Protein 4GPV (pdb70)

B-factor: mean 32.71, std 12.79, range [13.62, 141.52]

Foldseek 3Di:
DDQDAAAFAKEKEFEFWDDDFFEAEAAAWFQKKKKFWAFPVFFTQADIDIGGGDGIDIDGRGGPRTWKIKMKTQQDDCPPTQCVPPGGPVSLQPGKAWCDVVQADGSDDSHGFMIWMFTWDAPPHRYTYHYTHDFTLWEKEWEFEQEAEAAPVFQKDKFFFWWFKAFFATIRGHHDDQVVQQDGQAGETQDQPAPPGDDRNYHYYVNGIGTDDPPLHYNPPVRDTSDMDIGTHHQQPNHAMKIWTWMWMDHPRDIAIAIQMFTQYCPTQVHGTGGQKYKYKYKYFYYHRSVPGRGHGRDRRDHDDDPRIDIHMDIGGHMYGYDD/DDQDFAAFAKEKEFEFKDDDCFFEAEAAAWFQKKWKFFAAPVFFTQFDIDIGGGDGIDIDRGGGPRTWKIKMKTQQDDCPPTQNVPPGGNVSLQPGKAWCDPVQADGSDDSHGFMIWMDTWDQPPHRYTYHYTHDFTLKEKEWEFEQEAAAAPPFQKDKFWFWWFKAFFATIGGHHDDQVVQADGQAGETQDQPAPPGDDRNYHYYVNGIGTDDPPLHYNPPVRDISDMDIGTHHQQPNHAMKIWTWMWMAHPHDIAIAIQMATQYCVGQVHGTGGQKYKYKYWYAYYHRSVPGRGHGSDRRDHDDDPRIDIHIDIGGHMYGYDD

Secondary structure (DSSP, 8-state):
---S--SB-EEEEEEE------EEEEEEE---EEEEEEETTSBBSSSPEEE-SSSEEEE-S-BTTEEEEEEEESS--STTSTTTT--BHHHHHH-EEE--TTSSS-S-BTTB---EEEE---TTSSEEEEEEE---SSEEEEEEEEEEEE---SSEEEEEEEEEEESEE-EEESSS-HHHHT--S-EEES---STT---TTEEE-GGGEEE--TTS----TT----EEEEEB-B--SS---EEEEEEEEEETTEEEEEEEEEE-STTTTS--B-TTEEEEEEEEEEEETTTT-S--BS-TTS----TTEEEEEEEEEEEEEEE-/------SB-EEEEEEE-S-----EEEEEEE---EEEEEE-TTSBBSSSPEEE-SSSEEEE-S-BTT--EEEEEESS--STTSTTTT--BHHHHHH-EEE--TTSSS-S-BTTB---EEEE---TTSSEEEEEEE---SSEEEEEEEEEEEE---SSSEEEEEEEEEESEE-EEESSS-HHHHT--S-EEES---STT---TTEEE-GGGEEEPPTTS-S--TT----EEEEEB-B--SS---EEEEEEEEEETTEEEEEEEEEE-STTTTS--B-TTEEEEEEEEEEEETTTT-S--BS-TTS----TTEEEEEEEEEEEEEEE-

Solvent-accessible surface area: 28539 Å² total

CATH classification: 2.60.40.2580 (+1 more: 2.60.40.3690)

Radius of gyration: 32.69 Å; Cα contacts (8 Å, |Δi|>4): 1891; chains: 2; bounding box: 75×103×59 Å

Nearest PDB structures (foldseek):
  4gpv-assembly2_B  TM=1.003E+00  e=7.713E-68  Bacteroides eggerthii DSM 20697
  4gpv-assembly1_A  TM=9.972E-01  e=1.278E-65  Bacteroides eggerthii DSM 20697
  6kmf-assembly1_C  TM=6.477E-01  e=1.386E-11  Porphyromonas gingivalis ATCC 33277
  3up6-assembly2_B  TM=5.321E-01  e=7.829E-10  Bacteroides ovatus ATCC 8483
  3up6-assembly1_A  TM=5.114E-01  e=1.204E-09  Bacteroides ovatus ATCC 8483

Sequence (649 aa):
GNNVPGEQAVLTIKLKGDGDPATDTEDAVINNYLVFLFREEGGALDCAPYEGSSNAAATITTGTTAAKKAYVVANTGALAGGLFATVKTETDLLAVTGSLDNTDNASTQTKTNLWSGESEVKFNGGTNAQQVTVSSSLSSFVAAKIQLIVKDNRKNTGGTITTITDDAAVLLFAGKKKGRFFGSAAEKVTTQNEFYTGFNQYTTGAFDSGVTTSTALSDAVSPGDFTINAGSTVFNHFYTFGNDGTTQPTILAIKSTKTVGGGGTTSSPIFYPILFTNTDARRHTIEPGKSYTVTVTLNGDVAAGGGGGTTDPEEPVVSSSIEVTTVTAAQWVTQPVDGNNVPGEQAVLTIKLKKGDGDDNPATDTEDAVINNYLVFLFREEGGALDCAPYEGSSSSNAAATITTGTTAAKKAYVVANTGALAGGLFATVKTETDLLAVTGSSLDNNTDNASTQTKTNLWSGESEEVKFNGGTNAQVTVSSSLSFVAAKIQLIVKDNRKNTGGTITTITDDAAVLLFAGKKGRRFFGSAAEKVTQNEFYTGFNQQYTTGAFDSGVTTSTALSDAVSPGDFTINAGSTVFNHFYTFGNDGTTQPTILAIKSTKTVGGTSSPIFYPIILFTNTDARHTIEPGKSYTVTVTLNGDVAAGGGGGTTDPEEPVVSSSSIEVTVTAAQWVTQPVD

Structure (mmCIF, N/CA/C/O backbone):
data_4GPV
#
_entry.id   4GPV
#
_cell.length_a   46.060
_cell.length_b   61.488
_cell.length_c   64.112
_cell.angle_alpha   109.610
_cell.angle_beta   103.020
_cell.angle_gamma   90.900
#
_symmetry.space_group_name_H-M   'P 1'
#
loop_
_entity.id
_entity.type
_entity.pdbx_description
1 polymer 'putative cell adhesion protein'
2 non-polymer 2-AMINO-2-HYDROXYMETHYL-PROPANE-1,3-DIOL
3 water water
#
loop_
_atom_site.group_PDB
_atom_site.id
_atom_site.type_symbol
_atom_site.label_atom_id
_atom_site.label_alt_id
_atom_site.label_comp_id
_atom_site.label_asym_id
_atom_site.label_entity_id
_atom_site.label_seq_id
_atom_site.pdbx_PDB_ins_code
_atom_site.Cartn_x
_atom_site.Cartn_y
_atom_site.Cartn_z
_atom_site.occupancy
_atom_site.B_iso_or_equiv
_atom_site.auth_seq_id
_atom_site.auth_comp_id
_atom_site.auth_asym_id
_atom_site.auth_atom_id
_atom_site.pdbx_PDB_model_num
ATOM 1 N N . GLY A 1 9 ? 57.803 121.993 -32.208 1.00 51.46 28 GLY A N 1
ATOM 2 C CA . GLY A 1 9 ? 56.546 121.656 -31.558 1.00 48.96 28 GLY A CA 1
ATOM 3 C C . GLY A 1 9 ? 56.183 122.629 -30.455 1.00 49.05 28 GLY A C 1
ATOM 4 O O . GLY A 1 9 ? 57.054 123.088 -29.708 1.00 48.43 28 GLY A O 1
ATOM 5 N N . ASN A 1 10 ? 54.886 122.920 -30.330 1.00 42.66 29 ASN A N 1
ATOM 6 C CA . ASN A 1 10 ? 54.366 123.868 -29.356 1.00 41.14 29 ASN A CA 1
ATOM 7 C C . ASN A 1 10 ? 54.435 123.343 -27.920 1.00 38.59 29 ASN A C 1
ATOM 8 O O . ASN A 1 10 ? 54.057 122.197 -27.652 1.00 36.53 29 ASN A O 1
ATOM 13 N N . ASN A 1 11 ? 54.907 124.195 -27.005 1.00 34.17 30 ASN A N 1
ATOM 14 C CA . ASN A 1 11 ? 55.043 123.848 -25.591 1.00 32.44 30 ASN A CA 1
ATOM 15 C C . ASN A 1 11 ? 54.344 124.832 -24.674 1.00 36.89 30 ASN A C 1
ATOM 16 O O . ASN A 1 11 ? 54.534 124.767 -23.454 1.00 35.16 30 ASN A O 1
ATOM 21 N N . VAL A 1 12 ? 53.523 125.731 -25.240 1.00 36.28 31 VAL A N 1
ATOM 22 C CA . VAL A 1 12 ? 52.834 126.731 -24.421 1.00 37.77 31 VAL A CA 1
ATOM 23 C C . VAL A 1 12 ? 51.609 126.062 -23.732 1.00 37.98 31 VAL A C 1
ATOM 24 O O . VAL A 1 12 ? 50.973 125.185 -24.328 1.00 35.98 31 VAL A O 1
ATOM 28 N N . PRO A 1 13 ? 51.276 126.442 -22.480 1.00 34.17 32 PRO A N 1
ATOM 29 C CA . PRO A 1 13 ? 50.125 125.805 -21.823 1.00 33.13 32 PRO A CA 1
ATOM 30 C C . PRO A 1 13 ? 48.812 126.163 -22.505 1.00 37.94 32 PRO A C 1
ATOM 31 O O . PRO A 1 13 ? 48.661 127.276 -23.035 1.00 37.38 32 PRO A O 1
ATOM 35 N N . GLY A 1 14 ? 47.899 125.200 -22.508 1.00 33.56 33 GLY A N 1
ATOM 36 C CA . GLY A 1 14 ? 46.551 125.401 -23.020 1.00 33.93 33 GLY A CA 1
ATOM 37 C C . GLY A 1 14 ? 45.651 125.807 -21.871 1.00 37.32 33 GLY A C 1
ATOM 38 O O . GLY A 1 14 ? 46.136 126.286 -20.837 1.00 36.24 33 GLY A O 1
ATOM 39 N N . GLU A 1 15 ? 44.342 125.613 -22.033 1.00 33.63 34 GLU A N 1
ATOM 40 C CA . GLU A 1 15 ? 43.369 125.912 -20.989 1.00 34.35 34 GLU A CA 1
ATOM 41 C C . GLU A 1 15 ? 43.289 124.730 -20.033 1.00 33.17 34 GLU A C 1
ATOM 42 O O . GLU A 1 15 ? 43.589 123.610 -20.443 1.00 30.60 34 GLU A O 1
ATOM 48 N N . GLN A 1 16 ? 42.888 124.960 -18.767 1.00 30.76 3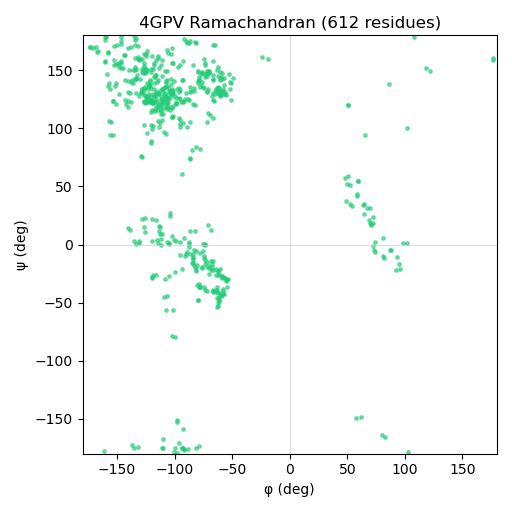5 GLN A N 1
ATOM 49 C CA . GLN A 1 16 ? 42.781 123.850 -17.821 1.00 29.65 35 GLN A CA 1
ATOM 50 C C . GLN A 1 16 ? 41.932 122.735 -18.414 1.00 32.87 35 GLN A C 1
ATOM 51 O O . GLN A 1 16 ? 40.859 122.998 -18.976 1.00 34.34 35 GLN A O 1
ATOM 57 N N . ALA A 1 17 ? 42.410 121.518 -18.287 1.00 28.90 36 ALA A N 1
ATOM 58 C CA . ALA A 1 17 ? 41.711 120.365 -18.796 1.00 29.40 36 ALA A CA 1
ATOM 59 C C . ALA A 1 17 ? 41.488 119.351 -17.703 1.00 32.66 36 ALA A C 1
ATOM 60 O O . ALA A 1 17 ? 42.126 119.407 -16.644 1.00 32.16 36 ALA A O 1
ATOM 62 N N . VAL A 1 18 ? 40.577 118.428 -17.969 1.00 27.77 37 VAL A N 1
ATOM 63 C CA . VAL A 1 18 ? 40.313 117.264 -17.137 1.00 26.76 37 VAL A CA 1
ATOM 64 C C . VAL A 1 18 ? 40.606 116.067 -18.012 1.00 29.95 37 VAL A C 1
ATOM 65 O O . VAL A 1 18 ? 40.040 115.951 -19.102 1.00 29.82 37 VAL A O 1
ATOM 69 N N . LEU A 1 19 ? 41.529 115.222 -17.569 1.00 27.88 38 LEU A N 1
ATOM 70 C CA . LEU A 1 19 ? 41.928 114.011 -18.280 1.00 28.13 38 LEU A CA 1
ATOM 71 C C . LEU A 1 19 ? 41.582 112.814 -17.427 1.00 33.26 38 LEU A C 1
ATOM 72 O O . LEU A 1 19 ? 41.932 112.783 -16.241 1.00 33.21 38 LEU A O 1
ATOM 77 N N . THR A 1 20 ? 40.863 111.849 -18.013 1.00 29.63 39 THR A N 1
ATOM 78 C CA . THR A 1 20 ? 40.496 110.606 -17.330 1.00 28.84 39 THR A CA 1
ATOM 79 C C . THR A 1 20 ? 41.360 109.529 -17.961 1.00 32.74 39 THR A C 1
ATOM 80 O O . THR A 1 20 ? 41.292 109.334 -19.177 1.00 30.48 39 THR A O 1
ATOM 84 N N . ILE A 1 21 ? 42.215 108.892 -17.147 1.00 30.13 40 ILE A N 1
ATOM 85 C CA . ILE A 1 21 ? 43.130 107.865 -17.627 1.00 30.16 40 ILE A CA 1
ATOM 86 C C . ILE A 1 21 ? 42.594 106.533 -17.176 1.00 33.42 40 ILE A C 1
ATOM 87 O O . ILE A 1 21 ? 42.238 106.381 -16.003 1.00 34.74 40 ILE A O 1
ATOM 92 N N . LYS A 1 22 ? 42.477 105.601 -18.113 1.00 27.57 41 LYS A N 1
ATOM 93 C CA . LYS A 1 22 ? 42.048 104.223 -17.861 1.00 27.46 41 LYS A CA 1
ATOM 94 C C . LYS A 1 22 ? 43.200 103.287 -18.212 1.00 28.40 41 LYS A C 1
ATOM 95 O O . LYS A 1 22 ? 43.790 103.418 -19.286 1.00 27.08 41 LYS A O 1
ATOM 101 N N . LEU A 1 23 ? 43.543 102.384 -17.303 1.00 25.95 42 LEU A N 1
ATOM 102 C CA . LEU A 1 23 ? 44.616 101.420 -17.561 1.00 24.46 42 LEU A CA 1
ATOM 103 C C . LEU A 1 23 ? 44.032 100.074 -17.890 1.00 28.97 42 LEU A C 1
ATOM 104 O O . LEU A 1 23 ? 43.056 99.653 -17.269 1.00 28.11 42 LEU A O 1
ATOM 109 N N . LYS A 1 24 ? 44.610 99.395 -18.886 1.00 25.30 43 LYS A N 1
ATOM 110 C CA . LYS A 1 24 ? 44.108 98.065 -19.262 1.00 24.28 43 LYS A CA 1
ATOM 111 C C . LYS A 1 24 ? 45.262 97.220 -19.729 1.00 28.14 43 LYS A C 1
ATOM 112 O O . LYS A 1 24 ? 46.385 97.729 -19.828 1.00 24.92 43 LYS A O 1
ATOM 118 N N . GLY A 1 25 ? 44.988 95.947 -20.004 1.00 24.84 44 GLY A N 1
ATOM 119 C CA . GLY A 1 25 ? 46.017 95.026 -20.450 1.00 26.15 44 GLY A CA 1
ATOM 120 C C . GLY A 1 25 ? 46.316 95.140 -21.922 1.00 30.87 44 GLY A C 1
ATOM 121 O O . GLY A 1 25 ? 45.763 96.010 -22.605 1.00 29.98 44 GLY A O 1
ATOM 122 N N . ASP A 1 26 ? 47.191 94.233 -22.428 1.00 25.97 45 ASP A N 1
ATOM 123 C CA . ASP A 1 26 ? 47.570 94.291 -23.838 1.00 27.05 45 ASP A CA 1
ATOM 124 C C . ASP A 1 26 ? 47.127 93.043 -24.650 1.00 32.46 45 ASP A C 1
ATOM 125 O O . ASP A 1 26 ? 47.654 92.789 -25.737 1.00 33.33 45 ASP A O 1
ATOM 130 N N . GLY A 1 27 ? 46.137 92.325 -24.151 1.00 31.75 46 GLY A N 1
ATOM 131 C CA . GLY A 1 27 ? 45.619 91.122 -24.802 1.00 34.72 46 GLY A CA 1
ATOM 132 C C . GLY A 1 27 ? 44.535 91.345 -25.833 1.00 44.07 46 GLY A C 1
ATOM 133 O O . GLY A 1 27 ? 44.030 92.470 -25.990 1.00 45.14 46 GLY A O 1
ATOM 134 N N . ASP A 1 28 ? 44.162 90.237 -26.523 1.00 44.28 47 ASP A N 1
ATOM 135 C CA . ASP A 1 28 ? 43.141 90.105 -27.579 1.00 79.15 47 ASP A CA 1
ATOM 136 C C . ASP A 1 28 ? 43.530 90.895 -28.821 1.00 114.10 47 ASP A C 1
ATOM 137 O O . ASP A 1 28 ? 44.164 90.339 -29.716 1.00 78.46 47 ASP A O 1
ATOM 139 N N . PRO A 1 38 ? 47.757 80.787 -31.930 1.00 61.78 57 PRO A N 1
ATOM 140 C CA . PRO A 1 38 ? 48.460 81.895 -31.267 1.00 59.86 57 PRO A CA 1
ATOM 141 C C . PRO A 1 38 ? 48.636 81.643 -29.763 1.00 60.34 57 PRO A C 1
ATOM 142 O O . PRO A 1 38 ? 47.695 81.827 -28.978 1.00 59.70 57 PRO A O 1
ATOM 146 N N . ALA A 1 39 ? 49.852 81.203 -29.371 1.00 53.81 58 ALA A N 1
ATOM 147 C CA . ALA A 1 39 ? 50.215 80.903 -27.979 1.00 51.05 58 ALA A CA 1
ATOM 148 C C . ALA A 1 39 ? 50.243 82.180 -27.126 1.00 49.24 58 ALA A C 1
ATOM 149 O O . ALA A 1 39 ? 50.879 83.182 -27.515 1.00 45.99 58 ALA A O 1
ATOM 151 N N . THR A 1 40 ? 49.504 82.143 -25.978 1.00 43.31 59 THR A N 1
ATOM 152 C CA . THR A 1 40 ? 49.382 83.273 -25.056 1.00 40.07 59 THR A CA 1
ATOM 153 C C . THR A 1 40 ? 49.460 82.810 -23.577 1.00 38.53 59 THR A C 1
ATOM 154 O O . THR A 1 40 ? 48.789 81.862 -23.183 1.00 39.66 59 THR A O 1
ATOM 158 N N . ASP A 1 41 ? 50.314 83.484 -22.774 1.00 29.47 60 ASP A N 1
ATOM 159 C CA . ASP A 1 41 ? 50.454 83.257 -21.339 1.00 27.28 60 ASP A CA 1
ATOM 160 C C . ASP A 1 41 ? 49.846 84.494 -20.659 1.00 32.65 60 ASP A C 1
ATOM 161 O O . ASP A 1 41 ? 50.514 85.518 -20.559 1.00 28.96 60 ASP A O 1
ATOM 166 N N . THR A 1 42 ? 48.572 84.408 -20.245 1.00 31.70 61 THR A N 1
ATOM 167 C CA . THR A 1 42 ? 47.882 85.547 -19.641 1.00 32.26 61 THR A CA 1
ATOM 168 C C . THR A 1 42 ? 48.226 85.576 -18.158 1.00 36.79 61 THR A C 1
ATOM 169 O O . THR A 1 42 ? 47.969 84.622 -17.430 1.00 36.90 61 THR A O 1
ATOM 173 N N . GLU A 1 43 ? 48.815 86.689 -17.723 1.00 33.05 62 GLU A N 1
ATOM 174 C CA . GLU A 1 43 ? 49.286 86.881 -16.360 1.00 33.20 62 GLU A CA 1
ATOM 175 C C . GLU A 1 43 ? 48.479 87.975 -15.656 1.00 38.17 62 GLU A C 1
ATOM 176 O O . GLU A 1 43 ? 48.566 89.144 -16.052 1.00 37.18 62 GLU A O 1
ATOM 182 N N . ASP A 1 44 ? 47.744 87.611 -14.600 1.00 36.60 63 ASP A N 1
ATOM 183 C CA . ASP A 1 44 ? 47.020 88.591 -13.789 1.00 37.59 63 ASP A CA 1
ATOM 184 C C . ASP A 1 44 ? 48.074 89.340 -13.012 1.00 42.68 63 ASP A C 1
ATOM 185 O O . ASP A 1 44 ? 48.762 88.753 -12.172 1.00 46.28 63 ASP A O 1
ATOM 190 N N . ALA A 1 45 ? 48.332 90.573 -13.422 1.00 35.93 64 ALA A N 1
ATOM 191 C CA . ALA A 1 45 ? 49.401 91.366 -12.842 1.00 33.87 64 ALA A CA 1
ATOM 192 C C . ALA A 1 45 ? 48.846 92.471 -12.011 1.00 34.02 64 ALA A C 1
ATOM 193 O O . ALA A 1 45 ? 48.077 93.303 -12.494 1.00 34.25 64 ALA A O 1
ATOM 195 N N . VAL A 1 46 ? 49.228 92.486 -10.743 1.00 29.60 65 VAL A N 1
ATOM 196 C CA . VAL A 1 46 ? 48.750 93.518 -9.842 1.00 29.52 65 VAL A CA 1
ATOM 197 C C . VAL A 1 46 ? 49.462 94.857 -10.136 1.00 28.35 65 VAL A C 1
ATOM 198 O O . VAL A 1 46 ? 50.673 94.909 -10.325 1.00 25.60 65 VAL A O 1
ATOM 202 N N . ILE A 1 47 ? 48.671 95.929 -10.176 1.00 25.83 66 ILE A N 1
ATOM 203 C CA . ILE A 1 47 ? 49.190 97.291 -10.266 1.00 25.55 66 ILE A CA 1
ATOM 204 C C . ILE A 1 47 ? 49.298 97.774 -8.837 1.00 28.64 66 ILE A C 1
ATOM 205 O O . ILE A 1 47 ? 48.273 98.054 -8.222 1.00 29.17 66 ILE A O 1
ATOM 210 N N . ASN A 1 48 ? 50.509 97.829 -8.290 1.00 23.14 67 ASN A N 1
ATOM 211 C CA . ASN A 1 48 ? 50.702 98.320 -6.933 1.00 23.12 67 ASN A CA 1
ATOM 212 C C . ASN A 1 48 ? 50.649 99.848 -6.881 1.00 25.89 67 ASN A C 1
ATOM 213 O O . ASN A 1 48 ? 50.175 100.438 -5.902 1.00 25.71 67 ASN A O 1
ATOM 218 N N . ASN A 1 49 ? 51.196 100.478 -7.936 1.00 21.97 68 ASN A N 1
ATOM 219 C CA . ASN A 1 49 ? 51.293 101.922 -8.095 1.00 22.01 68 ASN A CA 1
ATOM 220 C C . ASN A 1 49 ? 51.654 102.231 -9.535 1.00 23.23 68 ASN A C 1
ATOM 221 O O . ASN A 1 49 ? 52.044 101.318 -10.295 1.00 21.38 68 ASN A O 1
ATOM 226 N N . TYR A 1 50 ? 51.507 103.491 -9.929 1.00 21.54 69 TYR A N 1
ATOM 227 C CA . TYR A 1 50 ? 51.900 103.862 -11.296 1.00 20.78 69 TYR A CA 1
ATOM 228 C C . TYR A 1 50 ? 52.167 105.363 -11.371 1.00 22.57 69 TYR A C 1
ATOM 229 O O . TYR A 1 50 ? 51.788 106.106 -10.472 1.00 22.98 69 TYR A O 1
ATOM 238 N N . LEU A 1 51 ? 52.819 105.784 -12.440 1.00 18.17 70 LEU A N 1
ATOM 239 C CA . LEU A 1 51 ? 53.087 107.185 -12.747 1.00 19.34 70 LEU A CA 1
ATOM 240 C C . LEU A 1 51 ? 52.475 107.505 -14.099 1.00 21.20 70 LEU A C 1
ATOM 241 O O . LEU A 1 51 ? 52.586 106.705 -15.029 1.00 19.54 70 LEU A O 1
ATOM 246 N N . VAL A 1 52 ? 51.892 108.684 -14.229 1.00 19.66 71 VAL A N 1
ATOM 247 C CA . VAL A 1 52 ? 51.350 109.159 -15.513 1.00 18.48 71 VAL A CA 1
ATOM 248 C C . VAL A 1 52 ? 52.106 110.450 -15.874 1.00 23.30 71 VAL A C 1
ATOM 249 O O . VAL A 1 52 ? 52.138 111.403 -15.083 1.00 24.00 71 VAL A O 1
ATOM 253 N N . PHE A 1 53 ? 52.718 110.461 -17.056 1.00 20.78 72 PHE A N 1
ATOM 254 C CA . PHE A 1 53 ? 53.423 111.620 -17.589 1.00 20.42 72 PHE A CA 1
ATOM 255 C C . PHE A 1 53 ? 52.632 112.160 -18.764 1.00 23.69 72 PHE A C 1
ATOM 256 O O . PHE A 1 53 ? 52.249 111.390 -19.646 1.00 22.98 72 PHE A O 1
ATOM 264 N N . LEU A 1 54 ? 52.389 113.473 -18.782 1.00 21.81 73 LEU A N 1
ATOM 265 C CA . LEU A 1 54 ? 51.666 114.092 -19.877 1.00 21.99 73 LEU A CA 1
ATOM 266 C C . LEU A 1 54 ? 52.587 115.065 -20.579 1.00 25.18 73 LEU A C 1
ATOM 267 O O . LEU A 1 54 ? 53.239 115.855 -19.906 1.00 24.81 73 LEU A O 1
ATOM 272 N N . PHE A 1 55 ? 52.670 114.996 -21.916 1.00 22.59 74 PHE A N 1
ATOM 273 C CA . PHE A 1 55 ? 53.572 115.891 -22.648 1.00 22.77 74 PHE A CA 1
ATOM 274 C C . PHE A 1 55 ? 52.870 116.683 -23.704 1.00 26.45 74 PHE A C 1
ATOM 275 O O . PHE A 1 55 ? 51.935 116.193 -24.328 1.00 25.06 74 PHE A O 1
ATOM 283 N N . ARG A 1 56 ? 53.368 117.900 -23.941 1.00 24.26 75 ARG A N 1
ATOM 284 C CA . ARG A 1 56 ? 52.864 118.773 -24.993 1.00 26.34 75 ARG A CA 1
ATOM 285 C C . ARG A 1 56 ? 53.496 118.346 -26.344 1.00 31.99 75 ARG A C 1
ATOM 286 O O . ARG A 1 56 ? 54.378 117.478 -26.359 1.00 31.93 75 ARG A O 1
ATOM 294 N N . GLU A 1 57 ? 53.039 118.958 -27.462 1.00 31.28 76 GLU A N 1
ATOM 295 C CA A GLU A 1 57 ? 53.507 118.648 -28.821 0.50 30.81 76 GLU A CA 1
ATOM 296 C CA B GLU A 1 57 ? 53.507 118.652 -28.824 0.50 30.82 76 GLU A CA 1
ATOM 297 C C . GLU A 1 57 ? 55.040 118.748 -28.925 1.00 33.88 76 GLU A C 1
ATOM 298 O O . GLU A 1 57 ? 55.669 117.895 -29.560 1.00 34.25 76 GLU A O 1
ATOM 309 N N . GLY A 1 58 ? 55.619 119.750 -28.281 1.00 32.31 77 GLY A N 1
ATOM 310 C CA . GLY A 1 58 ? 57.061 119.962 -28.304 1.00 33.80 77 GLY A CA 1
ATOM 311 C C . GLY A 1 58 ? 57.884 119.220 -27.271 1.00 34.46 77 GLY A C 1
ATOM 312 O O . GLY A 1 58 ? 59.058 119.551 -27.080 1.00 33.38 77 GLY A O 1
ATOM 313 N N . GLY A 1 59 ? 57.260 118.264 -26.582 1.00 30.34 78 GLY A N 1
ATOM 314 C CA . GLY A 1 59 ? 57.921 117.432 -25.580 1.00 29.34 78 GLY A CA 1
ATOM 315 C C . GLY A 1 59 ? 57.961 117.948 -24.152 1.00 31.42 78 GLY A C 1
ATOM 316 O O . GLY A 1 59 ? 58.398 117.208 -23.279 1.00 29.60 78 GLY A O 1
ATOM 317 N N . ALA A 1 60 ? 57.489 119.172 -23.871 1.00 27.58 79 ALA A N 1
ATOM 318 C CA . ALA A 1 60 ? 57.501 119.666 -22.486 1.00 26.59 79 ALA A CA 1
ATOM 319 C C . ALA A 1 60 ? 56.464 118.942 -21.629 1.00 28.80 79 ALA A C 1
ATOM 320 O O . ALA A 1 60 ? 55.407 118.556 -22.138 1.00 28.59 79 ALA A O 1
ATOM 322 N N . LEU A 1 61 ? 56.741 118.796 -20.327 1.00 25.38 80 LEU A N 1
ATOM 323 C CA . LEU A 1 61 ? 55.747 118.245 -19.400 1.00 25.18 80 LEU A CA 1
ATOM 324 C C . LEU A 1 61 ? 54.533 119.203 -19.367 1.00 29.00 80 LEU A C 1
ATOM 325 O O . LEU A 1 61 ? 54.693 120.419 -19.326 1.00 28.85 80 LEU A O 1
ATOM 330 N N . ASP A 1 62 ? 53.334 118.653 -19.433 1.00 25.20 81 ASP A N 1
ATOM 331 C CA . ASP A 1 62 ? 52.135 119.491 -19.431 1.00 24.09 81 ASP A CA 1
ATOM 332 C C . ASP A 1 62 ? 51.755 119.864 -18.000 1.00 27.70 81 ASP A C 1
ATOM 333 O O . ASP A 1 62 ? 51.037 120.830 -17.762 1.00 26.67 81 ASP A O 1
ATOM 338 N N . CYS A 1 63 ? 52.300 119.103 -17.049 1.00 26.14 82 CYS A N 1
ATOM 339 C CA . CYS A 1 63 ? 52.136 119.246 -15.611 1.00 27.26 82 CYS A CA 1
ATOM 340 C C . CYS A 1 63 ? 53.070 118.254 -14.922 1.00 30.15 82 CYS A C 1
ATOM 341 O O . CYS A 1 63 ? 53.628 117.360 -15.579 1.00 27.79 82 CYS A O 1
ATOM 344 N N . ALA A 1 64 ? 53.207 118.378 -13.585 1.00 30.38 83 ALA A N 1
ATOM 345 C CA . ALA A 1 64 ? 54.037 117.438 -12.815 1.00 29.48 83 ALA A CA 1
ATOM 346 C C . ALA A 1 64 ? 53.448 115.999 -12.925 1.00 31.83 83 ALA A C 1
ATOM 347 O O . ALA A 1 64 ? 52.231 115.833 -12.990 1.00 30.02 83 ALA A O 1
ATOM 349 N N . PRO A 1 65 ? 54.289 114.953 -12.961 1.00 27.28 84 PRO A N 1
ATOM 350 C CA . PRO A 1 65 ? 53.756 113.579 -13.082 1.00 26.14 84 PRO A CA 1
ATOM 351 C C . PRO A 1 65 ? 52.776 113.187 -11.976 1.00 27.70 84 PRO A C 1
ATOM 352 O O . PRO A 1 65 ? 52.880 113.638 -10.822 1.00 27.96 84 PRO A O 1
ATOM 356 N N . TYR A 1 66 ? 51.765 112.413 -12.361 1.00 23.60 85 TYR A N 1
ATOM 357 C CA . TYR A 1 66 ? 50.723 111.935 -11.459 1.00 24.14 85 TYR A CA 1
ATOM 358 C C . TYR A 1 66 ? 51.175 110.652 -10.794 1.00 27.10 85 TYR A C 1
ATOM 359 O O . TYR A 1 66 ? 51.616 109.713 -11.483 1.00 25.30 85 TYR A O 1
ATOM 368 N N . GLU A 1 67 ? 51.039 110.591 -9.468 1.00 25.20 86 GLU A N 1
ATOM 369 C CA . GLU A 1 67 ? 51.383 109.385 -8.709 1.00 25.91 86 GLU A CA 1
ATOM 370 C C . GLU A 1 67 ? 50.105 108.626 -8.343 1.00 30.77 86 GLU A C 1
ATOM 371 O O . GLU A 1 67 ? 49.301 109.107 -7.529 1.00 29.97 86 GLU A O 1
ATOM 377 N N . GLY A 1 68 ? 49.915 107.471 -8.976 1.00 26.52 87 GLY A N 1
ATOM 378 C CA . GLY A 1 68 ? 48.760 106.614 -8.744 1.00 26.29 87 GLY A CA 1
ATOM 379 C C . GLY A 1 68 ? 49.053 105.496 -7.771 1.00 31.40 87 GLY A C 1
ATOM 380 O O . GLY A 1 68 ? 50.197 105.035 -7.653 1.00 28.26 87 GLY A O 1
ATOM 381 N N . SER A 1 69 ? 48.000 105.038 -7.092 1.00 31.05 88 SER A N 1
ATOM 382 C CA . SER A 1 69 ? 48.080 103.906 -6.162 1.00 32.46 88 SER A CA 1
ATOM 383 C C . SER A 1 69 ? 47.619 102.618 -6.884 1.00 37.47 88 SER A C 1
ATOM 384 O O . SER A 1 69 ? 47.811 102.488 -8.107 1.00 33.60 88 SER A O 1
ATOM 387 N N . SER A 1 70 ? 47.062 101.653 -6.138 1.00 37.42 89 SER A N 1
ATOM 388 C CA . SER A 1 70 ? 46.655 100.354 -6.666 1.00 37.79 89 SER A CA 1
ATOM 389 C C . SER A 1 70 ? 45.265 100.432 -7.269 1.00 43.82 89 SER A C 1
ATOM 390 O O . SER A 1 70 ? 44.278 100.090 -6.605 1.00 45.44 89 SER A O 1
ATOM 393 N N . ASN A 1 71 ? 45.184 100.916 -8.513 1.00 38.37 90 ASN A N 1
ATOM 394 C CA . ASN A 1 71 ? 43.935 101.092 -9.262 1.00 38.21 90 ASN A CA 1
ATOM 395 C C . ASN A 1 71 ? 44.235 101.178 -10.76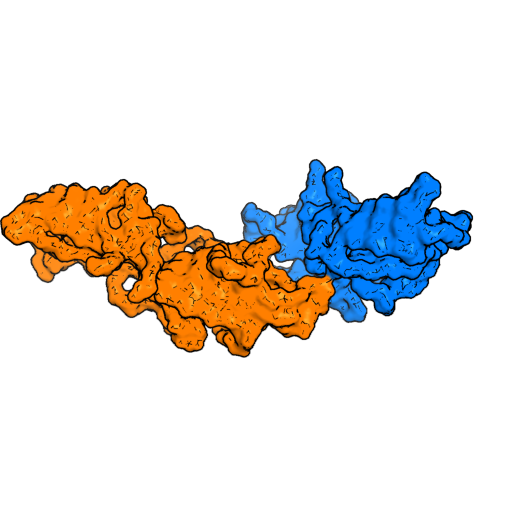9 1.00 40.58 90 ASN A C 1
ATOM 396 O O . ASN A 1 71 ? 45.406 101.138 -11.169 1.00 39.34 90 ASN A O 1
ATOM 401 N N . ALA A 1 72 ? 43.181 101.307 -11.595 1.00 37.13 91 ALA A N 1
ATOM 402 C CA . ALA A 1 72 ? 43.331 101.365 -13.051 1.00 36.57 91 ALA A CA 1
ATOM 403 C C . ALA A 1 72 ? 42.610 102.584 -13.650 1.00 38.14 91 ALA A C 1
ATOM 404 O O . ALA A 1 72 ? 42.275 102.570 -14.837 1.00 34.44 91 ALA A O 1
ATOM 406 N N . ALA A 1 73 ? 42.362 103.633 -12.823 1.00 36.81 92 ALA A N 1
ATOM 407 C CA . ALA A 1 73 ? 41.694 104.864 -13.263 1.00 37.03 92 ALA A CA 1
ATOM 408 C C . ALA A 1 73 ? 42.202 106.089 -12.496 1.00 39.22 92 ALA A C 1
ATOM 409 O O . ALA A 1 73 ? 42.269 106.056 -11.278 1.00 40.00 92 ALA A O 1
ATOM 411 N N . ALA A 1 74 ? 42.582 107.162 -13.215 1.00 33.88 93 ALA A N 1
ATOM 412 C CA . ALA A 1 74 ? 43.039 108.424 -12.610 1.00 32.38 93 ALA A CA 1
ATOM 413 C C . ALA A 1 74 ? 42.302 109.615 -13.224 1.00 34.74 93 ALA A C 1
ATOM 414 O O . ALA A 1 74 ? 42.027 109.603 -14.424 1.00 33.29 93 ALA A O 1
ATOM 416 N N . THR A 1 75 ? 41.971 110.631 -12.405 1.00 31.41 94 THR A N 1
ATOM 417 C CA . THR A 1 75 ? 41.381 111.881 -12.874 1.00 31.61 94 THR A CA 1
ATOM 418 C C . THR A 1 75 ? 42.455 112.950 -12.651 1.00 35.14 94 THR A C 1
ATOM 419 O O . THR A 1 75 ? 42.814 113.241 -11.505 1.00 36.09 94 THR A O 1
ATOM 423 N N . ILE A 1 76 ? 43.001 113.494 -13.746 1.00 30.29 95 ILE A N 1
ATOM 424 C CA . ILE A 1 76 ? 44.065 114.482 -13.651 1.00 29.11 95 ILE A CA 1
ATOM 425 C C . ILE A 1 76 ? 43.486 115.852 -13.999 1.00 31.96 95 ILE A C 1
ATOM 426 O O . ILE A 1 76 ? 42.919 116.016 -15.084 1.00 30.61 95 ILE A O 1
ATOM 431 N N . THR A 1 77 ? 43.632 116.837 -13.089 1.00 28.96 96 THR A N 1
ATOM 432 C CA . THR A 1 77 ? 43.078 118.173 -13.357 1.00 30.30 96 THR A CA 1
ATOM 433 C C . THR A 1 77 ? 44.160 119.268 -13.378 1.00 33.95 96 THR A C 1
ATOM 434 O O . THR A 1 77 ? 43.840 120.441 -13.541 1.00 35.68 96 THR A O 1
ATOM 438 N N . THR A 1 78 ? 45.425 118.883 -13.217 1.00 30.21 97 THR A N 1
ATOM 439 C CA . THR A 1 78 ? 46.527 119.847 -13.170 1.00 30.38 97 THR A CA 1
ATOM 440 C C . THR A 1 78 ? 47.123 120.154 -14.544 1.00 34.01 97 THR A C 1
ATOM 441 O O . THR A 1 78 ? 47.992 121.022 -14.648 1.00 34.98 97 THR A O 1
ATOM 445 N N . GLY A 1 79 ? 46.673 119.429 -15.562 1.00 30.21 98 GLY A N 1
ATOM 446 C CA . GLY A 1 79 ? 47.130 119.581 -16.938 1.00 28.91 98 GLY A CA 1
ATOM 447 C C . GLY A 1 79 ? 46.293 120.512 -17.785 1.00 30.35 98 GLY A C 1
ATOM 448 O O . GLY A 1 79 ? 45.368 121.170 -17.300 1.00 29.49 98 GLY A O 1
ATOM 449 N N . THR A 1 80 ? 46.629 120.586 -19.073 1.00 26.95 99 THR A N 1
ATOM 450 C CA . THR A 1 80 ? 45.960 121.540 -19.951 1.00 26.80 99 THR A CA 1
ATOM 451 C C . THR A 1 80 ? 45.541 120.886 -21.265 1.00 29.33 99 THR A C 1
ATOM 452 O O . THR A 1 80 ? 45.885 119.722 -21.527 1.00 26.71 99 THR A O 1
ATOM 456 N N . THR A 1 81 ? 44.876 121.682 -22.123 1.00 29.17 100 THR A N 1
ATOM 457 C CA . THR A 1 81 ? 44.448 121.243 -23.457 1.00 28.94 100 THR A CA 1
ATOM 458 C C . THR A 1 81 ? 45.640 121.146 -24.424 1.00 33.04 100 THR A C 1
ATOM 459 O O . THR A 1 81 ? 45.473 120.706 -25.576 1.00 31.33 100 THR A O 1
ATOM 463 N N . ALA A 1 82 ? 46.849 121.480 -23.931 1.00 29.56 101 ALA A N 1
ATOM 464 C CA . ALA A 1 82 ? 48.082 121.343 -24.698 1.00 29.28 101 ALA A CA 1
ATOM 465 C C . ALA A 1 82 ? 48.648 119.916 -24.605 1.00 29.56 101 ALA A C 1
ATOM 466 O O . ALA A 1 82 ? 49.554 119.595 -25.376 1.00 28.99 101 ALA A O 1
ATOM 468 N N . ALA A 1 83 ? 48.134 119.046 -23.687 1.00 26.30 102 ALA A N 1
ATOM 469 C CA . ALA A 1 83 ? 48.613 117.657 -23.590 1.00 26.20 102 ALA A CA 1
ATOM 470 C C . ALA A 1 83 ? 48.347 116.910 -24.903 1.00 29.58 102 ALA A C 1
ATOM 471 O O . ALA A 1 83 ? 47.234 116.971 -25.428 1.00 27.97 102 ALA A O 1
ATOM 473 N N . LYS A 1 84 ? 49.375 116.206 -25.423 1.00 26.98 103 LYS A N 1
ATOM 474 C CA . LYS A 1 84 ? 49.297 115.433 -26.671 1.00 26.92 103 LYS A CA 1
ATOM 475 C C . LYS A 1 84 ? 49.583 113.940 -26.487 1.00 27.32 103 LYS A C 1
ATOM 476 O O . LYS A 1 84 ? 49.098 113.128 -27.277 1.00 26.00 103 LYS A O 1
ATOM 482 N N . LYS A 1 85 ? 50.399 113.590 -25.479 1.00 22.99 104 LYS A N 1
ATOM 483 C CA . LYS A 1 85 ? 50.794 112.200 -25.222 1.00 22.33 104 LYS A CA 1
ATOM 484 C C . LYS A 1 85 ? 50.755 111.890 -23.762 1.00 24.14 104 LYS A C 1
ATOM 485 O O . LYS A 1 85 ? 51.163 112.725 -22.950 1.00 23.99 104 LYS A O 1
ATOM 491 N N . ALA A 1 86 ? 50.299 110.671 -23.422 1.00 22.57 105 ALA A N 1
ATOM 492 C CA . ALA A 1 86 ? 50.289 110.167 -22.048 1.00 22.27 105 ALA A CA 1
ATOM 493 C C . ALA A 1 86 ? 51.126 108.905 -22.002 1.00 24.44 105 ALA A C 1
ATOM 494 O O . ALA A 1 86 ? 50.976 108.041 -22.873 1.00 23.52 105 ALA A O 1
ATOM 496 N N . TYR A 1 87 ? 52.100 108.853 -21.085 1.00 19.42 106 TYR A N 1
ATOM 497 C CA . TYR A 1 87 ? 52.927 107.681 -20.839 1.00 18.28 106 TYR A CA 1
ATOM 498 C C . TYR A 1 87 ? 52.637 107.205 -19.450 1.00 20.90 106 TYR A C 1
ATOM 499 O O . TYR A 1 87 ? 52.472 108.030 -18.523 1.00 19.37 106 TYR A O 1
ATOM 508 N N . VAL A 1 88 ? 52.565 105.878 -19.289 1.00 17.98 107 VAL A N 1
ATOM 509 C CA . VAL A 1 88 ? 52.276 105.279 -17.970 1.00 18.40 107 VAL A CA 1
ATOM 510 C C . VAL A 1 88 ? 53.348 104.236 -17.663 1.00 20.89 107 VAL A C 1
ATOM 511 O O . VAL A 1 88 ? 53.658 103.394 -18.512 1.00 19.55 107 VAL A O 1
ATOM 515 N N . VAL A 1 89 ? 53.878 104.277 -16.452 1.00 17.51 108 VAL A N 1
ATOM 516 C CA . VAL A 1 89 ? 54.812 103.275 -15.962 1.00 18.23 108 VAL A CA 1
ATOM 517 C C . VAL A 1 89 ? 54.221 102.753 -14.667 1.00 21.25 108 VAL A C 1
ATOM 518 O O . VAL A 1 89 ? 53.934 103.549 -13.785 1.00 20.22 108 VAL A O 1
ATOM 522 N N . ALA A 1 90 ? 54.047 101.439 -14.549 1.00 18.17 109 ALA A N 1
ATOM 523 C CA . ALA A 1 90 ? 53.504 100.861 -13.313 1.00 20.11 109 ALA A CA 1
ATOM 524 C C . ALA A 1 90 ? 54.584 100.124 -12.542 1.00 20.61 109 ALA A C 1
ATOM 525 O O . ALA A 1 90 ? 55.499 99.531 -13.140 1.00 19.21 109 ALA A O 1
ATOM 527 N N . ASN A 1 91 ? 54.445 100.123 -11.219 1.00 19.63 110 ASN A N 1
ATOM 528 C CA . ASN A 1 91 ? 55.179 99.305 -10.261 1.00 19.16 110 ASN A CA 1
ATOM 529 C C . ASN A 1 91 ? 56.643 99.660 -10.102 1.00 22.29 110 ASN A C 1
ATOM 530 O O . ASN A 1 91 ? 57.423 98.818 -9.673 1.00 21.07 110 ASN A O 1
ATOM 535 N N . THR A 1 92 ? 56.999 100.940 -10.278 1.00 19.68 111 THR A N 1
ATOM 536 C CA . THR A 1 92 ? 58.377 101.364 -9.988 1.00 20.46 111 THR A CA 1
ATOM 537 C C . THR A 1 92 ? 58.423 102.145 -8.646 1.00 24.45 111 THR A C 1
ATOM 538 O O . THR A 1 92 ? 59.488 102.603 -8.249 1.00 25.88 111 THR A O 1
ATOM 542 N N . GLY A 1 93 ? 57.285 102.299 -7.997 1.00 23.27 112 GLY A N 1
ATOM 543 C CA . GLY A 1 93 ? 57.171 102.978 -6.702 1.00 24.29 112 GLY A CA 1
ATOM 544 C C . GLY A 1 93 ? 57.084 104.486 -6.769 1.00 27.02 112 GLY A C 1
ATOM 545 O O . GLY A 1 93 ? 56.821 105.052 -7.828 1.00 25.17 112 GLY A O 1
ATOM 546 N N . ALA A 1 94 ? 57.277 105.166 -5.603 1.00 27.74 113 ALA A N 1
ATOM 547 C CA . ALA A 1 94 ? 57.177 106.624 -5.502 1.00 28.30 113 ALA A CA 1
ATOM 548 C C . ALA A 1 94 ? 58.034 107.347 -6.525 1.00 29.57 113 ALA A C 1
ATOM 549 O O . ALA A 1 94 ? 59.127 106.885 -6.868 1.00 29.00 113 ALA A O 1
ATOM 551 N N . LEU A 1 95 ? 57.543 108.503 -6.982 1.00 24.78 114 LEU A N 1
ATOM 552 C CA . LEU A 1 95 ? 58.253 109.333 -7.941 1.00 24.04 114 LEU A CA 1
ATOM 553 C C . LEU A 1 95 ? 59.596 109.832 -7.366 1.00 29.09 114 LEU A C 1
ATOM 554 O O . LEU A 1 95 ? 60.624 109.657 -8.016 1.00 27.62 114 LEU A O 1
ATOM 559 N N . ALA A 1 96 ? 59.579 110.467 -6.164 1.00 28.63 115 ALA A N 1
ATOM 560 C CA . ALA A 1 96 ? 60.772 111.083 -5.563 1.00 30.56 115 ALA A CA 1
ATOM 561 C C . ALA A 1 96 ? 61.863 110.058 -5.267 1.00 34.74 115 ALA A C 1
ATOM 562 O O . ALA A 1 96 ? 61.583 108.986 -4.738 1.00 33.86 115 ALA A O 1
ATOM 564 N N . GLY A 1 97 ? 63.079 110.367 -5.711 1.00 34.27 116 GLY A N 1
ATOM 565 C CA . GLY A 1 97 ? 64.228 109.474 -5.550 1.00 36.12 116 GLY A CA 1
ATOM 566 C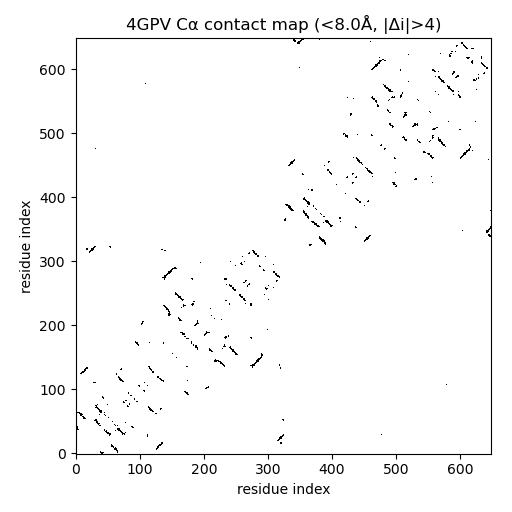 C . GLY A 1 97 ? 64.211 108.244 -6.446 1.00 40.58 116 GLY A C 1
ATOM 567 O O . GLY A 1 97 ? 65.131 107.422 -6.384 1.00 42.61 116 GLY A O 1
ATOM 568 N N . GLY A 1 98 ? 63.158 108.104 -7.254 1.00 33.36 117 GLY A N 1
ATOM 569 C CA . GLY A 1 98 ? 62.972 106.984 -8.172 1.00 30.64 117 GLY A CA 1
ATOM 570 C C . GLY A 1 98 ? 63.606 107.205 -9.532 1.00 29.92 117 GLY A C 1
ATOM 571 O O . GLY A 1 98 ? 64.251 108.234 -9.786 1.00 29.07 117 GLY A O 1
ATOM 572 N N . LEU A 1 99 ? 63.392 106.237 -10.443 1.00 25.41 118 LEU A N 1
ATOM 573 C CA . LEU A 1 99 ? 63.976 106.274 -11.783 1.00 24.05 118 LEU A CA 1
ATOM 574 C C . LEU A 1 99 ? 63.566 107.472 -12.628 1.00 25.64 118 LEU A C 1
ATOM 575 O O . LEU A 1 99 ? 64.332 107.883 -13.505 1.00 24.91 118 LEU A O 1
ATOM 580 N N . PHE A 1 100 ? 62.387 108.037 -12.353 1.00 20.92 119 PHE A N 1
ATOM 581 C CA . PHE A 1 100 ? 61.788 109.090 -13.149 1.00 20.47 119 PHE A CA 1
ATOM 582 C C . PHE A 1 100 ? 61.830 110.482 -12.516 1.00 25.78 119 PHE A C 1
ATOM 583 O O . PHE A 1 100 ? 61.297 111.425 -13.118 1.00 25.97 119 PHE A O 1
ATOM 591 N N . ALA A 1 101 ? 62.437 110.599 -11.328 1.00 23.90 120 ALA A N 1
ATOM 592 C CA . ALA A 1 101 ? 62.511 111.866 -10.564 1.00 25.93 120 ALA A CA 1
ATOM 593 C C . ALA A 1 101 ? 63.120 113.049 -11.338 1.00 31.69 120 ALA A C 1
ATOM 594 O O . ALA A 1 101 ? 62.769 114.205 -11.037 1.00 30.78 120 ALA A O 1
ATOM 596 N N . THR A 1 102 ? 64.042 112.796 -12.303 1.00 27.97 121 THR A N 1
ATOM 597 C CA . THR A 1 102 ? 64.695 113.905 -13.034 1.00 27.72 121 THR A CA 1
ATOM 598 C C . THR A 1 102 ? 64.112 114.109 -14.449 1.00 31.50 121 THR A C 1
ATOM 599 O O . THR A 1 102 ? 64.657 114.892 -15.222 1.00 31.42 121 THR A O 1
ATOM 603 N N . VAL A 1 103 ? 63.021 113.396 -14.800 1.00 25.71 122 VAL A N 1
ATOM 604 C CA . VAL A 1 103 ? 62.376 113.546 -16.114 1.00 24.43 122 VAL A CA 1
ATOM 605 C C . VAL A 1 103 ? 61.769 114.954 -16.221 1.00 27.85 122 VAL A C 1
ATOM 606 O O . VAL A 1 103 ? 60.964 115.343 -15.362 1.00 27.51 122 VAL A O 1
ATOM 610 N N . LYS A 1 104 ? 62.163 115.707 -17.262 1.00 24.68 123 LYS A N 1
ATOM 611 C CA . LYS A 1 104 ? 61.665 117.065 -17.482 1.00 25.65 123 LYS A CA 1
ATOM 612 C C . LYS A 1 104 ? 60.939 117.165 -18.806 1.00 30.50 123 LYS A C 1
ATOM 613 O O . LYS A 1 104 ? 60.126 118.076 -19.008 1.00 31.88 123 LYS A O 1
ATOM 619 N N . THR A 1 105 ? 61.312 116.287 -19.747 1.00 25.81 124 THR A N 1
ATOM 620 C CA . THR A 1 105 ? 60.787 116.269 -21.105 1.00 25.69 124 THR A CA 1
ATOM 621 C C . THR A 1 105 ? 60.492 114.863 -21.597 1.00 28.47 124 THR A C 1
ATOM 622 O O . THR A 1 105 ? 60.909 113.873 -20.991 1.00 26.51 124 THR A O 1
ATOM 626 N N . GLU A 1 106 ? 59.821 114.780 -22.754 1.00 26.50 125 GLU A N 1
ATOM 627 C CA . GLU A 1 106 ? 59.492 113.498 -23.366 1.00 24.94 125 GLU A CA 1
ATOM 628 C C . GLU A 1 106 ? 60.776 112.767 -23.763 1.00 28.91 125 GLU A C 1
ATOM 629 O O . GLU A 1 106 ? 60.879 111.566 -23.537 1.00 26.89 125 GLU A O 1
ATOM 635 N N . THR A 1 107 ? 61.777 113.513 -24.284 1.00 27.71 126 THR A N 1
ATOM 636 C CA . THR A 1 107 ? 63.090 112.959 -24.647 1.00 27.73 126 THR A CA 1
ATOM 637 C C . THR A 1 107 ? 63.706 112.300 -23.405 1.00 29.54 126 THR A C 1
ATOM 638 O O . THR A 1 107 ? 64.175 111.173 -23.511 1.00 29.60 126 THR A O 1
ATOM 642 N N . ASP A 1 108 ? 63.614 112.941 -22.220 1.00 26.54 127 ASP A N 1
ATOM 643 C CA . ASP A 1 108 ? 64.138 112.349 -20.977 1.00 25.50 127 ASP A CA 1
ATOM 644 C C . ASP A 1 108 ? 63.457 111.058 -20.621 1.00 28.64 127 ASP A C 1
ATOM 645 O O . ASP A 1 108 ? 64.133 110.101 -20.236 1.00 28.49 127 ASP A O 1
ATOM 650 N N . LEU A 1 109 ? 62.111 111.042 -20.671 1.00 22.99 128 LEU A N 1
ATOM 651 C CA . LEU A 1 109 ? 61.376 109.851 -20.280 1.00 21.37 128 LEU A CA 1
ATOM 652 C C . LEU A 1 109 ? 61.721 108.672 -21.195 1.00 25.59 128 LEU A C 1
ATOM 653 O O . LEU A 1 109 ? 61.897 107.559 -20.709 1.00 24.80 128 LEU A O 1
ATOM 658 N N . LEU A 1 110 ? 61.822 108.925 -22.511 1.00 23.95 129 LEU A N 1
ATOM 659 C CA . LEU A 1 110 ? 62.084 107.891 -23.505 1.00 24.55 129 LEU A CA 1
ATOM 660 C C . LEU A 1 110 ? 63.440 107.202 -23.306 1.00 28.79 129 LEU A C 1
ATOM 661 O O . LEU A 1 110 ? 63.618 106.058 -23.746 1.00 28.72 129 LEU A O 1
ATOM 666 N N . ALA A 1 111 ? 64.371 107.876 -22.620 1.00 23.80 130 ALA A N 1
ATOM 667 C CA . ALA A 1 111 ? 65.697 107.342 -22.334 1.00 25.01 130 ALA A CA 1
ATOM 668 C C . ALA A 1 111 ? 65.813 106.666 -20.966 1.00 28.48 130 ALA A C 1
ATOM 669 O O . ALA A 1 111 ? 66.839 106.044 -20.711 1.00 28.44 130 ALA A O 1
ATOM 671 N N . VAL A 1 112 ? 64.796 106.759 -20.077 1.00 23.11 131 VAL A N 1
ATOM 672 C CA . VAL A 1 112 ? 64.929 106.147 -18.742 1.00 21.79 131 VAL A CA 1
ATOM 673 C C . VAL A 1 112 ? 65.057 104.620 -18.828 1.00 22.95 131 VAL A C 1
ATOM 674 O O . VAL A 1 112 ? 64.242 103.978 -19.468 1.00 22.43 131 VAL A O 1
ATOM 678 N N . THR A 1 113 ? 66.018 104.052 -18.085 1.00 20.89 132 THR A N 1
ATOM 679 C CA . THR A 1 113 ? 66.155 102.589 -17.995 1.00 19.96 132 THR A CA 1
ATOM 680 C C . THR A 1 113 ? 66.211 102.205 -16.514 1.00 24.83 132 THR A C 1
ATOM 681 O O . THR A 1 113 ? 66.666 102.993 -15.674 1.00 26.15 132 THR A O 1
ATOM 685 N N . GLY A 1 114 ? 65.743 101.005 -16.217 1.00 19.45 133 GLY A N 1
ATOM 686 C CA . GLY A 1 114 ? 65.811 100.430 -14.884 1.00 19.85 133 GLY A CA 1
ATOM 687 C C . GLY A 1 114 ? 66.720 99.215 -14.923 1.00 23.86 133 GLY A C 1
ATOM 688 O O . GLY A 1 114 ? 66.997 98.688 -16.010 1.00 23.06 133 GLY A O 1
ATOM 689 N N . SER A 1 115 ? 67.200 98.754 -13.755 1.00 19.53 134 SER A N 1
ATOM 690 C CA . SER A 1 115 ? 68.092 97.584 -13.771 1.00 19.40 134 SER A CA 1
ATOM 691 C C . SER A 1 115 ? 67.342 96.366 -13.385 1.00 21.79 134 SER A C 1
ATOM 692 O O . SER A 1 115 ? 66.322 96.474 -12.694 1.00 21.85 134 SER A O 1
ATOM 695 N N . LEU A 1 116 ? 67.839 95.184 -13.806 1.00 18.71 135 LEU A N 1
ATOM 696 C CA . LEU A 1 116 ? 67.111 93.961 -13.447 1.00 18.58 135 LEU A CA 1
ATOM 697 C C . LEU A 1 116 ? 67.253 93.659 -11.959 1.00 20.74 135 LEU A C 1
ATOM 698 O O . LEU A 1 116 ? 66.401 92.970 -11.400 1.00 20.10 135 LEU A O 1
ATOM 711 N N . ASP A 1 118 ? 68.341 95.130 -7.855 1.00 22.32 137 ASP A N 1
ATOM 712 C CA . ASP A 1 118 ? 68.416 96.304 -7.000 1.00 23.71 137 ASP A CA 1
ATOM 713 C C . ASP A 1 118 ? 69.917 96.641 -6.741 1.00 26.99 137 ASP A C 1
ATOM 714 O O . ASP A 1 118 ? 70.771 95.971 -7.322 1.00 25.21 137 ASP A O 1
ATOM 719 N N . ASN A 1 119 ? 70.263 97.649 -5.883 1.00 25.73 138 ASN A N 1
ATOM 720 C CA . ASN A 1 119 ? 71.688 97.991 -5.742 1.00 26.92 138 ASN A CA 1
ATOM 721 C C . ASN A 1 119 ? 72.553 96.979 -4.949 1.00 36.10 138 ASN A C 1
ATOM 722 O O . ASN A 1 119 ? 73.771 97.171 -4.856 1.00 39.42 138 ASN A O 1
ATOM 727 N N . THR A 1 120 ? 71.976 95.879 -4.450 1.00 30.56 139 THR A N 1
ATOM 728 C CA . THR A 1 120 ? 72.785 94.830 -3.828 1.00 30.74 139 THR A CA 1
ATOM 729 C C . THR A 1 120 ? 73.304 93.877 -4.915 1.00 32.00 139 THR A C 1
ATOM 730 O O . THR A 1 120 ? 74.158 93.044 -4.633 1.00 32.01 139 THR A O 1
ATOM 734 N N . ASP A 1 121 ? 72.685 93.942 -6.131 1.00 28.65 140 ASP A N 1
ATOM 735 C CA . ASP A 1 121 ? 72.934 93.090 -7.323 1.00 27.54 140 ASP A CA 1
ATOM 736 C C . ASP A 1 121 ? 72.378 91.677 -7.169 1.00 28.69 140 ASP A C 1
ATOM 737 O O . ASP A 1 121 ? 72.402 90.915 -8.132 1.00 27.28 140 ASP A O 1
ATOM 742 N N . ASN A 1 122 ? 71.838 91.325 -5.995 1.00 24.81 141 ASN A N 1
ATOM 743 C CA . ASN A 1 122 ? 71.403 89.956 -5.695 1.00 24.43 141 ASN A CA 1
ATOM 744 C C . ASN A 1 122 ? 69.907 89.801 -5.462 1.00 29.25 141 ASN A C 1
ATOM 745 O O . ASN A 1 122 ? 69.464 88.714 -5.097 1.00 30.68 141 ASN A O 1
ATOM 750 N N . ALA A 1 123 ? 69.145 90.862 -5.629 1.00 24.87 142 ALA A N 1
ATOM 751 C CA . ALA A 1 123 ? 67.678 90.796 -5.499 1.00 24.47 142 ALA A CA 1
ATOM 752 C C . ALA A 1 123 ? 67.073 91.431 -6.737 1.00 23.61 142 ALA A C 1
ATOM 753 O O . ALA A 1 123 ? 67.540 92.477 -7.144 1.00 22.10 142 ALA A O 1
ATOM 755 N N . SER A 1 124 ? 66.101 90.761 -7.390 1.00 20.96 143 SER A N 1
ATOM 756 C CA . SER A 1 124 ? 65.491 91.297 -8.607 1.00 22.03 143 SER A CA 1
ATOM 757 C C . SER A 1 124 ? 64.498 92.422 -8.331 1.00 24.44 143 SER A C 1
ATOM 758 O O . SER A 1 124 ? 63.804 92.425 -7.307 1.00 24.42 143 SER A O 1
ATOM 761 N N . THR A 1 125 ? 64.408 93.357 -9.287 1.00 20.57 144 THR A N 1
ATOM 762 C CA . THR A 1 125 ? 63.409 94.406 -9.267 1.00 20.51 144 THR A CA 1
ATOM 763 C C . THR A 1 125 ? 62.064 93.817 -9.691 1.00 24.45 144 THR A C 1
ATOM 764 O O . THR A 1 125 ? 61.005 94.426 -9.443 1.00 21.56 144 THR A O 1
ATOM 768 N N . GLN A 1 126 ? 62.124 92.640 -10.380 1.00 20.92 145 GLN A N 1
ATOM 769 C CA . GLN A 1 126 ? 60.946 91.931 -10.909 1.00 19.42 145 GLN A CA 1
ATOM 770 C C . GLN A 1 126 ? 60.577 90.761 -9.984 1.00 23.14 145 GLN A C 1
ATOM 771 O O . GLN A 1 126 ? 61.386 89.872 -9.737 1.00 24.07 145 GLN A O 1
ATOM 777 N N . THR A 1 127 ? 59.367 90.798 -9.421 1.00 21.90 146 THR A N 1
ATOM 778 C CA . THR A 1 127 ? 58.886 89.713 -8.553 1.00 22.45 146 THR A CA 1
ATOM 779 C C . THR A 1 127 ? 57.484 89.342 -9.017 1.00 25.99 146 THR A C 1
ATOM 780 O O . THR A 1 127 ? 56.824 90.156 -9.662 1.00 22.99 146 THR A O 1
ATOM 784 N N . LYS A 1 128 ? 56.989 88.150 -8.637 1.00 25.17 147 LYS A N 1
ATOM 785 C CA . LYS A 1 128 ? 55.634 87.741 -9.025 1.00 26.20 147 LYS A CA 1
ATOM 786 C C . LYS A 1 128 ? 54.572 88.768 -8.587 1.00 30.68 147 LYS A C 1
ATOM 787 O O . LYS A 1 128 ? 53.570 88.937 -9.286 1.00 31.14 147 LYS A O 1
ATOM 790 N N . THR A 1 129 ? 54.813 89.471 -7.460 1.00 26.72 148 THR A N 1
ATOM 791 C CA . THR A 1 129 ? 53.866 90.457 -6.944 1.00 26.18 148 THR A CA 1
ATOM 792 C C . THR A 1 129 ? 54.183 91.896 -7.389 1.00 27.58 148 THR A C 1
ATOM 793 O O . THR A 1 129 ? 53.494 92.795 -6.943 1.00 26.20 148 THR A O 1
ATOM 797 N N . ASN A 1 130 ? 55.230 92.114 -8.210 1.00 21.75 149 ASN A N 1
ATOM 798 C CA . ASN A 1 130 ? 55.607 93.464 -8.662 1.00 21.16 149 ASN A CA 1
ATOM 799 C C . ASN A 1 130 ? 56.375 93.368 -9.940 1.00 22.67 149 ASN A C 1
ATOM 800 O O . ASN A 1 130 ? 57.603 93.174 -9.928 1.00 21.10 149 ASN A O 1
ATOM 805 N N . LEU A 1 131 ? 55.658 93.499 -11.054 1.00 18.71 150 LEU A N 1
ATOM 806 C CA . LEU A 1 131 ? 56.265 93.452 -12.377 1.00 17.64 150 LEU A CA 1
ATOM 807 C C . LEU A 1 131 ? 56.135 94.825 -13.046 1.00 20.31 150 LEU A C 1
ATOM 808 O O . LEU A 1 131 ? 55.044 95.380 -13.090 1.00 19.96 150 LEU A O 1
ATOM 813 N N . TRP A 1 132 ? 57.238 95.361 -13.567 1.00 17.68 151 TRP A N 1
ATOM 814 C CA . TRP A 1 132 ? 57.170 96.661 -14.247 1.00 18.79 151 TRP A CA 1
ATOM 815 C C . TRP A 1 132 ? 56.344 96.529 -15.517 1.00 21.41 151 TRP A C 1
ATOM 816 O O . TRP A 1 132 ? 56.489 95.539 -16.231 1.00 19.11 151 TRP A O 1
ATOM 835 N N . SER A 1 134 ? 54.521 99.147 -18.805 1.00 18.21 153 SER A N 1
ATOM 836 C CA . SER A 1 134 ? 54.509 100.487 -19.352 1.00 16.44 153 SER A CA 1
ATOM 837 C C . SER A 1 134 ? 53.628 100.533 -20.589 1.00 21.17 153 SER A C 1
ATOM 838 O O . SER A 1 134 ? 53.336 99.513 -21.211 1.00 19.97 153 SER A O 1
ATOM 841 N N . GLY A 1 135 ? 53.190 101.720 -20.926 1.00 20.01 154 GLY A N 1
ATOM 842 C CA . GLY A 1 135 ? 52.347 101.927 -22.096 1.00 20.39 154 GLY A CA 1
ATOM 843 C C . GLY A 1 135 ? 52.218 103.390 -22.405 1.00 21.85 154 GLY A C 1
ATOM 844 O O . GLY A 1 135 ? 52.630 104.231 -21.609 1.00 20.13 154 GLY A O 1
ATOM 845 N N . GLU A 1 136 ? 51.634 103.721 -23.578 1.00 20.71 155 GLU A N 1
ATOM 846 C CA . GLU A 1 136 ? 51.496 105.135 -23.931 1.00 21.76 155 GLU A CA 1
ATOM 847 C C . GLU A 1 136 ? 50.302 105.315 -24.842 1.00 24.46 155 GLU A C 1
ATOM 848 O O . GLU A 1 136 ? 49.916 104.375 -25.537 1.00 23.39 155 GLU A O 1
ATOM 854 N N . SER A 1 137 ? 49.776 106.536 -24.901 1.00 21.59 156 SER A N 1
ATOM 855 C CA . SER A 1 137 ? 48.632 106.815 -25.762 1.00 23.57 156 SER A CA 1
ATOM 856 C C . SER A 1 137 ? 48.620 108.259 -26.184 1.00 27.21 156 SER A C 1
ATOM 857 O O . SER A 1 137 ? 49.118 109.131 -25.454 1.00 26.20 156 SER A O 1
ATOM 860 N N . GLU A 1 138 ? 47.996 108.524 -27.343 1.00 25.60 157 GLU A N 1
ATOM 861 C CA . GLU A 1 138 ? 47.736 109.881 -27.802 1.00 26.32 157 GLU A CA 1
ATOM 862 C C . GLU A 1 138 ? 46.601 110.480 -26.934 1.00 29.36 157 GLU A C 1
ATOM 863 O O . GLU A 1 138 ? 45.729 109.739 -26.460 1.00 29.23 157 GLU A O 1
ATOM 869 N N . VAL A 1 139 ? 46.655 111.779 -26.687 1.00 25.15 158 VAL A N 1
ATOM 870 C CA . VAL A 1 139 ? 45.634 112.521 -25.934 1.00 24.82 158 VAL A CA 1
ATOM 871 C C . VAL A 1 139 ? 44.844 113.341 -26.954 1.00 31.36 158 VAL A C 1
ATOM 872 O O . VAL A 1 139 ? 45.458 114.102 -27.700 1.00 31.73 158 VAL A O 1
ATOM 876 N N . LYS A 1 140 ? 43.505 113.202 -26.981 1.00 30.00 159 LYS A N 1
ATOM 877 C CA . LYS A 1 140 ? 42.652 113.932 -27.936 1.00 31.95 159 LYS A CA 1
ATOM 878 C C . LYS A 1 140 ? 41.542 114.690 -27.225 1.00 35.78 159 LYS A C 1
ATOM 879 O O . LYS A 1 140 ? 40.842 114.103 -26.395 1.00 36.68 159 LYS A O 1
ATOM 885 N N . PHE A 1 141 ? 41.408 115.981 -27.523 1.00 32.34 160 PHE A N 1
ATOM 886 C CA . PHE A 1 141 ? 40.396 116.848 -26.911 1.00 32.05 160 PHE A CA 1
ATOM 887 C C . PHE A 1 141 ? 39.276 117.237 -27.882 1.00 44.98 160 PHE A C 1
ATOM 888 O O . PHE A 1 141 ? 38.171 117.554 -27.424 1.00 46.52 160 PHE A O 1
ATOM 896 N N . ASN A 1 142 ? 39.584 117.310 -29.203 1.00 45.99 161 ASN A N 1
ATOM 897 C CA . ASN A 1 142 ? 38.661 117.724 -30.276 1.00 49.16 161 ASN A CA 1
ATOM 898 C C . ASN A 1 142 ? 37.968 119.091 -29.974 1.00 55.34 161 ASN A C 1
ATOM 899 O O . ASN A 1 142 ? 36.737 119.218 -30.046 1.00 56.32 161 ASN A O 1
ATOM 904 N N . GLY A 1 143 ? 38.780 120.092 -29.633 1.00 50.66 162 GLY A N 1
ATOM 905 C CA . GLY A 1 143 ? 38.310 121.440 -29.321 1.00 50.42 162 GLY A CA 1
ATOM 906 C C . GLY A 1 143 ? 37.789 121.657 -27.910 1.00 51.07 162 GLY A C 1
ATOM 907 O O . GLY A 1 143 ? 37.599 122.806 -27.495 1.00 51.69 162 GLY A O 1
ATOM 908 N N . GLY A 1 144 ? 37.579 120.562 -27.174 1.00 43.39 163 GLY A N 1
ATOM 909 C CA . GLY A 1 144 ? 37.059 120.597 -25.815 1.00 41.59 163 GLY A CA 1
ATOM 910 C C . GLY A 1 144 ? 38.123 120.648 -24.738 1.00 40.13 163 GLY A C 1
ATOM 911 O O . GLY A 1 144 ? 39.316 120.728 -25.026 1.00 36.57 163 GLY A O 1
ATOM 912 N N . THR A 1 145 ? 37.686 120.601 -23.483 1.00 36.82 164 THR A N 1
ATOM 913 C CA . THR A 1 145 ? 38.570 120.679 -22.319 1.00 34.55 164 THR A CA 1
ATOM 914 C C . THR A 1 145 ? 38.571 119.347 -21.558 1.00 34.61 164 THR A C 1
ATOM 915 O O . THR A 1 145 ? 39.123 119.267 -20.468 1.00 31.73 164 THR A O 1
ATOM 919 N N . ASN A 1 146 ? 37.967 118.305 -22.138 1.00 31.87 165 ASN A N 1
ATOM 920 C CA . ASN A 1 146 ? 37.874 117.002 -21.500 1.00 31.67 165 ASN A CA 1
ATOM 921 C C . ASN A 1 146 ? 38.417 115.926 -22.402 1.00 35.62 165 ASN A C 1
ATOM 922 O O . ASN A 1 146 ? 38.138 115.925 -23.601 1.00 34.85 165 ASN A O 1
ATOM 927 N N . ALA A 1 147 ? 39.206 115.036 -21.836 1.00 31.64 166 ALA A N 1
ATOM 928 C CA . ALA A 1 147 ? 39.774 113.939 -22.611 1.00 31.41 166 ALA A CA 1
ATOM 929 C C . ALA A 1 147 ? 39.692 112.620 -21.856 1.00 34.69 166 ALA A C 1
ATOM 930 O O . ALA A 1 147 ? 39.912 112.566 -20.641 1.00 33.12 166 ALA A O 1
ATOM 932 N N . GLN A 1 148 ? 39.356 111.561 -22.601 1.00 31.47 167 GLN A N 1
ATOM 933 C CA A GLN A 1 148 ? 39.313 110.192 -22.105 0.50 31.42 167 GLN A CA 1
ATOM 934 C CA B GLN A 1 148 ? 39.309 110.189 -22.111 0.50 31.48 167 GLN A CA 1
ATOM 935 C C . GLN A 1 148 ? 40.514 109.479 -22.725 1.00 32.52 167 GLN A C 1
ATOM 936 O O . GLN A 1 148 ? 40.654 109.496 -23.948 1.00 34.43 167 GLN A O 1
ATOM 947 N N . VAL A 1 149 ? 41.429 108.938 -21.899 1.00 25.42 168 VAL A N 1
ATOM 948 C CA . VAL A 1 149 ? 42.637 108.290 -22.441 1.00 25.55 168 VAL A CA 1
ATOM 949 C C . VAL A 1 149 ? 42.709 106.865 -21.910 1.00 29.23 168 VAL A C 1
ATOM 950 O O . VAL A 1 149 ? 42.661 106.687 -20.701 1.00 30.09 168 VAL A O 1
ATOM 954 N N . THR A 1 150 ? 42.822 105.867 -22.792 1.00 26.19 169 THR A N 1
ATOM 955 C CA . THR A 1 150 ? 42.996 104.469 -22.403 1.00 25.30 169 THR A CA 1
ATOM 956 C C . THR A 1 150 ? 44.438 104.076 -22.746 1.00 27.32 169 THR A C 1
ATOM 957 O O . THR A 1 150 ? 44.889 104.300 -23.878 1.00 26.88 169 THR A O 1
ATOM 961 N N . VAL A 1 151 ? 45.159 103.522 -21.771 1.00 22.46 170 VAL A N 1
ATOM 962 C CA . VAL A 1 151 ? 46.551 103.122 -21.977 1.00 22.58 170 VAL A CA 1
ATOM 963 C C . VAL A 1 151 ? 46.670 101.633 -21.730 1.00 25.28 170 VAL A C 1
ATOM 964 O O . VAL A 1 151 ? 46.352 101.166 -20.626 1.00 24.08 170 VAL A O 1
ATOM 968 N N . SER A 1 152 ? 47.149 100.906 -22.762 1.00 22.08 171 SER A N 1
ATOM 969 C CA A SER A 1 152 ? 47.365 99.467 -22.677 0.34 21.70 171 SER A CA 1
ATOM 970 C CA B SER A 1 152 ? 47.365 99.471 -22.688 0.33 21.32 171 SER A CA 1
ATOM 971 C CA C SER A 1 152 ? 47.370 99.467 -22.685 0.33 21.03 171 SER A CA 1
ATOM 972 C C . SER A 1 152 ? 48.779 99.221 -22.161 1.00 23.97 171 SER A C 1
ATOM 973 O O . SER A 1 152 ? 49.758 99.711 -22.749 1.00 25.20 171 SER A O 1
ATOM 980 N N . LEU A 1 153 ? 48.885 98.504 -21.058 1.00 19.27 172 LEU A N 1
ATOM 981 C CA . LEU A 1 153 ? 50.163 98.196 -20.427 1.00 19.29 172 LEU A CA 1
ATOM 982 C C . LEU A 1 153 ? 50.734 96.880 -20.871 1.00 20.76 172 LEU A C 1
ATOM 983 O O . LEU A 1 153 ? 49.997 95.909 -21.022 1.00 22.14 172 LEU A O 1
ATOM 988 N N . SER A 1 154 ? 52.071 96.844 -21.052 1.00 17.66 173 SER A N 1
ATOM 989 C CA A SER A 1 154 ? 52.779 95.614 -21.408 0.60 17.79 173 SER A CA 1
ATOM 990 C CA B SER A 1 154 ? 52.756 95.606 -21.400 0.40 17.87 173 SER A CA 1
ATOM 991 C C . SER A 1 154 ? 53.917 95.403 -20.438 1.00 20.91 173 SER A C 1
ATOM 992 O O . SER A 1 154 ? 54.469 96.384 -19.944 1.00 20.07 173 SER A O 1
ATOM 997 N N . PHE A 1 155 ? 54.308 94.154 -20.199 1.00 19.31 174 PHE A N 1
ATOM 998 C CA . PHE A 1 155 ? 55.449 93.892 -19.310 1.00 18.68 174 PHE A CA 1
ATOM 999 C C . PHE A 1 155 ? 56.719 94.409 -19.914 1.00 20.95 174 PHE A C 1
ATOM 1000 O O . PHE A 1 155 ? 56.944 94.249 -21.114 1.00 21.19 174 PHE A O 1
ATOM 1008 N N . VAL A 1 156 ? 57.601 94.956 -19.069 1.00 17.02 175 VAL A N 1
ATOM 1009 C CA . VAL A 1 156 ? 58.920 95.406 -19.510 1.00 17.65 175 VAL A CA 1
ATOM 1010 C C . VAL A 1 156 ? 59.828 94.177 -19.647 1.00 20.54 175 VAL A C 1
ATOM 1011 O O . VAL A 1 156 ? 60.713 94.166 -20.498 1.00 23.07 175 VAL A O 1
ATOM 1015 N N . ALA A 1 157 ? 59.662 93.209 -18.749 1.00 17.00 176 ALA A N 1
ATOM 1016 C CA . ALA A 1 157 ? 60.465 91.981 -18.742 1.00 16.39 176 ALA A CA 1
ATOM 1017 C C . ALA A 1 157 ? 59.894 90.878 -19.656 1.00 18.92 176 ALA A C 1
ATOM 1018 O O . ALA A 1 157 ? 58.794 90.983 -20.206 1.00 19.02 176 ALA A O 1
ATOM 1020 N N . ALA A 1 158 ? 60.667 89.787 -19.755 1.00 17.21 177 ALA A N 1
ATOM 1021 C CA . ALA A 1 158 ? 60.307 88.503 -20.330 1.00 17.75 177 ALA A CA 1
ATOM 1022 C C . ALA A 1 158 ? 60.323 87.491 -19.189 1.00 19.86 177 ALA A C 1
ATOM 1023 O O . ALA A 1 158 ? 60.987 87.718 -18.160 1.00 17.87 177 ALA A O 1
ATOM 1025 N N . LYS A 1 159 ? 59.664 86.366 -19.368 1.00 16.43 178 LYS A N 1
ATOM 1026 C CA . LYS A 1 159 ? 59.639 85.312 -18.375 1.00 14.55 178 LYS A CA 1
ATOM 1027 C C . LYS A 1 159 ? 60.184 84.035 -19.011 1.00 18.85 178 LYS A C 1
ATOM 1028 O O . LYS A 1 159 ? 59.829 83.724 -20.160 1.00 17.93 178 LYS A O 1
ATOM 1034 N N . ILE A 1 160 ? 61.029 83.307 -18.270 1.00 16.52 179 ILE A N 1
ATOM 1035 C CA . ILE A 1 160 ? 61.589 82.032 -18.768 1.00 15.66 179 ILE A CA 1
ATOM 1036 C C . ILE A 1 160 ? 61.217 80.946 -17.768 1.00 21.51 179 ILE A C 1
ATOM 1037 O O . ILE A 1 160 ? 61.596 81.067 -16.613 1.00 19.65 179 ILE A O 1
ATOM 1042 N N . GLN A 1 161 ? 60.526 79.875 -18.212 1.00 17.94 180 GLN A N 1
ATOM 1043 C CA . GLN A 1 161 ? 60.151 78.757 -17.340 1.00 18.39 180 GLN A CA 1
ATOM 1044 C C . GLN A 1 161 ? 60.940 77.532 -17.744 1.00 20.61 180 GLN A C 1
ATOM 1045 O O . GLN A 1 161 ? 61.128 77.310 -18.939 1.00 19.92 180 GLN A O 1
ATOM 1051 N N . LEU A 1 162 ? 61.323 76.690 -16.765 1.00 17.43 181 LEU A N 1
ATOM 1052 C CA . LEU A 1 162 ? 62.064 75.469 -17.045 1.00 18.25 181 LEU A CA 1
ATOM 1053 C C . LEU A 1 162 ? 61.276 74.241 -16.622 1.00 21.93 181 LEU A C 1
ATOM 1054 O O . LEU A 1 162 ? 60.809 74.163 -15.480 1.00 20.93 181 LEU A O 1
ATOM 1059 N N . ILE A 1 163 ? 61.134 73.285 -17.561 1.00 17.59 182 ILE A N 1
ATOM 1060 C CA . ILE A 1 163 ? 60.548 71.949 -17.347 1.00 18.55 182 ILE A CA 1
ATOM 1061 C C . ILE A 1 163 ? 61.679 70.930 -17.549 1.00 23.04 182 ILE A C 1
ATOM 1062 O O . ILE A 1 163 ? 62.250 70.882 -18.643 1.00 20.91 182 ILE A O 1
ATOM 1067 N N . VAL A 1 164 ? 61.983 70.104 -16.528 1.00 20.47 183 VAL A N 1
ATOM 1068 C CA . VAL A 1 164 ? 63.033 69.115 -16.620 1.00 20.15 183 VAL A CA 1
ATOM 1069 C C . VAL A 1 164 ? 62.410 67.725 -16.672 1.00 23.68 183 VAL A C 1
ATOM 1070 O O . VAL A 1 164 ? 61.567 67.407 -15.837 1.00 24.03 183 VAL A O 1
ATOM 1074 N N . LYS A 1 165 ? 62.757 66.952 -17.694 1.00 20.15 184 LYS A N 1
ATOM 1075 C CA . LYS A 1 165 ? 62.354 65.537 -17.816 1.00 20.91 184 LYS A CA 1
ATOM 1076 C C . LYS A 1 165 ? 63.631 64.753 -17.693 1.00 25.85 184 LYS A C 1
ATOM 1077 O O . LYS A 1 165 ? 64.438 64.745 -18.626 1.00 25.09 184 LYS A O 1
ATOM 1083 N N . ASP A 1 166 ? 63.873 64.177 -16.504 1.00 23.74 185 ASP A N 1
ATOM 1084 C CA . ASP A 1 166 ? 65.122 63.512 -16.216 1.00 23.19 185 ASP A CA 1
ATOM 1085 C C . ASP A 1 166 ? 65.036 62.001 -16.440 1.00 27.65 185 ASP A C 1
ATOM 1086 O O . ASP A 1 166 ? 64.431 61.288 -15.633 1.00 28.35 185 ASP A O 1
ATOM 1091 N N . ASN A 1 167 ? 65.714 61.511 -17.508 1.00 24.67 186 ASN A N 1
ATOM 1092 C CA . ASN A 1 167 ? 65.751 60.094 -17.872 1.00 26.13 186 ASN A CA 1
ATOM 1093 C C . ASN A 1 167 ? 67.153 59.525 -17.684 1.00 30.15 186 ASN A C 1
ATOM 1094 O O . ASN A 1 167 ? 67.465 58.448 -18.199 1.00 31.31 186 ASN A O 1
ATOM 1099 N N . ARG A 1 168 ? 68.009 60.258 -16.958 1.00 26.14 187 ARG A N 1
ATOM 1100 C CA . ARG A 1 168 ? 69.355 59.766 -16.651 1.00 25.66 187 ARG A CA 1
ATOM 1101 C C . ARG A 1 168 ? 69.229 58.641 -15.625 1.00 32.24 187 ARG A C 1
ATOM 1102 O O . ARG A 1 168 ? 68.347 58.690 -14.771 1.00 33.15 187 ARG A O 1
ATOM 1110 N N . LYS A 1 169 ? 70.088 57.634 -15.724 1.00 30.74 188 LYS A N 1
ATOM 1111 C CA . LYS A 1 169 ? 70.058 56.511 -14.795 1.00 31.75 188 LYS A CA 1
ATOM 1112 C C . LYS A 1 169 ? 71.358 56.444 -14.039 1.00 36.51 188 LYS A C 1
ATOM 1113 O O . LYS A 1 169 ? 72.386 56.851 -14.570 1.00 35.17 188 LYS A O 1
ATOM 1119 N N . ASN A 1 170 ? 71.327 55.855 -12.834 1.00 35.27 189 ASN A N 1
ATOM 1120 C CA . ASN A 1 170 ? 72.510 55.594 -12.009 1.00 35.71 189 ASN A CA 1
ATOM 1121 C C . ASN A 1 170 ? 73.390 56.836 -11.839 1.00 36.08 189 ASN A C 1
ATOM 1122 O O . ASN A 1 170 ? 74.599 56.794 -12.115 1.00 35.86 189 ASN A O 1
ATOM 1140 N N . THR A 1 172 ? 74.112 58.192 -9.001 1.00 33.70 191 THR A N 1
ATOM 1141 C CA . THR A 1 172 ? 74.912 57.971 -7.795 1.00 34.11 191 THR A CA 1
ATOM 1142 C C . THR A 1 172 ? 75.173 56.471 -7.627 1.00 40.55 191 THR A C 1
ATOM 1143 O O . THR A 1 172 ? 74.484 55.637 -8.243 1.00 39.89 191 THR A O 1
ATOM 1147 N N . GLY A 1 173 ? 76.179 56.143 -6.818 1.00 37.51 192 GLY A N 1
ATOM 1148 C CA . GLY A 1 173 ? 76.531 54.763 -6.525 1.00 39.33 192 GLY A CA 1
ATOM 1149 C C . GLY A 1 173 ? 77.583 54.148 -7.425 1.00 43.78 192 GLY A C 1
ATOM 1150 O O . GLY A 1 173 ? 78.205 53.159 -7.036 1.00 44.22 192 GLY A O 1
ATOM 1151 N N . GLY A 1 174 ? 77.768 54.713 -8.627 1.00 40.47 193 GLY A N 1
ATOM 1152 C CA . GLY A 1 174 ? 78.735 54.221 -9.609 1.00 40.73 193 GLY A CA 1
ATOM 1153 C C . GLY A 1 174 ? 80.072 54.935 -9.584 1.00 43.36 193 GLY A C 1
ATOM 1154 O O . GLY A 1 174 ? 80.346 55.734 -8.680 1.00 41.76 193 GLY A O 1
ATOM 1155 N N . THR A 1 175 ? 80.914 54.639 -10.585 1.00 39.85 194 THR A N 1
ATOM 1156 C CA . THR A 1 175 ? 82.266 55.201 -10.738 1.00 38.76 194 THR A CA 1
ATOM 1157 C C . THR A 1 175 ? 82.173 56.698 -11.023 1.00 38.46 194 THR A C 1
ATOM 1158 O O . THR A 1 175 ? 83.002 57.484 -10.549 1.00 37.78 194 THR A O 1
ATOM 1162 N N . ILE A 1 176 ? 81.183 57.074 -11.825 1.00 33.14 195 ILE A N 1
ATOM 1163 C CA . ILE A 1 176 ? 80.911 58.458 -12.176 1.00 31.92 195 ILE A CA 1
ATOM 1164 C C . ILE A 1 176 ? 79.657 58.844 -11.453 1.00 35.68 195 ILE A C 1
ATOM 1165 O O . ILE A 1 176 ? 78.664 58.108 -11.506 1.00 36.61 195 ILE A O 1
ATOM 1170 N N . THR A 1 177 ? 79.707 59.989 -10.759 1.00 29.50 196 THR A N 1
ATOM 1171 C CA A THR A 1 177 ? 78.532 60.483 -10.071 0.50 28.56 196 THR A CA 1
ATOM 1172 C CA B THR A 1 177 ? 78.582 60.521 -10.002 0.50 28.81 196 THR A CA 1
ATOM 1173 C C . THR A 1 177 ? 78.265 61.913 -10.522 1.00 30.47 196 THR A C 1
ATOM 1174 O O . THR A 1 177 ? 79.190 62.668 -10.844 1.00 29.71 196 THR A O 1
ATOM 1181 N N . ILE A 1 178 ? 76.981 62.249 -10.623 1.00 25.60 197 ILE A N 1
ATOM 1182 C CA . ILE A 1 178 ? 76.552 63.597 -10.986 1.00 23.76 197 ILE A CA 1
ATOM 1183 C C . ILE A 1 178 ? 75.552 63.998 -9.948 1.00 29.55 197 ILE A C 1
ATOM 1184 O O . ILE A 1 178 ? 74.655 63.219 -9.621 1.00 31.07 197 ILE A O 1
ATOM 1189 N N . THR A 1 179 ? 75.747 65.196 -9.381 1.00 25.41 198 THR A N 1
ATOM 1190 C CA . THR A 1 179 ? 74.824 65.814 -8.449 1.00 24.71 198 THR A CA 1
ATOM 1191 C C . THR A 1 179 ? 74.381 67.125 -9.095 1.00 27.48 198 THR A C 1
ATOM 1192 O O . THR A 1 179 ? 75.227 67.956 -9.433 1.00 26.85 198 THR A O 1
ATOM 1196 N N . ASP A 1 180 ? 73.072 67.312 -9.299 1.00 24.19 199 ASP A N 1
ATOM 1197 C CA . ASP A 1 180 ? 72.605 68.571 -9.858 1.00 24.06 199 ASP A CA 1
ATOM 1198 C C . ASP A 1 180 ? 72.605 69.622 -8.763 1.00 28.07 199 ASP A C 1
ATOM 1199 O O . ASP A 1 180 ? 72.139 69.336 -7.646 1.00 27.35 199 ASP A O 1
ATOM 1204 N N . ASP A 1 181 ? 73.107 70.851 -9.063 1.00 23.81 200 ASP A N 1
ATOM 1205 C CA . ASP A 1 181 ? 73.206 71.866 -8.019 1.00 23.90 200 ASP A CA 1
ATOM 1206 C C . ASP A 1 181 ? 72.168 72.971 -8.162 1.00 23.67 200 ASP A C 1
ATOM 1207 O O . ASP A 1 181 ? 71.578 73.390 -7.160 1.00 24.10 200 ASP A O 1
ATOM 1212 N N . ALA A 1 182 ? 71.964 73.483 -9.375 1.00 20.80 201 ALA A N 1
ATOM 1213 C CA . ALA A 1 182 ? 71.041 74.597 -9.540 1.00 20.18 201 ALA A CA 1
ATOM 1214 C C . ALA A 1 182 ? 70.547 74.771 -10.964 1.00 23.33 201 ALA A C 1
ATOM 1215 O O . ALA A 1 182 ? 71.187 74.317 -11.914 1.00 22.93 201 ALA A O 1
ATOM 1217 N N . ALA A 1 183 ? 69.393 75.424 -11.104 1.00 19.92 202 ALA A N 1
ATOM 1218 C CA . ALA A 1 183 ? 68.920 75.926 -12.381 1.00 18.12 202 ALA A CA 1
ATOM 1219 C C . ALA A 1 183 ? 69.412 77.369 -12.404 1.00 21.26 202 ALA A C 1
ATOM 1220 O O . ALA A 1 183 ? 69.159 78.131 -11.450 1.00 20.34 202 ALA A O 1
ATOM 1222 N N . VAL A 1 184 ? 70.195 77.721 -13.420 1.00 18.19 203 VAL A N 1
ATOM 1223 C CA . VAL A 1 184 ? 70.836 79.047 -13.455 1.00 17.37 203 VAL A CA 1
ATOM 1224 C C . VAL A 1 184 ? 70.512 79.813 -14.743 1.00 19.30 203 VAL A C 1
ATOM 1225 O O . VAL A 1 184 ? 70.283 79.210 -15.775 1.00 18.16 203 VAL A O 1
ATOM 1229 N N . LEU A 1 185 ? 70.483 81.139 -14.649 1.00 16.54 204 LEU A N 1
ATOM 1230 C CA . LEU A 1 185 ? 70.324 81.990 -15.807 1.00 15.56 204 LEU A CA 1
ATOM 1231 C C . LEU A 1 185 ? 71.631 82.702 -15.970 1.00 19.63 204 LEU A C 1
ATOM 1232 O O . LEU A 1 185 ? 72.081 83.374 -15.049 1.00 18.99 204 LEU A O 1
ATOM 1237 N N . LEU A 1 186 ? 72.233 82.577 -17.140 1.00 17.82 205 LEU A N 1
ATOM 1238 C CA . LEU A 1 186 ? 73.513 83.226 -17.408 1.00 17.16 205 LEU A CA 1
ATOM 1239 C C . LEU A 1 186 ? 73.286 84.368 -18.351 1.00 19.25 205 LEU A C 1
ATOM 1240 O O . LEU A 1 186 ? 72.540 84.218 -19.338 1.00 19.17 205 LEU A O 1
ATOM 1245 N N . PHE A 1 187 ? 73.906 85.539 -18.063 1.00 17.14 206 PHE A N 1
ATOM 1246 C CA . PHE A 1 187 ? 73.845 86.700 -18.953 1.00 15.69 206 PHE A CA 1
ATOM 1247 C C . PHE A 1 187 ? 72.432 87.171 -19.185 1.00 18.43 206 PHE A C 1
ATOM 1248 O O . PHE A 1 187 ? 72.002 87.361 -20.318 1.00 17.01 206 PHE A O 1
ATOM 1256 N N . ALA A 1 188 ? 71.739 87.446 -18.078 1.00 17.47 207 ALA A N 1
ATOM 1257 C CA . ALA A 1 188 ? 70.452 88.138 -18.103 1.00 15.48 207 ALA A CA 1
ATOM 1258 C C . ALA A 1 188 ? 70.736 89.598 -18.465 1.00 18.73 207 ALA A C 1
ATOM 1259 O O . ALA A 1 188 ? 71.618 90.186 -17.836 1.00 19.27 207 ALA A O 1
ATOM 1261 N N . GLY A 1 189 ? 70.018 90.180 -19.428 1.00 15.39 208 GLY A N 1
ATOM 1262 C CA . GLY A 1 189 ? 70.236 91.584 -19.784 1.00 16.22 208 GLY A CA 1
ATOM 1263 C C . GLY A 1 189 ? 69.998 92.498 -18.586 1.00 20.02 208 GLY A C 1
ATOM 1264 O O . GLY A 1 189 ? 68.990 92.359 -17.885 1.00 16.99 208 GLY A O 1
ATOM 1265 N N . LYS A 1 190 ? 70.938 93.430 -18.325 1.00 18.24 209 LYS A N 1
ATOM 1266 C CA . LYS A 1 190 ? 70.809 94.313 -17.161 1.00 18.93 209 LYS A CA 1
ATOM 1267 C C . LYS A 1 190 ? 69.741 95.420 -17.316 1.00 21.29 209 LYS A C 1
ATOM 1268 O O . LYS A 1 190 ? 69.029 95.698 -16.357 1.00 20.40 209 LYS A O 1
ATOM 1274 N N . LYS A 1 191 ? 69.635 96.007 -18.520 1.00 20.64 210 LYS A N 1
ATOM 1275 C CA A LYS A 1 191 ? 68.814 97.191 -18.787 0.50 20.52 210 LYS A CA 1
ATOM 1276 C CA B LYS A 1 191 ? 68.837 97.199 -18.788 0.50 20.12 210 LYS A CA 1
ATOM 1277 C C . LYS A 1 191 ? 67.401 96.905 -19.200 1.00 22.57 210 LYS A C 1
ATOM 1278 O O . LYS A 1 191 ? 67.171 96.175 -20.150 1.00 21.24 210 LYS A O 1
ATOM 1289 N N . GLY A 1 192 ? 66.471 97.529 -18.496 1.00 18.67 211 GLY A N 1
ATOM 1290 C CA . GLY A 1 192 ? 65.046 97.430 -18.781 1.00 19.13 211 GLY A CA 1
ATOM 1291 C C . GLY A 1 192 ? 64.590 98.776 -19.295 1.00 24.51 211 GLY A C 1
ATOM 1292 O O . GLY A 1 192 ? 64.544 99.745 -18.530 1.00 23.01 211 GLY A O 1
ATOM 1293 N N . ARG A 1 193 ? 64.312 98.857 -20.605 1.00 20.97 212 ARG A N 1
ATOM 1294 C CA . ARG A 1 193 ? 63.839 100.068 -21.234 1.00 21.49 212 ARG A CA 1
ATOM 1295 C C . ARG A 1 193 ? 62.347 100.129 -21.144 1.00 26.18 212 ARG A C 1
ATOM 1296 O O . ARG A 1 193 ? 61.652 99.180 -21.563 1.00 27.23 212 ARG A O 1
ATOM 1304 N N . PHE A 1 194 ? 61.817 101.223 -20.579 1.00 19.15 213 PHE A N 1
ATOM 1305 C CA . PHE A 1 194 ? 60.368 101.321 -20.498 1.00 17.06 213 PHE A CA 1
ATOM 1306 C C . PHE A 1 194 ? 59.758 101.718 -21.820 1.00 22.44 213 PHE A C 1
ATOM 1307 O O . PHE A 1 194 ? 58.636 101.309 -22.113 1.00 22.17 213 PHE A O 1
ATOM 1315 N N . PHE A 1 195 ? 60.445 102.599 -22.581 1.00 21.10 214 PHE A N 1
ATOM 1316 C CA . PHE A 1 195 ? 59.952 103.096 -23.862 1.00 21.76 214 PHE A CA 1
ATOM 1317 C C . PHE A 1 195 ? 61.067 102.980 -24.876 1.00 29.05 214 PHE A C 1
ATOM 1318 O O . PHE A 1 195 ? 62.095 102.375 -24.597 1.00 30.18 214 PHE A O 1
ATOM 1326 N N . GLY A 1 196 ? 60.840 103.485 -26.063 1.00 28.76 215 GLY A N 1
ATOM 1327 C CA . GLY A 1 196 ? 61.850 103.373 -27.100 1.00 29.01 215 GLY A CA 1
ATOM 1328 C C . GLY A 1 196 ? 61.485 102.295 -28.085 1.00 30.66 215 GLY A C 1
ATOM 1329 O O . GLY A 1 196 ? 60.430 101.658 -27.986 1.00 30.45 215 GLY A O 1
ATOM 1330 N N . SER A 1 197 ? 62.360 102.105 -29.047 1.00 26.36 216 SER A N 1
ATOM 1331 C CA . SER A 1 197 ? 62.114 101.176 -30.131 1.00 25.30 216 SER A CA 1
ATOM 1332 C C . SER A 1 197 ? 62.261 99.740 -29.673 1.00 25.61 216 SER A C 1
ATOM 1333 O O . SER A 1 197 ? 62.929 99.447 -28.679 1.00 22.66 216 SER A O 1
ATOM 1336 N N . ALA A 1 198 ? 61.656 98.834 -30.444 1.00 22.95 217 ALA A N 1
ATOM 1337 C CA . ALA A 1 198 ? 61.778 97.414 -30.177 1.00 21.82 217 ALA A CA 1
ATOM 1338 C C . ALA A 1 198 ? 63.276 97.018 -30.200 1.00 21.83 217 ALA A C 1
ATOM 1339 O O . ALA A 1 198 ? 63.708 96.235 -29.348 1.00 21.39 217 ALA A O 1
ATOM 1341 N N . ALA A 1 199 ? 64.072 97.613 -31.136 1.00 20.47 218 ALA A N 1
ATOM 1342 C CA . ALA A 1 199 ? 65.502 97.270 -31.239 1.00 21.89 218 ALA A CA 1
ATOM 1343 C C . ALA A 1 199 ? 66.282 97.719 -29.995 1.00 23.93 218 ALA A C 1
ATOM 1344 O O . ALA A 1 199 ? 67.081 96.938 -29.465 1.00 22.60 218 ALA A O 1
ATOM 1346 N N . GLU A 1 200 ? 65.975 98.920 -29.475 1.00 21.36 219 GLU A N 1
ATOM 1347 C CA . GLU A 1 200 ? 66.646 99.440 -28.277 1.00 21.81 219 GLU A CA 1
ATOM 1348 C C . GLU A 1 200 ? 66.367 98.562 -27.055 1.00 23.37 219 GLU A C 1
ATOM 1349 O O . GLU A 1 200 ? 67.255 98.398 -26.210 1.00 22.78 219 GLU A O 1
ATOM 1355 N N . LYS A 1 201 ? 65.131 98.010 -26.951 1.00 19.09 220 LYS A N 1
ATOM 1356 C CA . LYS A 1 201 ? 64.711 97.215 -25.795 1.00 19.39 220 LYS A CA 1
ATOM 1357 C C . LYS A 1 201 ? 65.439 95.887 -25.664 1.00 23.39 220 LYS A C 1
ATOM 1358 O O . LYS A 1 201 ? 65.449 95.337 -24.553 1.00 24.82 220 LYS A O 1
ATOM 1364 N N . VAL A 1 202 ? 66.072 95.381 -26.759 1.00 19.71 221 VAL A N 1
ATOM 1365 C CA . VAL A 1 202 ? 66.783 94.087 -26.733 1.00 19.46 221 VAL A CA 1
ATOM 1366 C C . VAL A 1 202 ? 68.306 94.263 -26.865 1.00 23.41 221 VAL A C 1
ATOM 1367 O O . VAL A 1 202 ? 69.015 93.269 -27.016 1.00 23.55 221 VAL A O 1
ATOM 1371 N N A THR A 1 203 ? 68.802 95.505 -26.800 0.70 19.87 222 THR A N 1
ATOM 1372 N N B THR A 1 203 ? 68.812 95.505 -26.828 0.30 20.26 222 THR A N 1
ATOM 1373 C CA A THR A 1 203 ? 70.245 95.727 -26.909 0.70 20.32 222 THR A CA 1
ATOM 1374 C CA B THR A 1 203 ? 70.260 95.732 -26.908 0.30 20.77 222 THR A CA 1
ATOM 1375 C C A THR A 1 203 ? 70.844 95.773 -25.515 0.70 24.06 222 THR A C 1
ATOM 1376 C C B THR A 1 203 ? 70.832 95.745 -25.507 0.30 24.42 222 THR A C 1
ATOM 1377 O O A THR A 1 203 ? 70.401 96.577 -24.694 0.70 24.94 222 THR A O 1
ATOM 1378 O O B THR A 1 203 ? 70.316 96.455 -24.648 0.30 24.43 222 THR A O 1
ATOM 1385 N N . GLN A 1 204 ? 71.874 94.947 -25.262 1.00 21.37 223 GLN A N 1
ATOM 1386 C CA . GLN A 1 204 ? 72.527 94.884 -23.953 1.00 20.62 223 GLN A CA 1
ATOM 1387 C C . GLN A 1 204 ? 74.012 94.875 -24.103 1.00 25.45 223 GLN A C 1
ATOM 1388 O O . GLN A 1 204 ? 74.514 94.230 -25.012 1.00 27.02 223 GLN A O 1
ATOM 1394 N N . ASN A 1 205 ? 74.725 95.520 -23.171 1.00 22.43 224 ASN A N 1
ATOM 1395 C CA . ASN A 1 205 ? 76.174 95.443 -23.132 1.00 23.59 224 ASN A CA 1
ATOM 1396 C C . ASN A 1 205 ? 76.634 95.208 -21.682 1.00 26.88 224 ASN A C 1
ATOM 1397 O O . ASN A 1 205 ? 77.829 95.137 -21.420 1.00 26.94 224 ASN A O 1
ATOM 1402 N N . GLU A 1 206 ? 75.665 95.061 -20.752 1.00 23.24 225 GLU A N 1
ATOM 1403 C CA . GLU A 1 206 ? 75.848 94.740 -19.340 1.00 21.94 225 GLU A CA 1
ATOM 1404 C C . GLU A 1 206 ? 74.869 93.645 -18.948 1.00 21.72 225 GLU A C 1
ATOM 1405 O O . GLU A 1 206 ? 73.749 93.606 -19.435 1.00 19.91 225 GLU A O 1
ATOM 1411 N N . PHE A 1 207 ? 75.312 92.751 -18.086 1.00 20.00 226 PHE A N 1
ATOM 1412 C CA . PHE A 1 207 ? 74.533 91.569 -17.737 1.00 19.00 226 PHE A CA 1
ATOM 1413 C C . PHE A 1 207 ? 74.656 91.188 -16.280 1.00 22.40 226 PHE A C 1
ATOM 1414 O O . PHE A 1 207 ? 75.665 91.478 -15.643 1.00 23.92 226 PHE A O 1
ATOM 1422 N N . TYR A 1 208 ? 73.722 90.360 -15.829 1.00 18.66 227 TYR A N 1
ATOM 1423 C CA . TYR A 1 208 ? 73.847 89.660 -14.556 1.00 18.75 227 TYR A CA 1
ATOM 1424 C C . TYR A 1 208 ? 74.024 88.173 -14.873 1.00 22.31 227 TYR A C 1
ATOM 1425 O O . TYR A 1 208 ? 73.517 87.713 -15.904 1.00 21.37 227 TYR A O 1
ATOM 1434 N N . THR A 1 209 ? 74.653 87.403 -13.985 1.00 19.21 228 THR A N 1
ATOM 1435 C CA . THR A 1 209 ? 74.792 85.980 -14.242 1.00 19.69 228 THR A CA 1
ATOM 1436 C C . THR A 1 209 ? 74.657 85.193 -12.907 1.00 23.08 228 THR A C 1
ATOM 1437 O O . THR A 1 209 ? 75.091 85.658 -11.842 1.00 22.56 228 THR A O 1
ATOM 1441 N N . GLY A 1 210 ? 74.004 84.049 -12.974 1.00 19.64 229 GLY A N 1
ATOM 1442 C CA . GLY A 1 210 ? 73.788 83.225 -11.781 1.00 19.05 229 GLY A CA 1
ATOM 1443 C C . GLY A 1 210 ? 74.958 82.370 -11.358 1.00 23.36 229 GLY A C 1
ATOM 1444 O O . GLY A 1 210 ? 75.001 81.877 -10.224 1.00 22.92 229 GLY A O 1
ATOM 1445 N N . PHE A 1 211 ? 75.924 82.154 -12.274 1.00 20.70 230 PHE A N 1
ATOM 1446 C CA . PHE A 1 211 ? 77.090 81.325 -11.999 1.00 20.95 230 PHE A CA 1
ATOM 1447 C C . PHE A 1 211 ? 78.197 81.714 -12.956 1.00 25.51 230 PHE A C 1
ATOM 1448 O O . PHE A 1 211 ? 77.932 81.842 -14.143 1.00 25.91 230 PHE A O 1
ATOM 1456 N N . ASN A 1 212 ? 79.446 81.852 -12.477 1.00 23.24 231 ASN A N 1
ATOM 1457 C CA . ASN A 1 212 ? 80.519 82.211 -13.406 1.00 22.59 231 ASN A CA 1
ATOM 1458 C C . ASN A 1 212 ? 81.818 81.455 -13.112 1.00 26.37 231 ASN A C 1
ATOM 1459 O O . ASN A 1 212 ? 82.867 81.867 -13.609 1.00 25.91 231 ASN A O 1
ATOM 1464 N N . GLN A 1 213 ? 81.760 80.387 -12.289 1.00 23.96 232 GLN A N 1
ATOM 1465 C CA . GLN A 1 213 ? 82.963 79.626 -11.884 1.00 25.62 232 GLN A CA 1
ATOM 1466 C C . GLN A 1 213 ? 83.200 78.431 -12.822 1.00 29.39 232 GLN A C 1
ATOM 1467 O O . GLN A 1 213 ? 83.170 77.262 -12.419 1.00 31.46 232 GLN A O 1
ATOM 1473 N N . TYR A 1 214 ? 83.394 78.749 -14.105 1.00 26.14 233 TYR A N 1
ATOM 1474 C CA . TYR A 1 214 ? 83.693 77.805 -15.182 1.00 26.00 233 TYR A CA 1
ATOM 1475 C C . TYR A 1 214 ? 84.739 78.464 -16.076 1.00 31.15 233 TYR A C 1
ATOM 1476 O O . TYR A 1 214 ? 84.790 79.697 -16.148 1.00 30.80 233 TYR A O 1
ATOM 1485 N N . THR A 1 215 ? 85.598 77.656 -16.729 1.00 30.07 234 THR A N 1
ATOM 1486 C CA A THR A 1 215 ? 86.684 78.157 -17.576 0.50 30.46 234 THR A CA 1
ATOM 1487 C CA B THR A 1 215 ? 86.680 78.219 -17.539 0.50 31.00 234 THR A CA 1
ATOM 1488 C C . THR A 1 215 ? 86.151 79.007 -18.745 1.00 32.52 234 THR A C 1
ATOM 1489 O O . THR A 1 215 ? 85.188 78.609 -19.408 1.00 28.67 234 THR A O 1
ATOM 1496 N N . GLY A 1 216 ? 86.806 80.144 -18.970 1.00 29.92 235 GLY A N 1
ATOM 1497 C CA . GLY A 1 216 ? 86.571 81.103 -20.040 1.00 30.05 235 GLY A CA 1
ATOM 1498 C C . GLY A 1 216 ? 85.241 81.815 -20.044 1.00 33.86 235 GLY A C 1
ATOM 1499 O O . GLY A 1 216 ? 84.799 82.282 -21.099 1.00 34.12 235 GLY A O 1
ATOM 1500 N N . ALA A 1 217 ? 84.631 81.955 -18.867 1.00 30.11 236 ALA A N 1
ATOM 1501 C CA . ALA A 1 217 ? 83.347 82.629 -18.732 1.00 28.93 236 ALA A CA 1
ATOM 1502 C C . ALA A 1 217 ? 83.440 84.072 -19.235 1.00 33.06 236 ALA A C 1
ATOM 1503 O O . ALA A 1 217 ? 84.414 84.778 -18.957 1.00 34.21 236 ALA A O 1
ATOM 1505 N N . PHE A 1 218 ? 82.469 84.464 -20.058 1.00 29.13 237 PHE A N 1
ATOM 1506 C CA . PHE A 1 218 ? 82.363 85.823 -20.580 1.00 27.99 237 PHE A CA 1
ATOM 1507 C C . PHE A 1 218 ? 82.210 86.747 -19.388 1.00 32.78 237 PHE A C 1
ATOM 1508 O O . PHE A 1 218 ? 81.362 86.487 -18.537 1.00 29.21 237 PHE A O 1
ATOM 1516 N N . ASP A 1 219 ? 83.032 87.800 -19.301 1.00 32.60 238 ASP A N 1
ATOM 1517 C CA . ASP A 1 219 ? 83.009 88.636 -18.101 1.00 34.74 238 ASP A CA 1
ATOM 1518 C C . ASP A 1 219 ? 82.919 90.156 -18.371 1.00 39.38 238 ASP A C 1
ATOM 1519 O O . ASP A 1 219 ? 82.832 90.934 -17.409 1.00 41.37 238 ASP A O 1
ATOM 1524 N N . SER A 1 220 ? 82.836 90.577 -19.638 1.00 33.37 239 SER A N 1
ATOM 1525 C CA . SER A 1 220 ? 82.761 92.001 -19.957 1.00 32.99 239 SER A CA 1
ATOM 1526 C C . SER A 1 220 ? 81.413 92.589 -19.523 1.00 32.95 239 SER A C 1
ATOM 1527 O O . SER A 1 220 ? 80.383 92.231 -20.090 1.00 31.73 239 SER A O 1
ATOM 1530 N N . GLY A 1 221 ? 81.448 93.463 -18.510 1.00 28.67 240 GLY A N 1
ATOM 1531 C CA . GLY A 1 221 ? 80.255 94.112 -17.970 1.00 27.51 240 GLY A CA 1
ATOM 1532 C C . GLY A 1 221 ? 79.290 93.129 -17.333 1.00 27.38 240 GLY A C 1
ATOM 1533 O O . GLY A 1 221 ? 78.071 93.307 -17.393 1.00 26.48 240 GLY A O 1
ATOM 1534 N N . VAL A 1 222 ? 79.834 92.078 -16.693 1.00 25.20 241 VAL A N 1
ATOM 1535 C CA . VAL A 1 222 ? 79.019 91.028 -16.065 1.00 24.22 241 VAL A CA 1
ATOM 1536 C C . VAL A 1 222 ? 79.110 91.130 -14.541 1.00 27.52 241 VAL A C 1
ATOM 1537 O O . VAL A 1 222 ? 80.205 91.235 -13.994 1.00 28.73 241 VAL A O 1
ATOM 1541 N N . THR A 1 223 ? 77.954 91.035 -13.864 1.00 25.10 242 THR A N 1
ATOM 1542 C CA . THR A 1 223 ? 77.844 91.033 -12.404 1.00 24.77 242 THR A CA 1
ATOM 1543 C C . THR A 1 223 ? 77.149 89.750 -11.957 1.00 26.40 242 THR A C 1
ATOM 1544 O O . THR A 1 223 ? 76.138 89.367 -12.554 1.00 24.80 242 THR A O 1
ATOM 1548 N N . THR A 1 224 ? 77.664 89.078 -10.914 1.00 23.59 243 THR A N 1
ATOM 1549 C CA . THR A 1 224 ? 76.988 87.871 -10.420 1.00 23.68 243 THR A CA 1
ATOM 1550 C C . THR A 1 224 ? 75.760 88.280 -9.597 1.00 26.07 243 THR A C 1
ATOM 1551 O O . THR A 1 224 ? 75.750 89.335 -8.945 1.00 25.84 243 THR A O 1
ATOM 1555 N N . SER A 1 225 ? 74.728 87.448 -9.666 1.00 22.28 244 SER A N 1
ATOM 1556 C CA . SER A 1 225 ? 73.491 87.641 -8.922 1.00 21.02 244 SER A CA 1
ATOM 1557 C C . SER A 1 225 ? 73.001 86.310 -8.409 1.00 22.58 244 SER A C 1
ATOM 1558 O O . SER A 1 225 ? 72.711 85.405 -9.204 1.00 20.47 244 SER A O 1
ATOM 1561 N N . THR A 1 226 ? 72.806 86.213 -7.080 1.00 21.29 245 THR A N 1
ATOM 1562 C CA . THR A 1 226 ? 72.275 84.977 -6.497 1.00 19.70 245 THR A CA 1
ATOM 1563 C C . THR A 1 226 ? 70.806 84.798 -6.875 1.00 22.84 245 THR A C 1
ATOM 1564 O O . THR A 1 226 ? 70.318 83.679 -6.802 1.00 24.50 245 THR A O 1
ATOM 1568 N N . ALA A 1 227 ? 70.115 85.855 -7.306 1.00 20.00 246 ALA A N 1
ATOM 1569 C CA . ALA A 1 227 ? 68.711 85.735 -7.739 1.00 20.12 246 ALA A CA 1
ATOM 1570 C C . ALA A 1 227 ? 68.594 84.903 -9.023 1.00 22.82 246 ALA A C 1
ATOM 1571 O O . ALA A 1 227 ? 67.488 84.526 -9.409 1.00 22.89 246 ALA A O 1
ATOM 1573 N N . LEU A 1 228 ? 69.723 84.666 -9.710 1.00 18.61 247 LEU A N 1
ATOM 1574 C CA . LEU A 1 228 ? 69.717 83.921 -10.985 1.00 16.57 247 LEU A CA 1
ATOM 1575 C C . LEU A 1 228 ? 70.224 82.479 -10.815 1.00 18.86 247 LEU A C 1
ATOM 1576 O O . LEU A 1 228 ? 70.642 81.837 -11.775 1.00 17.00 247 LEU A O 1
ATOM 1581 N N . SER A 1 229 ? 70.103 81.946 -9.594 1.00 18.31 248 SER A N 1
ATOM 1582 C CA . SER A 1 229 ? 70.458 80.564 -9.299 1.00 17.01 248 SER A CA 1
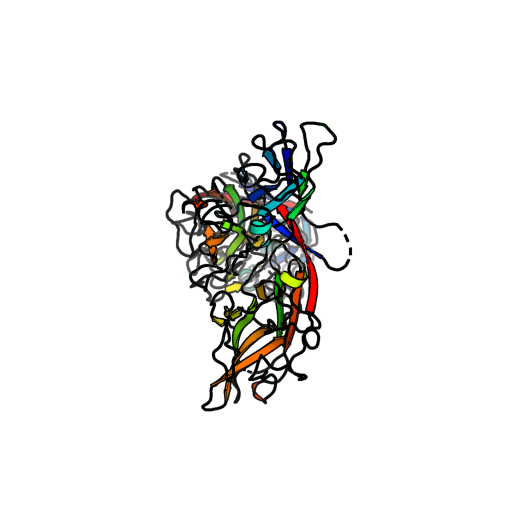ATOM 1583 C C . SER A 1 229 ? 69.428 79.994 -8.338 1.00 24.17 248 SER A C 1
ATOM 1584 O O . SER A 1 229 ? 69.311 80.490 -7.228 1.00 25.65 248 SER A O 1
ATOM 1587 N N . ASP A 1 230 ? 68.694 78.950 -8.746 1.00 20.19 249 ASP A N 1
ATOM 1588 C CA . ASP A 1 230 ? 67.707 78.279 -7.891 1.00 21.04 249 ASP A CA 1
ATOM 1589 C C . ASP A 1 230 ? 68.206 76.883 -7.577 1.00 24.18 249 ASP A C 1
ATOM 1590 O O . ASP A 1 230 ? 68.347 76.067 -8.501 1.00 23.40 249 ASP A O 1
ATOM 1595 N N . ALA A 1 231 ? 68.490 76.620 -6.290 1.00 21.13 250 ALA A N 1
ATOM 1596 C CA . ALA A 1 231 ? 69.055 75.329 -5.873 1.00 22.80 250 ALA A CA 1
ATOM 1597 C C . ALA A 1 231 ? 68.156 74.148 -6.188 1.00 25.18 250 ALA A C 1
ATOM 1598 O O . ALA A 1 231 ? 66.922 74.231 -6.082 1.00 24.85 250 ALA A O 1
ATOM 1600 N N . VAL A 1 232 ? 68.805 73.038 -6.566 1.00 24.02 251 VAL A N 1
ATOM 1601 C CA . VAL A 1 232 ? 68.145 71.760 -6.853 1.00 24.08 251 VAL A CA 1
ATOM 1602 C C . VAL A 1 232 ? 68.368 70.808 -5.663 1.00 31.26 251 VAL A C 1
ATOM 1603 O O . VAL A 1 232 ? 69.498 70.613 -5.202 1.00 29.81 251 VAL A O 1
ATOM 1607 N N . SER A 1 233 ? 67.289 70.187 -5.196 1.00 31.00 252 SER A N 1
ATOM 1608 C CA . SER A 1 233 ? 67.414 69.246 -4.096 1.00 32.89 252 SER A CA 1
ATOM 1609 C C . SER A 1 233 ? 67.152 67.817 -4.587 1.00 37.82 252 SER A C 1
ATOM 1610 O O . SER A 1 233 ? 66.494 67.654 -5.617 1.00 34.62 252 SER A O 1
ATOM 1613 N N . PRO A 1 234 ? 67.618 66.764 -3.869 1.00 38.85 253 PRO A N 1
ATOM 1614 C CA . PRO A 1 234 ? 67.273 65.397 -4.293 1.00 39.49 253 PRO A CA 1
ATOM 1615 C C . PRO A 1 234 ? 65.753 65.256 -4.348 1.00 42.46 253 PRO A C 1
ATOM 1616 O O . PRO A 1 234 ? 65.052 65.794 -3.483 1.00 43.15 253 PRO A O 1
ATOM 1620 N N . GLY A 1 235 ? 65.254 64.612 -5.391 1.00 37.33 254 GLY A N 1
ATOM 1621 C CA . GLY A 1 235 ? 63.819 64.433 -5.565 1.00 36.80 254 GLY A CA 1
ATOM 1622 C C . GLY A 1 235 ? 63.152 65.462 -6.449 1.00 40.08 254 GLY A C 1
ATOM 1623 O O . GLY A 1 235 ? 62.045 65.207 -6.932 1.00 41.18 254 GLY A O 1
ATOM 1624 N N . ASP A 1 236 ? 63.782 66.663 -6.641 1.00 34.65 255 ASP A N 1
ATOM 1625 C CA . ASP A 1 236 ? 63.218 67.728 -7.481 1.00 32.10 255 ASP A CA 1
ATOM 1626 C C . ASP A 1 236 ? 63.101 67.287 -8.947 1.00 35.17 255 ASP A C 1
ATOM 1627 O O . ASP A 1 236 ? 62.072 67.541 -9.577 1.00 36.62 255 ASP A O 1
ATOM 1632 N N . PHE A 1 237 ? 64.159 66.662 -9.495 1.00 28.34 256 PHE A N 1
ATOM 1633 C CA . PHE A 1 237 ? 64.117 66.206 -10.888 1.00 27.17 256 PHE A CA 1
ATOM 1634 C C . PHE A 1 237 ? 63.720 64.742 -11.000 1.00 32.25 256 PHE A C 1
ATOM 1635 O O . PHE A 1 237 ? 64.332 63.863 -10.379 1.00 33.39 256 PHE A O 1
ATOM 1643 N N . THR A 1 238 ? 62.670 64.487 -11.789 1.00 28.27 257 THR A N 1
ATOM 1644 C CA . THR A 1 238 ? 62.160 63.130 -12.040 1.00 28.96 257 THR A CA 1
ATOM 1645 C C . THR A 1 238 ? 61.870 62.979 -13.550 1.00 29.27 257 THR A C 1
ATOM 1646 O O . THR A 1 238 ? 62.088 63.924 -14.324 1.00 27.66 257 THR A O 1
ATOM 1650 N N . ILE A 1 239 ? 61.288 61.828 -13.949 1.00 27.63 258 ILE A N 1
ATOM 1651 C CA . ILE A 1 239 ? 60.854 61.602 -15.335 1.00 27.67 258 ILE A CA 1
ATOM 1652 C C . ILE A 1 239 ? 59.855 62.691 -15.723 1.00 29.36 258 ILE A C 1
ATOM 1653 O O . ILE A 1 239 ? 59.744 63.036 -16.897 1.00 29.43 258 ILE A O 1
ATOM 1658 N N . ASN A 1 240 ? 59.136 63.233 -14.714 1.00 26.29 259 ASN A N 1
ATOM 1659 C CA . ASN A 1 240 ? 58.208 64.343 -14.823 1.00 23.58 259 ASN A CA 1
ATOM 1660 C C . ASN A 1 240 ? 57.234 64.161 -16.000 1.00 30.47 259 ASN A C 1
ATOM 1661 O O . ASN A 1 240 ? 57.173 65.010 -16.909 1.00 28.35 259 ASN A O 1
ATOM 1666 N N . ALA A 1 241 ? 56.491 63.034 -15.987 1.00 31.02 260 ALA A N 1
ATOM 1667 C CA . ALA A 1 241 ? 55.510 62.697 -17.025 1.00 32.51 260 ALA A CA 1
ATOM 1668 C C . ALA A 1 241 ? 54.450 63.801 -17.197 1.00 36.65 260 ALA A C 1
ATOM 1669 O O . ALA A 1 241 ? 53.936 63.969 -18.299 1.00 36.95 260 ALA A O 1
ATOM 1671 N N . GLY A 1 242 ? 54.158 64.537 -16.120 1.00 32.25 261 GLY A N 1
ATOM 1672 C CA . GLY A 1 242 ? 53.193 65.629 -16.109 1.00 30.97 261 GLY A CA 1
ATOM 1673 C C . GLY A 1 242 ? 53.696 66.971 -16.622 1.00 31.87 261 GLY A C 1
ATOM 1674 O O . GLY A 1 242 ? 52.904 67.892 -16.714 1.00 32.97 261 GLY A O 1
ATOM 1675 N N . SER A 1 243 ? 55.011 67.103 -16.944 1.00 26.50 262 SER A N 1
ATOM 1676 C CA . SER A 1 243 ? 55.641 68.338 -17.463 1.00 24.89 262 SER A CA 1
ATOM 1677 C C . SER A 1 243 ? 55.454 69.511 -16.497 1.00 28.67 262 SER A C 1
ATOM 1678 O O . SER A 1 243 ? 55.208 70.640 -16.931 1.00 29.28 262 SER A O 1
ATOM 1681 N N . THR A 1 244 ? 55.609 69.256 -15.192 1.00 27.00 263 THR A N 1
ATOM 1682 C CA . THR A 1 244 ? 55.517 70.344 -14.212 1.00 27.21 263 THR A CA 1
ATOM 1683 C C . THR A 1 244 ? 56.755 71.274 -14.344 1.00 28.36 263 THR A C 1
ATOM 1684 O O . THR A 1 244 ? 57.870 70.814 -14.650 1.00 26.93 263 THR A O 1
ATOM 1688 N N . VAL A 1 245 ? 56.555 72.563 -14.049 1.00 25.26 264 VAL A N 1
ATOM 1689 C CA . VAL A 1 245 ? 57.600 73.579 -14.144 1.00 23.81 264 VAL A CA 1
ATOM 1690 C C . VAL A 1 245 ? 58.446 73.549 -12.860 1.00 27.00 264 VAL A C 1
ATOM 1691 O O . VAL A 1 245 ? 57.896 73.570 -11.748 1.00 29.85 264 VAL A O 1
ATOM 1695 N N . PHE A 1 246 ? 59.774 73.538 -13.011 1.00 21.04 265 PHE A N 1
ATOM 1696 C CA . PHE A 1 246 ? 60.674 73.545 -11.857 1.00 20.64 265 PHE A CA 1
ATOM 1697 C C . PHE A 1 246 ? 60.825 74.959 -11.277 1.00 21.71 265 PHE A C 1
ATOM 1698 O O . PHE A 1 246 ? 60.817 75.141 -10.055 1.00 23.03 265 PHE A O 1
ATOM 1706 N N . ASN A 1 247 ? 61.065 75.944 -12.154 1.00 20.14 266 ASN A N 1
ATOM 1707 C CA . ASN A 1 247 ? 61.224 77.337 -11.709 1.00 21.03 266 ASN A CA 1
ATOM 1708 C C . ASN A 1 247 ? 60.997 78.272 -12.890 1.00 23.53 266 ASN A C 1
ATOM 1709 O O . ASN A 1 247 ? 60.825 77.826 -14.032 1.00 21.63 266 ASN A O 1
ATOM 1714 N N . HIS A 1 248 ? 61.088 79.571 -12.623 1.00 19.76 267 HIS A N 1
ATOM 1715 C CA . HIS A 1 248 ? 61.034 80.565 -13.671 1.00 17.48 267 HIS A CA 1
ATOM 1716 C C . HIS A 1 248 ? 61.942 81.725 -13.269 1.00 19.21 267 HIS A C 1
ATOM 1717 O O . HIS A 1 248 ? 62.219 81.903 -12.078 1.00 18.25 267 HIS A O 1
ATOM 1724 N N . PHE A 1 249 ? 62.400 82.480 -14.266 1.00 17.95 268 PHE A N 1
ATOM 1725 C CA . PHE A 1 249 ? 63.181 83.700 -14.060 1.00 16.59 268 PHE A CA 1
ATOM 1726 C C . PHE A 1 249 ? 62.558 84.819 -14.846 1.00 20.23 268 PHE A C 1
ATOM 1727 O O . PHE A 1 249 ? 61.986 84.580 -15.913 1.00 17.62 268 PHE A O 1
ATOM 1735 N N . TYR A 1 250 ? 62.668 86.041 -14.336 1.00 17.72 269 TYR A N 1
ATOM 1736 C CA . TYR A 1 250 ? 62.308 87.239 -15.094 1.00 15.25 269 TYR A CA 1
ATOM 1737 C C . TYR A 1 250 ? 63.593 87.821 -15.606 1.00 19.08 269 TYR A C 1
ATOM 1738 O O . TYR A 1 250 ? 64.588 87.854 -14.864 1.00 17.94 269 TYR A O 1
ATOM 1747 N N . THR A 1 251 ? 63.595 88.316 -16.842 1.00 16.42 270 THR A N 1
ATOM 1748 C CA . THR A 1 251 ? 64.835 88.906 -17.361 1.00 16.43 270 THR A CA 1
ATOM 1749 C C . THR A 1 251 ? 64.475 89.995 -18.348 1.00 18.63 270 THR A C 1
ATOM 1750 O O . THR A 1 251 ? 63.312 90.126 -18.704 1.00 19.10 270 THR A O 1
ATOM 1754 N N . PHE A 1 252 ? 65.454 90.753 -18.800 1.00 16.13 271 PHE A N 1
ATOM 1755 C CA . PHE A 1 252 ? 65.140 91.763 -19.790 1.00 14.93 271 PHE A CA 1
ATOM 1756 C C . PHE A 1 252 ? 65.558 91.320 -21.228 1.00 17.83 271 PHE A C 1
ATOM 1757 O O . PHE A 1 252 ? 66.271 90.318 -21.421 1.00 18.14 271 PHE A O 1
ATOM 1765 N N . GLY A 1 253 ? 65.104 92.087 -22.221 1.00 17.87 272 GLY A N 1
ATOM 1766 C CA . GLY A 1 253 ? 65.365 91.822 -23.631 1.00 16.72 272 GLY A CA 1
ATOM 1767 C C . GLY A 1 253 ? 66.829 91.625 -23.928 1.00 19.42 272 GLY A C 1
ATOM 1768 O O . GLY A 1 253 ? 67.675 92.279 -23.330 1.00 18.72 272 GLY A O 1
ATOM 1769 N N . ASN A 1 254 ? 67.154 90.679 -24.790 1.00 16.81 273 ASN A N 1
ATOM 1770 C CA . ASN A 1 254 ? 68.545 90.422 -25.136 1.00 16.89 273 ASN A CA 1
ATOM 1771 C C . ASN A 1 254 ? 68.602 89.730 -26.498 1.00 19.73 273 ASN A C 1
ATOM 1772 O O . ASN A 1 254 ? 68.347 88.532 -26.562 1.00 18.73 273 ASN A O 1
ATOM 1777 N N . ASP A 1 255 ? 69.027 90.460 -27.545 1.00 19.77 274 ASP A N 1
ATOM 1778 C CA . ASP A 1 255 ? 69.145 89.904 -28.916 1.00 21.06 274 ASP A CA 1
ATOM 1779 C C . ASP A 1 255 ? 70.407 89.057 -29.070 1.00 23.58 274 ASP A C 1
ATOM 1780 O O . ASP A 1 255 ? 70.625 88.420 -30.114 1.00 23.51 274 ASP A O 1
ATOM 1785 N N . GLY A 1 256 ? 71.240 89.086 -28.041 1.00 21.82 275 GLY A N 1
ATOM 1786 C CA . GLY A 1 256 ? 72.476 88.324 -27.992 1.00 22.35 275 GLY A CA 1
ATOM 1787 C C . GLY A 1 256 ? 73.568 88.790 -28.923 1.00 26.75 275 GLY A C 1
ATOM 1788 O O . GLY A 1 256 ? 74.522 88.043 -29.125 1.00 28.35 275 GLY A O 1
ATOM 1789 N N . THR A 1 257 ? 73.475 90.032 -29.456 1.00 24.15 276 THR A N 1
ATOM 1790 C CA . THR A 1 257 ? 74.503 90.521 -30.376 1.00 26.79 276 THR A CA 1
ATOM 1791 C C . THR A 1 257 ? 75.796 90.850 -29.605 1.00 31.86 276 THR A C 1
ATOM 1792 O O . THR A 1 257 ? 76.868 90.913 -30.229 1.00 33.82 276 THR A O 1
ATOM 1796 N N . THR A 1 258 ? 75.724 91.001 -28.262 1.00 25.17 277 THR A N 1
ATOM 1797 C CA . THR A 1 258 ? 76.944 91.108 -27.446 1.00 24.97 277 THR A CA 1
ATOM 1798 C C . THR A 1 258 ? 77.168 89.742 -26.796 1.00 27.46 277 THR A C 1
ATOM 1799 O O . THR A 1 258 ? 78.223 89.146 -26.946 1.00 28.26 277 THR A O 1
ATOM 1803 N N . GLN A 1 259 ? 76.162 89.253 -26.058 1.00 21.60 278 GLN A N 1
ATOM 1804 C CA . GLN A 1 259 ? 76.262 87.940 -25.409 1.00 20.85 278 GLN A CA 1
ATOM 1805 C C . GLN A 1 259 ? 74.874 87.414 -25.241 1.00 22.80 278 GLN A C 1
ATOM 1806 O O . GLN A 1 259 ? 74.097 88.085 -24.562 1.00 22.02 278 GLN A O 1
ATOM 1812 N N . PRO A 1 260 ? 74.526 86.212 -25.767 1.00 20.25 279 PRO A N 1
ATOM 1813 C CA . PRO A 1 260 ? 73.155 85.733 -25.544 1.00 18.77 279 PRO A CA 1
ATOM 1814 C C . PRO A 1 260 ? 72.921 85.263 -24.129 1.00 20.04 279 PRO A C 1
ATOM 1815 O O . PRO A 1 260 ? 73.835 84.831 -23.444 1.00 18.85 279 PRO A O 1
ATOM 1819 N N . THR A 1 261 ? 71.658 85.298 -23.728 1.00 16.64 280 THR A N 1
ATOM 1820 C CA . THR A 1 261 ? 71.224 84.759 -22.452 1.00 17.35 280 THR A CA 1
ATOM 1821 C C . THR A 1 261 ? 71.252 83.225 -22.575 1.00 17.46 280 THR A C 1
ATOM 1822 O O . THR A 1 261 ? 70.988 82.669 -23.654 1.00 19.14 280 THR A O 1
ATOM 1826 N N . ILE A 1 262 ? 71.572 82.536 -21.466 1.00 15.62 281 ILE A N 1
ATOM 1827 C CA . ILE A 1 262 ? 71.664 81.070 -21.447 1.00 15.33 281 ILE A CA 1
ATOM 1828 C C . ILE A 1 262 ? 70.920 80.548 -20.223 1.00 19.22 281 ILE A C 1
ATOM 1829 O O . ILE A 1 262 ? 71.160 81.024 -19.111 1.00 19.66 281 ILE A O 1
ATOM 1834 N N . LEU A 1 263 ? 70.042 79.575 -20.417 1.00 15.93 282 LEU A N 1
ATOM 1835 C CA . LEU A 1 263 ? 69.392 78.884 -19.293 1.00 17.37 282 LEU A CA 1
ATOM 1836 C C . LEU A 1 263 ? 70.077 77.540 -19.143 1.00 21.05 282 LEU A C 1
ATOM 1837 O O . LEU A 1 263 ? 70.292 76.872 -20.142 1.00 18.52 282 LEU A O 1
ATOM 1842 N N . ALA A 1 264 ? 70.480 77.150 -17.910 1.00 18.67 283 ALA A N 1
ATOM 1843 C CA . ALA A 1 264 ? 71.121 75.856 -17.765 1.00 19.30 283 ALA A CA 1
ATOM 1844 C C . ALA A 1 264 ? 70.818 75.190 -16.439 1.00 22.36 283 ALA A C 1
ATOM 1845 O O . ALA A 1 264 ? 70.488 75.851 -15.444 1.00 21.31 283 ALA A O 1
ATOM 1847 N N . ILE A 1 265 ? 70.976 73.874 -16.438 1.00 19.16 284 ILE A N 1
ATOM 1848 C CA . ILE A 1 265 ? 71.084 73.100 -15.218 1.00 18.90 284 ILE A CA 1
ATOM 1849 C C . ILE A 1 265 ? 72.577 73.041 -14.953 1.00 22.98 284 ILE A C 1
ATOM 1850 O O . ILE A 1 265 ? 73.311 72.611 -15.837 1.00 22.97 284 ILE A O 1
ATOM 1855 N N . LYS A 1 266 ? 73.036 73.494 -13.774 1.00 19.85 285 LYS A N 1
ATOM 1856 C CA . LYS A 1 266 ? 74.455 73.420 -13.405 1.00 19.63 285 LYS A CA 1
ATOM 1857 C C . LYS A 1 266 ? 74.591 72.249 -12.442 1.00 23.07 285 LYS A C 1
ATOM 1858 O O . LYS A 1 266 ? 73.822 72.163 -11.482 1.00 22.19 285 LYS A O 1
ATOM 1864 N N . SER A 1 267 ? 75.549 71.345 -12.700 1.00 20.65 286 SER A N 1
ATOM 1865 C CA . SER A 1 267 ? 75.721 70.177 -11.862 1.00 21.35 286 SER A CA 1
ATOM 1866 C C . SER A 1 267 ? 77.185 69.980 -11.549 1.00 24.63 286 SER A C 1
ATOM 1867 O O . SER A 1 267 ? 78.036 70.701 -12.091 1.00 23.91 286 SER A O 1
ATOM 1870 N N . THR A 1 268 ? 77.473 69.047 -10.651 1.00 21.55 287 THR A N 1
ATOM 1871 C CA . THR A 1 268 ? 78.852 68.676 -10.309 1.00 22.65 287 THR A CA 1
ATOM 1872 C C . THR A 1 268 ? 79.067 67.217 -10.703 1.00 26.37 287 THR A C 1
ATOM 1873 O O . THR A 1 268 ? 78.332 66.326 -10.247 1.00 26.35 287 THR A O 1
ATOM 1877 N N . LYS A 1 269 ? 80.081 66.984 -11.539 1.00 23.29 288 LYS A N 1
ATOM 1878 C CA . LYS A 1 269 ? 80.447 65.621 -11.945 1.00 22.80 288 LYS A CA 1
ATOM 1879 C C . LYS A 1 269 ? 81.689 65.209 -11.166 1.00 27.61 288 LYS A C 1
ATOM 1880 O O . LYS A 1 269 ? 82.659 65.970 -11.147 1.00 27.41 288 LYS A O 1
ATOM 1886 N N . THR A 1 270 ? 81.659 64.011 -10.544 1.00 23.68 289 THR A N 1
ATOM 1887 C CA . THR A 1 270 ? 82.794 63.490 -9.787 1.00 25.25 289 THR A CA 1
ATOM 1888 C C . THR A 1 270 ? 83.237 62.152 -10.403 1.00 30.06 289 THR A C 1
ATOM 1889 O O . THR A 1 270 ? 82.433 61.230 -10.586 1.00 28.87 289 THR A O 1
ATOM 1893 N N . VAL A 1 271 ? 84.513 62.092 -10.764 1.00 28.32 290 VAL A N 1
ATOM 1894 C CA . VAL A 1 271 ? 85.146 60.894 -11.350 1.00 29.24 290 VAL A CA 1
ATOM 1895 C C . VAL A 1 271 ? 86.472 60.701 -10.643 1.00 35.08 290 VAL A C 1
ATOM 1896 O O . VAL A 1 271 ? 87.401 61.483 -10.851 1.00 34.69 290 VAL A O 1
ATOM 1900 N N A GLY A 1 272 ? 86.532 59.691 -9.788 0.60 33.35 291 GLY A N 1
ATOM 1901 N N B GLY A 1 272 ? 86.568 59.647 -9.840 0.40 33.53 291 GLY A N 1
ATOM 1902 C CA A GLY A 1 272 ? 87.714 59.446 -8.973 0.60 34.51 291 GLY A CA 1
ATOM 1903 C CA B GLY A 1 272 ? 87.783 59.311 -9.100 0.40 34.91 291 GLY A CA 1
ATOM 1904 C C A GLY A 1 272 ? 87.943 60.650 -8.077 0.60 35.34 291 GLY A C 1
ATOM 1905 C C B GLY A 1 272 ? 88.372 60.433 -8.258 0.40 38.14 291 GLY A C 1
ATOM 1906 O O A GLY A 1 272 ? 86.991 61.158 -7.484 0.60 35.33 291 GLY A O 1
ATOM 1907 O O B GLY A 1 272 ? 89.586 60.664 -8.276 0.40 38.98 291 GLY A O 1
ATOM 1908 N N A GLY A 1 273 ? 89.163 61.180 -8.103 0.60 32.46 292 GLY A N 1
ATOM 1909 N N B GLY A 1 273 ? 87.510 61.144 -7.547 0.40 33.34 292 GLY A N 1
ATOM 1910 C CA A GLY A 1 273 ? 89.553 62.347 -7.317 0.60 33.11 292 GLY A CA 1
ATOM 1911 C CA B GLY A 1 273 ? 87.913 62.240 -6.672 0.40 33.47 292 GLY A CA 1
ATOM 1912 C C A GLY A 1 273 ? 89.266 63.695 -7.950 0.60 35.68 292 GLY A C 1
ATOM 1913 C C B GLY A 1 273 ? 87.951 63.614 -7.303 0.40 35.78 292 GLY A C 1
ATOM 1914 O O A GLY A 1 273 ? 89.795 64.711 -7.491 0.60 34.76 292 GLY A O 1
ATOM 1915 O O B GLY A 1 273 ? 87.842 64.606 -6.583 0.40 35.49 292 GLY A O 1
ATOM 1916 N N A THR A 1 274 ? 88.442 63.744 -9.016 0.60 31.43 293 THR A N 1
ATOM 1917 N N B THR A 1 274 ? 88.120 63.693 -8.645 0.40 32.48 293 THR A N 1
ATOM 1918 C CA A THR A 1 274 ? 88.166 65.048 -9.630 0.60 30.58 293 THR A CA 1
ATOM 1919 C CA B THR A 1 274 ? 88.148 64.975 -9.362 0.40 31.64 293 THR A CA 1
ATOM 1920 C C A THR A 1 274 ? 86.684 65.383 -9.659 0.60 33.71 293 THR A C 1
ATOM 1921 C C B THR A 1 274 ? 86.710 65.390 -9.651 0.40 34.00 293 THR A C 1
ATOM 1922 O O A THR A 1 274 ? 85.895 64.590 -10.166 0.60 33.45 293 THR A O 1
ATOM 1923 O O B THR A 1 274 ? 85.966 64.638 -10.280 0.40 33.31 293 THR A O 1
ATOM 1930 N N . SER A 1 275 ? 86.318 66.575 -9.153 1.00 30.03 294 SER A N 1
ATOM 1931 C CA . SER A 1 275 ? 84.967 67.130 -9.260 1.00 29.09 294 SER A CA 1
ATOM 1932 C C . SER A 1 275 ? 85.038 68.372 -10.127 1.00 34.44 294 SER A C 1
ATOM 1933 O O . SER A 1 275 ? 85.969 69.176 -9.985 1.00 35.54 294 SER A O 1
ATOM 1936 N N . SER A 1 276 ? 84.075 68.530 -11.036 1.00 28.87 295 SER A N 1
ATOM 1937 C CA . SER A 1 276 ? 84.100 69.674 -11.939 1.00 28.11 295 SER A CA 1
ATOM 1938 C C . SER A 1 276 ? 82.692 70.095 -12.290 1.00 28.03 295 SER A C 1
ATOM 1939 O O . SER A 1 276 ? 81.794 69.253 -12.302 1.00 27.00 295 SER A O 1
ATOM 1942 N N . PRO A 1 277 ? 82.475 71.382 -12.616 1.00 26.61 296 PRO A N 1
ATOM 1943 C CA . PRO A 1 277 ? 81.125 71.808 -12.998 1.00 23.28 296 PRO A CA 1
ATOM 1944 C C . PRO A 1 277 ? 80.777 71.368 -14.430 1.00 26.84 296 PRO A C 1
ATOM 1945 O O . PRO A 1 277 ? 81.616 71.382 -15.348 1.00 27.63 296 PRO A O 1
ATOM 1949 N N . ILE A 1 278 ? 79.537 70.934 -14.610 1.00 22.27 297 ILE A N 1
ATOM 1950 C CA . ILE A 1 278 ? 79.005 70.534 -15.917 1.00 21.02 297 ILE A CA 1
ATOM 1951 C C . ILE A 1 278 ? 77.686 71.237 -16.080 1.00 23.53 297 ILE A C 1
ATOM 1952 O O . ILE A 1 278 ? 77.090 71.688 -15.095 1.00 22.57 297 ILE A O 1
ATOM 1957 N N . PHE A 1 279 ? 77.254 71.370 -17.313 1.00 19.94 298 PHE A N 1
ATOM 1958 C CA . PHE A 1 279 ? 76.023 72.105 -17.618 1.00 19.36 298 PHE A CA 1
ATOM 1959 C C . PHE A 1 279 ? 75.147 71.387 -18.622 1.00 22.53 298 PHE A C 1
ATOM 1960 O O . PHE A 1 279 ? 75.650 70.708 -19.509 1.00 22.87 298 PHE A O 1
ATOM 1968 N N . TYR A 1 280 ? 73.821 71.593 -18.512 1.00 19.46 299 TYR A N 1
ATOM 1969 C CA . TYR A 1 280 ? 72.858 71.115 -19.510 1.00 20.86 299 TYR A CA 1
ATOM 1970 C C . TYR A 1 280 ? 72.191 72.402 -19.990 1.00 24.85 299 TYR A C 1
ATOM 1971 O O . TYR A 1 280 ? 71.256 72.879 -19.353 1.00 23.03 299 TYR A O 1
ATOM 1980 N N . PRO A 1 281 ? 72.774 73.072 -21.004 1.00 22.07 300 PRO A N 1
ATOM 1981 C CA . PRO A 1 281 ? 72.320 74.433 -21.322 1.00 20.76 300 PRO A CA 1
ATOM 1982 C C . PRO A 1 281 ? 71.477 74.603 -22.590 1.00 24.32 300 PRO A C 1
ATOM 1983 O O . PRO A 1 281 ? 71.442 73.726 -23.464 1.00 22.09 300 PRO A O 1
ATOM 1987 N N . ILE A 1 282 ? 70.866 75.785 -22.693 1.00 21.63 301 ILE A N 1
ATOM 1988 C CA . ILE A 1 282 ? 70.172 76.237 -23.887 1.00 22.59 301 ILE A CA 1
ATOM 1989 C C . ILE A 1 282 ? 70.529 77.700 -24.115 1.00 22.84 301 ILE A C 1
ATOM 1990 O O . ILE A 1 282 ? 70.326 78.535 -23.230 1.00 20.48 301 ILE A O 1
ATOM 1995 N N . LEU A 1 283 ? 71.086 78.000 -25.302 1.00 21.15 302 LEU A N 1
ATOM 1996 C CA . LEU A 1 283 ? 71.453 79.370 -25.679 1.00 21.62 302 LEU A CA 1
ATOM 1997 C C . LEU A 1 283 ? 70.285 80.016 -26.364 1.00 22.52 302 LEU A C 1
ATOM 1998 O O . LEU A 1 283 ? 69.741 79.421 -27.295 1.00 19.87 302 LEU A O 1
ATOM 2003 N N . PHE A 1 284 ? 69.919 81.232 -25.938 1.00 17.45 303 PHE A N 1
ATOM 2004 C CA . PHE A 1 284 ? 68.835 81.997 -26.563 1.00 17.88 303 PHE A CA 1
ATOM 2005 C C . PHE A 1 284 ? 69.424 82.778 -27.736 1.00 19.98 303 PHE A C 1
ATOM 2006 O O . PHE A 1 284 ? 69.634 84.010 -27.672 1.00 18.35 303 PHE A O 1
ATOM 2014 N N . THR A 1 285 ? 69.722 82.024 -28.793 1.00 19.16 304 THR A N 1
ATOM 2015 C CA . THR A 1 285 ? 70.210 82.521 -30.085 1.00 19.55 304 THR A CA 1
ATOM 2016 C C . THR A 1 285 ? 69.285 82.013 -31.184 1.00 26.40 304 THR A C 1
ATOM 2017 O O . THR A 1 285 ? 68.606 80.998 -31.013 1.00 21.79 304 THR A O 1
ATOM 2021 N N . ASN A 1 286 ? 69.357 82.648 -32.357 1.00 24.21 305 ASN A N 1
ATOM 2022 C CA . ASN A 1 286 ? 68.593 82.171 -33.511 1.00 25.69 305 ASN A CA 1
ATOM 2023 C C . ASN A 1 286 ? 68.984 80.760 -33.977 1.00 29.24 305 ASN A C 1
ATOM 2024 O O . ASN A 1 286 ? 68.147 80.099 -34.569 1.00 32.65 305 ASN A O 1
ATOM 2029 N N . THR A 1 287 ? 70.226 80.306 -33.738 1.00 25.11 306 THR A N 1
ATOM 2030 C CA . THR A 1 287 ? 70.684 78.990 -34.203 1.00 27.57 306 THR A CA 1
ATOM 2031 C C . THR A 1 287 ? 70.510 77.879 -33.161 1.00 33.81 306 THR A C 1
ATOM 2032 O O . THR A 1 287 ? 70.481 76.719 -33.557 1.00 34.88 306 THR A O 1
ATOM 2036 N N . ASP A 1 288 ? 70.387 78.202 -31.851 1.00 28.32 307 ASP A N 1
ATOM 2037 C CA . ASP A 1 288 ? 70.246 77.135 -30.840 1.00 28.33 307 ASP A CA 1
ATOM 2038 C C . ASP A 1 288 ? 68.780 77.023 -30.422 1.00 30.20 307 ASP A C 1
ATOM 2039 O O . ASP A 1 288 ? 68.079 76.141 -30.928 1.00 30.79 307 ASP A O 1
ATOM 2044 N N . ALA A 1 289 ? 68.303 77.925 -29.557 1.00 25.69 308 ALA A N 1
ATOM 2045 C CA . ALA A 1 289 ? 66.898 77.928 -29.132 1.00 23.20 308 ALA A CA 1
ATOM 2046 C C . ALA A 1 289 ? 65.956 78.307 -30.260 1.00 25.85 308 ALA A C 1
ATOM 2047 O O . ALA A 1 289 ? 64.771 77.992 -30.166 1.00 25.01 308 ALA A O 1
ATOM 2049 N N . ARG A 1 290 ? 66.466 79.020 -31.311 1.00 24.15 309 ARG A N 1
ATOM 2050 C CA A ARG A 1 290 ? 65.693 79.568 -32.441 0.50 24.28 309 ARG A CA 1
ATOM 2051 C CA B ARG A 1 290 ? 65.688 79.564 -32.437 0.50 24.07 309 ARG A CA 1
ATOM 2052 C C . ARG A 1 290 ? 64.849 80.749 -31.926 1.00 24.67 309 ARG A C 1
ATOM 2053 O O . ARG A 1 290 ? 63.854 81.152 -32.533 1.00 23.51 309 ARG A O 1
ATOM 2068 N N . HIS A 1 291 ? 65.274 81.330 -30.796 1.00 22.90 310 HIS A N 1
ATOM 2069 C CA . HIS A 1 291 ? 64.670 82.476 -30.139 1.00 21.51 310 HIS A CA 1
ATOM 2070 C C . HIS A 1 291 ? 65.690 83.246 -29.379 1.00 23.69 310 HIS A C 1
ATOM 2071 O O . HIS A 1 291 ? 66.459 82.656 -28.623 1.00 22.83 310 HIS A O 1
ATOM 2078 N N . THR A 1 292 ? 65.636 84.576 -29.492 1.00 20.19 311 THR A N 1
ATOM 2079 C CA . THR A 1 292 ? 66.401 85.438 -28.608 1.00 19.95 311 THR A CA 1
ATOM 2080 C C . THR A 1 292 ? 65.384 85.919 -27.564 1.00 21.78 311 THR A C 1
ATOM 2081 O O . THR A 1 292 ? 64.216 85.500 -27.615 1.00 23.22 311 THR A O 1
ATOM 2085 N N . ILE A 1 293 ? 65.774 86.767 -26.615 1.00 16.64 312 ILE A N 1
ATOM 2086 C CA . ILE A 1 293 ? 64.803 87.152 -25.589 1.00 15.87 312 ILE A CA 1
ATOM 2087 C C . ILE A 1 293 ? 64.190 88.490 -25.925 1.00 18.95 312 ILE A C 1
ATOM 2088 O O . ILE A 1 293 ? 64.904 89.472 -26.075 1.00 18.81 312 ILE A O 1
ATOM 2093 N N . GLU A 1 294 ? 62.848 88.537 -25.964 1.00 18.94 313 GLU A N 1
ATOM 2094 C CA . GLU A 1 294 ? 62.096 89.763 -26.220 1.00 20.66 313 GLU A CA 1
ATOM 2095 C C . GLU A 1 294 ? 61.263 90.137 -25.018 1.00 22.54 313 GLU A C 1
ATOM 2096 O O . GLU A 1 294 ? 60.705 89.236 -24.389 1.00 20.64 313 GLU A O 1
ATOM 2102 N N . PRO A 1 295 ? 61.078 91.440 -24.734 1.00 19.45 314 PRO A N 1
ATOM 2103 C CA . PRO A 1 295 ? 60.169 91.826 -23.646 1.00 18.86 314 PRO A CA 1
ATOM 2104 C C . PRO A 1 295 ? 58.760 91.381 -23.961 1.00 21.50 314 PRO A C 1
ATOM 2105 O O . PRO A 1 295 ? 58.408 91.285 -25.140 1.00 20.41 314 PRO A O 1
ATOM 2109 N N . GLY A 1 296 ? 57.968 91.090 -22.939 1.00 20.58 315 GLY A N 1
ATOM 2110 C CA . GLY A 1 296 ? 56.568 90.729 -23.157 1.00 20.40 315 GLY A CA 1
ATOM 2111 C C . GLY A 1 296 ? 56.359 89.357 -23.764 1.00 22.03 315 GLY A C 1
ATOM 2112 O O . GLY A 1 296 ? 55.289 89.087 -24.319 1.00 21.88 315 GLY A O 1
ATOM 2113 N N . LYS A 1 297 ? 57.374 88.493 -23.688 1.00 17.91 316 LYS A N 1
ATOM 2114 C CA . LYS A 1 297 ? 57.235 87.101 -24.157 1.00 17.11 316 LYS A CA 1
ATOM 2115 C C . LYS A 1 297 ? 57.505 86.177 -22.993 1.00 18.74 316 LYS A C 1
ATOM 2116 O O . LYS A 1 297 ? 58.288 86.501 -22.088 1.00 19.48 316 LYS A O 1
ATOM 2122 N N . SER A 1 298 ? 56.881 85.005 -23.035 1.00 18.10 317 SER A N 1
ATOM 2123 C CA . SER A 1 298 ? 56.978 83.994 -22.006 1.00 17.99 317 SER A CA 1
ATOM 2124 C C . SER A 1 298 ? 57.540 82.731 -22.669 1.00 21.02 317 SER A C 1
ATOM 2125 O O . SER A 1 298 ? 56.906 82.187 -23.560 1.00 21.82 317 SER A O 1
ATOM 2128 N N . TYR A 1 299 ? 58.756 82.312 -22.277 1.00 17.90 318 TYR A N 1
ATOM 2129 C CA . TYR A 1 299 ? 59.431 81.172 -22.904 1.00 17.32 318 TYR A CA 1
ATOM 2130 C C . TYR A 1 299 ? 59.320 79.961 -22.028 1.00 21.17 318 TYR A C 1
ATOM 2131 O O . TYR A 1 299 ? 59.601 80.032 -20.829 1.00 21.69 318 TYR A O 1
ATOM 2140 N N . THR A 1 300 ? 58.977 78.854 -22.634 1.00 19.55 319 THR A N 1
ATOM 2141 C CA . THR A 1 300 ? 58.914 77.576 -21.925 1.00 19.75 319 THR A CA 1
ATOM 2142 C C . THR A 1 300 ? 60.037 76.701 -22.487 1.00 22.53 319 THR A C 1
ATOM 2143 O O . THR A 1 300 ? 60.101 76.450 -23.703 1.00 21.33 319 THR A O 1
ATOM 2147 N N . VAL A 1 301 ? 60.969 76.310 -21.610 1.00 18.17 320 VAL A N 1
ATOM 2148 C CA . VAL A 1 301 ? 62.096 75.490 -22.016 1.00 18.13 320 VAL A CA 1
ATOM 2149 C C . VAL A 1 301 ? 61.915 74.119 -21.418 1.00 21.92 320 VAL A C 1
ATOM 2150 O O . VAL A 1 301 ? 61.887 74.033 -20.193 1.00 20.14 320 VAL A O 1
ATOM 2154 N N . THR A 1 302 ? 61.778 73.069 -22.264 1.00 19.43 321 THR A N 1
ATOM 2155 C CA . THR A 1 302 ? 61.701 71.674 -21.777 1.00 19.52 321 THR A CA 1
ATOM 2156 C C . THR A 1 302 ? 63.023 71.012 -22.088 1.00 23.53 321 THR A C 1
ATOM 2157 O O . THR A 1 302 ? 63.443 70.976 -23.239 1.00 22.92 321 THR A O 1
ATOM 2161 N N . VAL A 1 303 ? 63.697 70.501 -21.053 1.00 21.47 322 VAL A N 1
ATOM 2162 C CA . VAL A 1 303 ? 65.001 69.852 -21.187 1.00 20.45 322 VAL A CA 1
ATOM 2163 C C . VAL A 1 303 ? 64.799 68.386 -20.821 1.00 24.47 322 VAL A C 1
ATOM 2164 O O . VAL A 1 303 ? 64.350 68.109 -19.701 1.00 22.21 322 VAL A O 1
ATOM 2168 N N . THR A 1 304 ? 65.052 67.466 -21.773 1.00 22.41 323 THR A N 1
ATOM 2169 C CA . THR A 1 304 ? 64.956 66.028 -21.543 1.00 22.01 323 THR A CA 1
ATOM 2170 C C . THR A 1 304 ? 66.384 65.546 -21.488 1.00 27.40 323 THR A C 1
ATOM 2171 O O . THR A 1 304 ? 67.113 65.681 -22.476 1.00 26.91 323 THR A O 1
ATOM 2175 N N . LEU A 1 305 ? 66.763 64.947 -20.355 1.00 25.51 324 LEU A N 1
ATOM 2176 C CA . LEU A 1 305 ? 68.107 64.410 -20.145 1.00 24.81 324 LEU A CA 1
ATOM 2177 C C . LEU A 1 305 ? 68.106 62.898 -20.175 1.00 28.00 324 LEU A C 1
ATOM 2178 O O . LEU A 1 305 ? 67.191 62.305 -19.629 1.00 27.21 324 LEU A O 1
ATOM 2183 N N . ASN A 1 306 ? 69.112 62.270 -20.773 1.00 25.11 325 ASN A N 1
ATOM 2184 C CA . ASN A 1 306 ? 69.170 60.811 -20.720 1.00 26.21 325 ASN A CA 1
ATOM 2185 C C . ASN A 1 306 ? 70.627 60.357 -20.678 1.00 30.75 325 ASN A C 1
ATOM 2186 O O . ASN A 1 306 ? 71.536 61.194 -20.753 1.00 30.17 325 ASN A O 1
ATOM 2191 N N . GLY A 1 307 ? 70.814 59.064 -20.477 1.00 28.33 326 GLY A N 1
ATOM 2192 C CA . GLY A 1 307 ? 72.124 58.435 -20.384 1.00 29.02 326 GLY A CA 1
ATOM 2193 C C . GLY A 1 307 ? 72.346 57.713 -19.072 1.00 34.29 326 GLY A C 1
ATOM 2194 O O . GLY A 1 307 ? 71.794 58.101 -18.038 1.00 33.82 326 GLY A O 1
ATOM 2195 N N . ASP A 1 308 ? 73.148 56.637 -19.105 1.00 32.00 327 ASP A N 1
ATOM 2196 C CA . ASP A 1 308 ? 73.519 55.907 -17.890 1.00 32.86 327 ASP A CA 1
ATOM 2197 C C . ASP A 1 308 ? 74.743 56.619 -17.353 1.00 36.77 327 ASP A C 1
ATOM 2198 O O . ASP A 1 308 ? 75.812 56.525 -17.954 1.00 38.95 327 ASP A O 1
ATOM 2203 N N . VAL A 1 309 ? 74.568 57.396 -16.270 1.00 32.58 328 VAL A N 1
ATOM 2204 C CA . VAL A 1 309 ? 75.638 58.227 -15.710 1.00 31.44 328 VAL A CA 1
ATOM 2205 C C . VAL A 1 309 ? 76.820 57.387 -15.228 1.00 37.48 328 VAL A C 1
ATOM 2206 O O . VAL A 1 309 ? 77.936 57.679 -15.636 1.00 35.84 328 VAL A O 1
ATOM 2210 N N . ALA A 1 310 ? 76.572 56.333 -14.411 1.00 37.26 329 ALA A N 1
ATOM 2211 C CA . ALA A 1 310 ? 77.627 55.469 -13.878 1.00 38.79 329 ALA A CA 1
ATOM 2212 C C . ALA A 1 310 ? 78.496 54.896 -14.994 1.00 44.14 329 ALA A C 1
ATOM 2213 O O . ALA A 1 310 ? 79.696 54.731 -14.786 1.00 45.28 329 ALA A O 1
ATOM 2215 N N . ALA A 1 311 ? 77.898 54.687 -16.198 1.00 41.09 330 ALA A N 1
ATOM 2216 C CA . ALA A 1 311 ? 78.530 54.142 -17.398 1.00 41.69 330 ALA A CA 1
ATOM 2217 C C . ALA A 1 311 ? 79.131 55.195 -18.367 1.00 44.11 330 ALA A C 1
ATOM 2218 O O . ALA A 1 311 ? 79.624 54.811 -19.424 1.00 44.28 330 ALA A O 1
ATOM 2220 N N . GLY A 1 312 ? 79.130 56.477 -18.000 1.00 40.98 331 GLY A N 1
ATOM 2221 C CA . GLY A 1 312 ? 79.698 57.546 -18.828 1.00 40.03 331 GLY A CA 1
ATOM 2222 C C . GLY A 1 312 ? 78.745 58.362 -19.693 1.00 43.20 331 GLY A C 1
ATOM 2223 O O . GLY A 1 312 ? 79.177 59.251 -20.438 1.00 43.13 331 GLY A O 1
ATOM 2224 N N . GLY A 1 313 ? 77.455 58.067 -19.613 1.00 37.05 332 GLY A N 1
ATOM 2225 C CA . GLY A 1 313 ? 76.457 58.811 -20.375 1.00 35.80 332 GLY A CA 1
ATOM 2226 C C . GLY A 1 313 ? 75.909 59.977 -19.572 1.00 36.75 332 GLY A C 1
ATOM 2227 O O . GLY A 1 313 ? 76.290 60.161 -18.418 1.00 34.86 332 GLY A O 1
ATOM 2228 N N . GLY A 1 314 ? 75.037 60.776 -20.191 1.00 34.62 333 GLY A N 1
ATOM 2229 C CA . GLY A 1 314 ? 74.385 61.921 -19.557 1.00 33.33 333 GLY A CA 1
ATOM 2230 C C . GLY A 1 314 ? 75.256 62.950 -18.851 1.00 35.60 333 GLY A C 1
ATOM 2231 O O . GLY A 1 314 ? 74.817 63.533 -17.860 1.00 34.73 333 GLY A O 1
ATOM 2232 N N . GLY A 1 315 ? 76.453 63.200 -19.380 1.00 32.31 334 GLY A N 1
ATOM 2233 C CA . GLY A 1 315 ? 77.457 64.082 -18.784 1.00 32.34 334 GLY A CA 1
ATOM 2234 C C . GLY A 1 315 ? 77.451 65.571 -19.085 1.00 36.97 334 GLY A C 1
ATOM 2235 O O . GLY A 1 315 ? 78.306 66.295 -18.573 1.00 37.56 334 GLY A O 1
ATOM 2236 N N . GLY A 1 316 ? 76.511 66.041 -19.891 1.00 32.96 335 GLY A N 1
ATOM 2237 C CA . GLY A 1 316 ? 76.398 67.467 -20.214 1.00 33.11 335 GLY A CA 1
ATOM 2238 C C . GLY A 1 316 ? 77.618 68.024 -20.924 1.00 35.45 335 GLY A C 1
ATOM 2239 O O . GLY A 1 316 ? 78.280 67.302 -21.675 1.00 36.29 335 GLY A O 1
ATOM 2240 N N . THR A 1 317 ? 77.913 69.303 -20.687 1.00 27.97 336 THR A N 1
ATOM 2241 C CA . THR A 1 317 ? 79.055 70.013 -21.257 1.00 26.87 336 THR A CA 1
ATOM 2242 C C . THR A 1 317 ? 79.803 70.822 -20.210 1.00 30.15 336 THR A C 1
ATOM 2243 O O . THR A 1 317 ? 79.213 71.302 -19.248 1.00 27.30 336 THR A O 1
ATOM 2247 N N . THR A 1 318 ? 81.110 71.003 -20.430 1.00 28.95 337 THR A N 1
ATOM 2248 C CA . THR A 1 318 ? 81.959 71.814 -19.554 1.00 29.55 337 THR A CA 1
ATOM 2249 C C . THR A 1 318 ? 81.816 73.302 -19.892 1.00 33.02 337 THR A C 1
ATOM 2250 O O . THR A 1 318 ? 82.147 74.134 -19.051 1.00 31.90 337 THR A O 1
ATOM 2254 N N . ASP A 1 319 ? 81.383 73.643 -21.132 1.00 30.42 338 ASP A N 1
ATOM 2255 C CA . ASP A 1 319 ? 81.271 75.051 -21.551 1.00 29.98 338 ASP A CA 1
ATOM 2256 C C . ASP A 1 319 ? 79.841 75.373 -21.939 1.00 28.68 338 ASP A C 1
ATOM 2257 O O . ASP A 1 319 ? 79.413 75.041 -23.039 1.00 27.51 338 ASP A O 1
ATOM 2262 N N . PRO A 1 320 ? 79.107 76.065 -21.057 1.00 24.53 339 PRO A N 1
ATOM 2263 C CA . PRO A 1 320 ? 77.706 76.374 -21.372 1.00 23.62 339 PRO A CA 1
ATOM 2264 C C . PRO A 1 320 ? 77.563 77.462 -22.426 1.00 25.82 339 PRO A C 1
ATOM 2265 O O . PRO A 1 320 ? 76.468 77.639 -22.932 1.00 24.25 339 PRO A O 1
ATOM 2269 N N . GLU A 1 321 ? 78.645 78.191 -22.739 1.00 23.68 340 GLU A N 1
ATOM 2270 C CA . GLU A 1 321 ? 78.580 79.286 -23.727 1.00 24.70 340 GLU A CA 1
ATOM 2271 C C . GLU A 1 321 ? 78.724 78.801 -25.179 1.00 29.83 340 GLU A C 1
ATOM 2272 O O . GLU A 1 321 ? 78.528 79.597 -26.101 1.00 27.02 340 GLU A O 1
ATOM 2278 N N . GLU A 1 322 ? 79.060 77.517 -25.374 1.00 31.34 341 GLU A N 1
ATOM 2279 C CA . GLU A 1 322 ? 79.192 76.909 -26.703 1.00 34.57 341 GLU A CA 1
ATOM 2280 C C . GLU A 1 322 ? 77.996 75.980 -26.949 1.00 41.65 341 GLU A C 1
ATOM 2281 O O . GLU A 1 322 ? 77.647 75.209 -26.055 1.00 38.71 341 GLU A O 1
ATOM 2287 N N . PRO A 1 323 ? 77.371 76.002 -28.150 1.00 43.02 342 PRO A N 1
ATOM 2288 C CA . PRO A 1 323 ? 76.209 75.123 -28.384 1.00 43.85 342 PRO A CA 1
ATOM 2289 C C . PRO A 1 323 ? 76.537 73.638 -28.202 1.00 49.56 342 PRO A C 1
ATOM 2290 O O . PRO A 1 323 ? 77.678 73.205 -28.408 1.00 48.25 342 PRO A O 1
ATOM 2294 N N . VAL A 1 324 ? 75.541 72.880 -27.740 1.00 48.64 343 VAL A N 1
ATOM 2295 C CA . VAL A 1 324 ? 75.686 71.455 -27.466 1.00 51.43 343 VAL A CA 1
ATOM 2296 C C . VAL A 1 324 ? 75.018 70.669 -28.583 1.00 60.87 343 VAL A C 1
ATOM 2297 O O . VAL A 1 324 ? 73.888 70.973 -28.975 1.00 61.65 343 VAL A O 1
ATOM 2301 N N . VAL A 1 325 ? 75.744 69.679 -29.102 1.00 61.29 344 VAL A N 1
ATOM 2302 C CA . VAL A 1 325 ? 75.277 68.735 -30.108 1.00 63.26 344 VAL A CA 1
ATOM 2303 C C . VAL A 1 325 ? 75.510 67.361 -29.477 1.00 68.39 344 VAL A C 1
ATOM 2304 O O . VAL A 1 325 ? 76.645 66.873 -29.462 1.00 69.16 344 VAL A O 1
ATOM 2308 N N . SER A 1 326 ? 74.452 66.802 -28.849 1.00 64.31 345 SER A N 1
ATOM 2309 C CA . SER A 1 326 ? 74.483 65.509 -28.160 1.00 64.15 345 SER A CA 1
ATOM 2310 C C . SER A 1 326 ? 73.084 64.908 -28.003 1.00 66.49 345 SER A C 1
ATOM 2311 O O . SER A 1 326 ? 72.099 65.629 -27.809 1.00 65.58 345 SER A O 1
ATOM 2314 N N . SER A 1 327 ? 73.022 63.570 -28.060 1.00 62.13 346 SER A N 1
ATOM 2315 C CA . SER A 1 327 ? 71.808 62.762 -27.905 1.00 60.65 346 SER A CA 1
ATOM 2316 C C . SER A 1 327 ? 71.301 62.791 -26.453 1.00 57.82 346 SER A C 1
ATOM 2317 O O . SER A 1 327 ? 70.106 62.598 -26.213 1.00 58.51 346 SER A O 1
ATOM 2320 N N . SER A 1 328 ? 72.217 63.040 -25.504 1.00 47.92 347 SER A N 1
ATOM 2321 C CA . SER A 1 328 ? 71.983 63.073 -24.058 1.00 45.04 347 SER A CA 1
ATOM 2322 C C . SER A 1 328 ? 71.142 64.280 -23.585 1.00 41.27 347 SER A C 1
ATOM 2323 O O . SER A 1 328 ? 70.633 64.264 -22.455 1.00 38.04 347 SER A O 1
ATOM 2326 N N . ILE A 1 329 ? 71.080 65.349 -24.404 1.00 34.04 348 ILE A N 1
ATOM 2327 C CA . ILE A 1 329 ? 70.301 66.554 -24.087 1.00 32.21 348 ILE A CA 1
ATOM 2328 C C . ILE A 1 329 ? 69.355 66.837 -25.245 1.00 35.55 348 ILE A C 1
ATOM 2329 O O . ILE A 1 329 ? 69.812 66.993 -26.375 1.00 39.35 348 ILE A O 1
ATOM 2334 N N . GLU A 1 330 ? 68.049 66.882 -24.973 1.00 25.60 349 GLU A N 1
ATOM 2335 C CA . GLU A 1 330 ? 67.008 67.232 -25.946 1.00 26.61 349 GLU A CA 1
ATOM 2336 C C . GLU A 1 330 ? 66.313 68.462 -25.395 1.00 29.77 349 GLU A C 1
ATOM 2337 O O . GLU A 1 330 ? 65.852 68.426 -24.248 1.00 28.40 349 GLU A O 1
ATOM 2343 N N . VAL A 1 331 ? 66.257 69.553 -26.181 1.00 25.85 350 VAL A N 1
ATOM 2344 C CA . VAL A 1 331 ? 65.654 70.804 -25.700 1.00 24.77 350 VAL A CA 1
ATOM 2345 C C . VAL A 1 331 ? 64.622 71.326 -26.676 1.00 30.34 350 VAL A C 1
ATOM 2346 O O . VAL A 1 331 ? 64.872 71.355 -27.891 1.00 31.88 350 VAL A O 1
ATOM 2350 N N . THR A 1 332 ? 63.452 71.733 -26.152 1.00 24.68 351 THR A N 1
ATOM 2351 C CA A THR A 1 332 ? 62.424 72.408 -26.943 0.60 24.17 351 THR A CA 1
ATOM 2352 C CA B THR A 1 332 ? 62.443 72.394 -26.959 0.40 24.53 351 THR A CA 1
ATOM 2353 C C . THR A 1 332 ? 62.213 73.758 -26.311 1.00 25.60 351 THR A C 1
ATOM 2354 O O . THR A 1 332 ? 62.191 73.867 -25.077 1.00 20.96 351 THR A O 1
ATOM 2361 N N . VAL A 1 333 ? 62.117 74.799 -27.140 1.00 21.23 352 VAL A N 1
ATOM 2362 C CA . VAL A 1 333 ? 61.871 76.163 -26.636 1.00 20.42 352 VAL A CA 1
ATOM 2363 C C . VAL A 1 333 ? 60.671 76.689 -27.369 1.00 25.74 352 VAL A C 1
ATOM 2364 O O . VAL A 1 333 ? 60.666 76.703 -28.612 1.00 26.35 352 VAL A O 1
ATOM 2368 N N . THR A 1 334 ? 59.650 77.081 -26.621 1.00 22.65 353 THR A N 1
ATOM 2369 C CA . THR A 1 334 ? 58.484 77.699 -27.237 1.00 23.35 353 THR A CA 1
ATOM 2370 C C . THR A 1 334 ? 58.321 79.086 -26.639 1.00 25.57 353 THR A C 1
ATOM 2371 O O . THR A 1 334 ? 58.705 79.320 -25.478 1.00 22.39 353 THR A O 1
ATOM 2375 N N . ALA A 1 335 ? 57.794 80.008 -27.439 1.00 21.71 354 ALA A N 1
ATOM 2376 C CA . ALA A 1 335 ? 57.590 81.377 -27.003 1.00 20.83 354 ALA A CA 1
ATOM 2377 C C . ALA A 1 335 ? 56.122 81.701 -27.113 1.00 26.21 354 ALA A C 1
ATOM 2378 O O . ALA A 1 335 ? 55.511 81.378 -28.123 1.00 26.47 354 ALA A O 1
ATOM 2380 N N . ALA A 1 336 ? 55.558 82.332 -26.090 1.00 22.58 355 ALA A N 1
ATOM 2381 C CA . ALA A 1 336 ? 54.174 82.765 -26.122 1.00 21.77 355 ALA A CA 1
ATOM 2382 C C . ALA A 1 336 ? 54.119 84.244 -25.781 1.00 22.96 355 ALA A C 1
ATOM 2383 O O . ALA A 1 336 ? 55.068 84.785 -25.175 1.00 21.32 355 ALA A O 1
ATOM 2385 N N . GLN A 1 337 ? 53.064 84.918 -26.222 1.00 19.78 356 GLN A N 1
ATOM 2386 C CA . GLN A 1 337 ? 52.889 86.305 -25.825 1.00 20.66 356 GLN A CA 1
ATOM 2387 C C . GLN A 1 337 ? 52.626 86.317 -24.326 1.00 24.37 356 GLN A C 1
ATOM 2388 O O . GLN A 1 337 ? 51.788 85.532 -23.857 1.00 26.23 356 GLN A O 1
ATOM 2394 N N . TRP A 1 338 ? 53.353 87.149 -23.571 1.00 18.08 357 TRP A N 1
ATOM 2395 C CA . TRP A 1 338 ? 53.134 87.277 -22.130 1.00 19.17 357 TRP A CA 1
ATOM 2396 C C . TRP A 1 338 ? 52.199 88.469 -21.952 1.00 22.63 357 TRP A C 1
ATOM 2397 O O . TRP A 1 338 ? 52.594 89.603 -22.172 1.00 22.23 357 TRP A O 1
ATOM 2408 N N . VAL A 1 339 ? 50.914 88.182 -21.729 1.00 20.22 358 VAL A N 1
ATOM 2409 C CA . VAL A 1 339 ? 49.862 89.190 -21.709 1.00 21.16 358 VAL A CA 1
ATOM 2410 C C . VAL A 1 339 ? 49.586 89.652 -20.280 1.00 25.14 358 VAL A C 1
ATOM 2411 O O . VAL A 1 339 ? 49.423 88.841 -19.368 1.00 23.24 358 VAL A O 1
ATOM 2415 N N . THR A 1 340 ? 49.506 90.974 -20.111 1.00 23.12 359 THR A N 1
ATOM 2416 C CA . THR A 1 340 ? 49.171 91.574 -18.834 1.00 22.39 359 THR A CA 1
ATOM 2417 C C . THR A 1 340 ? 47.660 91.502 -18.657 1.00 29.39 359 THR A C 1
ATOM 2418 O O . THR A 1 340 ? 46.907 91.792 -19.597 1.00 30.79 359 THR A O 1
ATOM 2422 N N . GLN A 1 341 ? 47.224 91.190 -17.452 1.00 28.00 360 GLN A N 1
ATOM 2423 C CA . GLN A 1 341 ? 45.802 91.294 -17.111 1.00 30.63 360 GLN A CA 1
ATOM 2424 C C . GLN A 1 341 ? 45.804 92.128 -15.816 1.00 36.28 360 GLN A C 1
ATOM 2425 O O . GLN A 1 341 ? 45.783 91.546 -14.726 1.00 35.50 360 GLN A O 1
ATOM 2431 N N . PRO A 1 342 ? 46.024 93.480 -15.924 1.00 35.26 361 PRO A N 1
ATOM 2432 C CA . PRO A 1 342 ? 46.164 94.319 -14.719 1.00 37.09 361 PRO A CA 1
ATOM 2433 C C . PRO A 1 342 ? 44.978 94.230 -13.767 1.00 44.51 361 PRO A C 1
ATOM 2434 O O . PRO A 1 342 ? 43.828 94.283 -14.191 1.00 45.40 361 PRO A O 1
ATOM 2438 N N . VAL A 1 343 ? 45.285 94.030 -12.478 1.00 42.57 362 VAL A N 1
ATOM 2439 C CA . VAL A 1 343 ? 44.285 93.933 -11.407 1.00 43.16 362 VAL A CA 1
ATOM 2440 C C . VAL A 1 343 ? 44.662 94.907 -10.261 1.00 45.39 362 VAL A C 1
ATOM 2441 O O . VAL A 1 343 ? 45.816 95.353 -10.166 1.00 40.56 362 VAL A O 1
ATOM 2445 N N . ASP A 1 344 ? 43.668 95.259 -9.417 1.00 44.90 363 ASP A N 1
ATOM 2446 C CA . ASP A 1 344 ? 43.855 96.156 -8.272 1.00 83.73 363 ASP A CA 1
ATOM 2447 C C . ASP A 1 344 ? 43.953 95.355 -6.975 1.00 122.26 363 ASP A C 1
ATOM 2448 O O . ASP A 1 344 ? 44.705 94.384 -6.904 1.00 88.15 363 ASP A O 1
ATOM 2450 N N . GLY B 1 9 ? 35.740 29.561 22.790 1.00 53.17 28 GLY B N 1
ATOM 2451 C CA . GLY B 1 9 ? 34.354 29.100 22.776 1.00 52.49 28 GLY B CA 1
ATOM 2452 C C . GLY B 1 9 ? 34.029 28.101 21.682 1.00 53.00 28 GLY B C 1
ATOM 2453 O O . GLY B 1 9 ? 34.918 27.676 20.928 1.00 53.41 28 GLY B O 1
ATOM 2454 N N . ASN B 1 10 ? 32.735 27.751 21.555 1.00 45.72 29 ASN B N 1
ATOM 2455 C CA . ASN B 1 10 ? 32.313 26.759 20.573 1.00 43.17 29 ASN B CA 1
ATOM 2456 C C . ASN B 1 10 ? 32.211 27.329 19.167 1.00 40.02 29 ASN B C 1
ATOM 2457 O O . ASN B 1 10 ? 31.802 28.480 18.963 1.00 37.67 29 ASN B O 1
ATOM 2462 N N . ASN B 1 11 ? 32.639 26.514 18.199 1.00 33.58 30 ASN B N 1
ATOM 2463 C CA . ASN B 1 11 ? 32.688 26.911 16.797 1.00 31.99 30 ASN B CA 1
ATOM 2464 C C . ASN B 1 11 ? 31.964 25.935 15.887 1.00 34.33 30 ASN B C 1
ATOM 2465 O O . ASN B 1 11 ? 32.109 26.019 14.670 1.00 32.17 30 ASN B O 1
ATOM 2470 N N . VAL B 1 12 ? 31.132 25.057 16.461 1.00 34.25 31 VAL B N 1
ATOM 2471 C CA . VAL B 1 12 ? 30.400 24.074 15.677 1.00 34.74 31 VAL B CA 1
ATOM 2472 C C . VAL B 1 12 ? 29.164 24.731 15.018 1.00 36.97 31 VAL B C 1
ATOM 2473 O O . VAL B 1 12 ? 28.590 25.658 15.599 1.00 35.48 31 VAL B O 1
ATOM 2477 N N . PRO B 1 13 ? 28.740 24.270 13.814 1.00 32.55 32 PRO B N 1
ATOM 2478 C CA . PRO B 1 13 ? 27.560 24.876 13.177 1.00 32.78 32 PRO B CA 1
ATOM 2479 C C . PRO B 1 13 ? 26.260 24.562 13.885 1.00 39.19 32 PRO B C 1
ATOM 2480 O O . PRO B 1 13 ? 26.109 23.484 14.482 1.00 38.30 32 PRO B O 1
ATOM 2484 N N . GLY B 1 14 ? 25.320 25.494 13.795 1.00 36.99 33 GLY B N 1
ATOM 2485 C CA . GLY B 1 14 ? 23.978 25.277 14.347 1.00 38.47 33 GLY B CA 1
ATOM 2486 C C . GLY B 1 14 ? 23.071 24.837 13.221 1.00 40.37 33 GLY B C 1
ATOM 2487 O O . GLY B 1 14 ? 23.562 24.293 12.233 1.00 40.03 33 GLY B O 1
ATOM 2488 N N . GLU B 1 15 ? 21.760 25.111 13.313 1.00 38.73 34 GLU B N 1
ATOM 2489 C CA . GLU B 1 15 ? 20.822 24.752 12.231 1.00 39.98 34 GLU B CA 1
ATOM 2490 C C . GLU B 1 15 ? 20.660 25.931 11.276 1.00 42.98 34 GLU B C 1
ATOM 2491 O O . GLU B 1 15 ? 20.948 27.067 11.658 1.00 40.42 34 GLU B O 1
ATOM 2497 N N . GLN B 1 16 ? 20.231 25.656 10.021 1.00 41.20 35 GLN B N 1
ATOM 2498 C CA . GLN B 1 16 ? 20.045 26.665 8.972 1.00 41.18 35 GLN B CA 1
ATOM 2499 C C . GLN B 1 16 ? 19.199 27.794 9.497 1.00 42.30 35 GLN B C 1
ATOM 2500 O O . GLN B 1 16 ? 18.125 27.551 10.062 1.00 42.77 35 GLN B O 1
ATOM 2506 N N . ALA B 1 17 ? 19.731 29.019 9.412 1.00 36.47 36 ALA B N 1
ATOM 2507 C CA . ALA B 1 17 ? 19.029 30.183 9.939 1.00 35.91 36 ALA B CA 1
ATOM 2508 C C . ALA B 1 17 ? 18.846 31.247 8.875 1.00 37.58 36 ALA B C 1
ATOM 2509 O O . ALA B 1 17 ? 19.465 31.188 7.803 1.00 36.92 36 ALA B O 1
ATOM 2511 N N . VAL B 1 18 ? 17.984 32.221 9.180 1.00 31.97 37 VAL B N 1
ATOM 2512 C CA . VAL B 1 18 ? 17.740 33.422 8.390 1.00 30.85 37 VAL B CA 1
ATOM 2513 C C . VAL B 1 18 ? 17.985 34.590 9.334 1.00 38.05 37 VAL B C 1
ATOM 2514 O O . VAL B 1 18 ? 17.378 34.657 10.409 1.00 39.55 37 VAL B O 1
ATOM 2518 N N . LEU B 1 19 ? 18.908 35.477 8.955 1.00 33.40 38 LEU B N 1
ATOM 2519 C CA . LEU B 1 19 ? 19.231 36.667 9.730 1.00 34.00 38 LEU B CA 1
ATOM 2520 C C . LEU B 1 19 ? 18.844 37.889 8.938 1.00 37.64 38 LEU B C 1
ATOM 2521 O O . LEU B 1 19 ? 19.190 37.987 7.751 1.00 36.81 38 LEU B O 1
ATOM 2526 N N . THR B 1 20 ? 18.117 38.811 9.570 1.00 34.81 39 THR B N 1
ATOM 2527 C CA . THR B 1 20 ? 17.742 40.080 8.947 1.00 35.22 39 THR B CA 1
ATOM 2528 C C . THR B 1 20 ? 18.605 41.144 9.601 1.00 39.73 39 THR B C 1
ATOM 2529 O O . THR B 1 20 ? 18.547 41.325 10.818 1.00 39.28 39 THR B O 1
ATOM 2533 N N . ILE B 1 21 ? 19.458 41.789 8.803 1.00 35.34 40 ILE B N 1
ATOM 2534 C CA . ILE B 1 21 ? 20.352 42.828 9.307 1.00 34.14 40 ILE B CA 1
ATOM 2535 C C . ILE B 1 21 ? 19.807 44.169 8.888 1.00 38.12 40 ILE B C 1
ATOM 2536 O O . ILE B 1 21 ? 19.541 44.381 7.705 1.00 38.77 40 ILE B O 1
ATOM 2541 N N . LYS B 1 22 ? 19.617 45.057 9.860 1.00 32.69 41 LYS B N 1
ATOM 2542 C CA . LYS B 1 22 ? 19.168 46.427 9.629 1.00 33.18 41 LYS B CA 1
ATOM 2543 C C . LYS B 1 22 ? 20.313 47.361 9.962 1.00 34.49 41 LYS B C 1
ATOM 2544 O O . LYS B 1 22 ? 20.867 47.283 11.058 1.00 31.79 41 LYS B O 1
ATOM 2550 N N . LEU B 1 23 ? 20.663 48.254 9.032 1.00 31.77 42 LEU B N 1
ATOM 2551 C CA . LEU B 1 23 ? 21.730 49.207 9.268 1.00 29.86 42 LEU B CA 1
ATOM 2552 C C . LEU B 1 23 ? 21.130 50.550 9.613 1.00 33.78 42 LEU B C 1
ATOM 2553 O O . LEU B 1 23 ? 20.223 51.018 8.907 1.00 35.01 42 LEU B O 1
ATOM 2558 N N . LYS B 1 24 ? 21.608 51.163 10.704 1.00 29.00 43 LYS B N 1
ATOM 2559 C CA A LYS B 1 24 ? 21.120 52.472 11.122 0.60 29.21 43 LYS B CA 1
ATOM 2560 C CA B LYS B 1 24 ? 21.121 52.473 11.121 0.40 29.11 43 LYS B CA 1
ATOM 2561 C C . LYS B 1 24 ? 22.300 53.345 11.563 1.00 30.93 43 LYS B C 1
ATOM 2562 O O . LYS B 1 24 ? 23.427 52.862 11.622 1.00 29.80 43 LYS B O 1
ATOM 2573 N N . GLY B 1 25 ? 22.022 54.618 11.848 1.00 29.97 44 GLY B N 1
ATOM 2574 C CA . GLY B 1 25 ? 23.038 55.559 12.291 1.00 29.26 44 GLY B CA 1
ATOM 2575 C C . GLY B 1 25 ? 23.398 55.421 13.750 1.00 33.02 44 GLY B C 1
ATOM 2576 O O . GLY B 1 25 ? 22.916 54.507 14.436 1.00 31.27 44 GLY B O 1
ATOM 2577 N N . ASP B 1 26 ? 24.222 56.354 14.243 1.00 30.42 45 ASP B N 1
ATOM 2578 C CA . ASP B 1 26 ? 24.681 56.288 15.627 1.00 31.15 45 ASP B CA 1
ATOM 2579 C C . ASP B 1 26 ? 24.266 57.518 16.462 1.00 39.09 45 ASP B C 1
ATOM 2580 O O . ASP B 1 26 ? 24.854 57.762 17.512 1.00 37.70 45 ASP B O 1
ATOM 2585 N N . GLY B 1 27 ? 23.233 58.228 16.027 1.00 40.37 46 GLY B N 1
ATOM 2586 C CA . GLY B 1 27 ? 22.776 59.423 16.727 1.00 43.77 46 GLY B CA 1
ATOM 2587 C C . GLY B 1 27 ? 21.578 59.316 17.644 1.00 56.14 46 GLY B C 1
ATOM 2588 O O . GLY B 1 27 ? 21.041 58.225 17.878 1.00 55.77 46 GLY B O 1
ATOM 2589 N N . ASP B 1 28 ? 21.189 60.523 18.157 1.00 59.72 47 ASP B N 1
ATOM 2590 C CA A ASP B 1 28 ? 20.063 60.836 19.049 0.60 61.70 47 ASP B CA 1
ATOM 2591 C CA B ASP B 1 28 ? 20.065 60.841 19.050 0.40 61.54 47 ASP B CA 1
ATOM 2592 C C . ASP B 1 28 ? 20.067 59.998 20.347 1.00 67.73 47 ASP B C 1
ATOM 2593 O O . ASP B 1 28 ? 21.127 59.529 20.775 1.00 68.07 47 ASP B O 1
ATOM 2602 N N . ASN B 1 29 ? 18.881 59.863 21.001 1.00 66.68 48 ASN B N 1
ATOM 2603 C CA . ASN B 1 29 ? 18.637 59.137 22.249 1.00 104.04 48 ASN B CA 1
ATOM 2604 C C . ASN B 1 29 ? 18.571 57.624 22.013 1.00 141.52 48 ASN B C 1
ATOM 2605 O O . ASN B 1 29 ? 17.988 57.165 21.032 1.00 106.74 48 ASN B O 1
ATOM 2610 N N . PRO B 1 38 ? 24.744 68.214 23.850 1.00 62.51 57 PRO B N 1
ATOM 2611 C CA . PRO B 1 38 ? 26.034 68.045 23.163 1.00 60.99 57 PRO B CA 1
ATOM 2612 C C . PRO B 1 38 ? 25.949 68.420 21.680 1.00 63.26 57 PRO B C 1
ATOM 2613 O O . PRO B 1 38 ? 24.966 68.082 21.014 1.00 64.64 57 PRO B O 1
ATOM 2617 N N . ALA B 1 39 ? 26.980 69.128 21.173 1.00 56.90 58 ALA B N 1
ATOM 2618 C CA . ALA B 1 39 ? 27.105 69.559 19.771 1.00 54.57 58 ALA B CA 1
ATOM 2619 C C . ALA B 1 39 ? 27.151 68.333 18.830 1.00 52.10 58 ALA B C 1
ATOM 2620 O O . ALA B 1 39 ? 27.826 67.336 19.145 1.00 49.40 58 ALA B O 1
ATOM 2622 N N . THR B 1 40 ? 26.385 68.387 17.716 1.00 45.52 59 THR B N 1
ATOM 2623 C CA . THR B 1 40 ? 26.287 67.257 16.785 1.00 43.34 59 THR B CA 1
ATOM 2624 C C . THR B 1 40 ? 26.270 67.711 15.311 1.00 42.89 59 THR B C 1
ATOM 2625 O O . THR B 1 40 ? 25.509 68.612 14.940 1.00 43.91 59 THR B O 1
ATOM 2629 N N . ASP B 1 41 ? 27.124 67.070 14.479 1.00 33.64 60 ASP B N 1
ATOM 2630 C CA . ASP B 1 41 ? 27.171 67.277 13.038 1.00 32.34 60 ASP B CA 1
ATOM 2631 C C . ASP B 1 41 ? 26.579 66.017 12.390 1.00 35.80 60 ASP B C 1
ATOM 2632 O O . ASP B 1 41 ? 27.291 65.026 12.238 1.00 34.00 60 ASP B O 1
ATOM 2637 N N . THR B 1 42 ? 25.268 66.044 12.062 1.00 35.03 61 THR B N 1
ATOM 2638 C CA . THR B 1 42 ? 24.573 64.911 11.446 1.00 35.68 61 THR B CA 1
ATOM 2639 C C . THR B 1 42 ? 24.839 64.927 9.945 1.00 42.50 61 THR B C 1
ATOM 2640 O O . THR B 1 42 ? 24.524 65.893 9.252 1.00 43.69 61 THR B O 1
ATOM 2644 N N . GLU B 1 43 ? 25.443 63.845 9.460 1.00 38.81 62 GLU B N 1
ATOM 2645 C CA . GLU B 1 43 ? 25.876 63.706 8.085 1.00 38.72 62 GLU B CA 1
ATOM 2646 C C . GLU B 1 43 ? 25.142 62.560 7.394 1.00 41.44 62 GLU B C 1
ATOM 2647 O O . GLU B 1 43 ? 25.342 61.399 7.757 1.00 38.00 62 GLU B O 1
ATOM 2653 N N . ASP B 1 44 ? 24.319 62.886 6.383 1.00 38.98 63 ASP B N 1
ATOM 2654 C CA . ASP B 1 44 ? 23.672 61.862 5.564 1.00 40.45 63 ASP B CA 1
ATOM 2655 C C . ASP B 1 44 ? 24.777 61.148 4.783 1.00 42.59 63 ASP B C 1
ATOM 2656 O O . ASP B 1 44 ? 25.454 61.763 3.958 1.00 43.11 63 ASP B O 1
ATOM 2661 N N . ALA B 1 45 ? 25.062 59.908 5.154 1.00 37.51 64 ALA B N 1
ATOM 2662 C CA . ALA B 1 45 ? 26.137 59.178 4.511 1.00 35.47 64 ALA B CA 1
ATOM 2663 C C . ALA B 1 45 ? 25.578 58.058 3.654 1.00 37.77 64 ALA B C 1
ATOM 2664 O O . ALA B 1 45 ? 24.845 57.195 4.137 1.00 38.31 64 ALA B O 1
ATOM 2666 N N . VAL B 1 46 ? 25.918 58.076 2.377 1.00 32.79 65 VAL B N 1
ATOM 2667 C CA . VAL B 1 46 ? 25.426 57.062 1.445 1.00 33.36 65 VAL B CA 1
ATOM 2668 C C . VAL B 1 46 ? 26.179 55.745 1.675 1.00 32.81 65 VAL B C 1
ATOM 2669 O O . VAL B 1 46 ? 27.401 55.745 1.814 1.00 31.54 65 VAL B O 1
ATOM 2673 N N . ILE B 1 47 ? 25.441 54.648 1.696 1.00 29.00 66 ILE B N 1
ATOM 2674 C CA . ILE B 1 47 ? 26.022 53.320 1.768 1.00 27.64 66 ILE B CA 1
ATOM 2675 C C . ILE B 1 47 ? 26.091 52.842 0.328 1.00 32.56 66 ILE B C 1
ATOM 2676 O O . ILE B 1 47 ? 25.049 52.601 -0.279 1.00 34.85 66 ILE B O 1
ATOM 2681 N N . ASN B 1 48 ? 27.288 52.785 -0.249 1.00 28.17 67 ASN B N 1
ATOM 2682 C CA . ASN B 1 48 ? 27.463 52.297 -1.625 1.00 27.70 67 ASN B CA 1
ATOM 2683 C C . ASN B 1 48 ? 27.461 50.783 -1.652 1.00 31.98 67 ASN B C 1
ATOM 2684 O O . ASN B 1 48 ? 26.983 50.165 -2.618 1.00 32.00 67 ASN B O 1
ATOM 2689 N N . ASN B 1 49 ? 28.029 50.182 -0.581 1.00 27.51 68 ASN B N 1
ATOM 2690 C CA . ASN B 1 49 ? 28.179 48.746 -0.419 1.00 26.61 68 ASN B CA 1
ATOM 2691 C C . ASN B 1 49 ? 28.568 48.465 1.017 1.00 28.27 68 ASN B C 1
ATOM 2692 O O . ASN B 1 49 ? 28.988 49.378 1.734 1.00 27.27 68 ASN B O 1
ATOM 2697 N N . TYR B 1 50 ? 28.475 47.220 1.437 1.00 24.65 69 TYR B N 1
ATOM 2698 C CA . TYR B 1 50 ? 28.900 46.859 2.778 1.00 23.11 69 TYR B CA 1
ATOM 2699 C C . TYR B 1 50 ? 29.211 45.373 2.847 1.00 25.55 69 TYR B C 1
ATOM 2700 O O . TYR B 1 50 ? 28.880 44.620 1.923 1.00 26.03 69 TYR B O 1
ATOM 2709 N N . LEU B 1 51 ? 29.882 44.969 3.927 1.00 21.46 70 LEU B N 1
ATOM 2710 C CA . LEU B 1 51 ? 30.168 43.560 4.205 1.00 21.24 70 LEU B CA 1
ATOM 2711 C C . LEU B 1 51 ? 29.623 43.229 5.576 1.00 24.40 70 LEU B C 1
ATOM 2712 O O . LEU B 1 51 ? 29.756 44.044 6.500 1.00 23.27 70 LEU B O 1
ATOM 2717 N N . VAL B 1 52 ? 29.010 42.059 5.726 1.00 23.61 71 VAL B N 1
ATOM 2718 C CA . VAL B 1 52 ? 28.516 41.566 7.025 1.00 22.72 71 VAL B CA 1
ATOM 2719 C C . VAL B 1 52 ? 29.306 40.295 7.367 1.00 25.96 71 VAL B C 1
ATOM 2720 O O . VAL B 1 52 ? 29.384 39.359 6.561 1.00 25.72 71 VAL B O 1
ATOM 2724 N N . PHE B 1 53 ? 29.927 40.289 8.552 1.00 22.58 72 PHE B N 1
ATOM 2725 C CA . PHE B 1 53 ? 30.690 39.158 9.067 1.00 22.56 72 PHE B CA 1
ATOM 2726 C C . PHE B 1 53 ? 29.943 38.599 10.243 1.00 24.77 72 PHE B C 1
ATOM 2727 O O . PHE B 1 53 ? 29.603 39.351 11.159 1.00 22.42 72 PHE B O 1
ATOM 2735 N N . LEU B 1 54 ? 29.636 37.299 10.204 1.00 22.44 73 LEU B N 1
ATOM 2736 C CA . LEU B 1 54 ? 28.946 36.657 11.315 1.00 24.00 73 LEU B CA 1
ATOM 2737 C C . LEU B 1 54 ? 29.918 35.707 11.983 1.00 27.01 73 LEU B C 1
ATOM 2738 O O . LEU B 1 54 ? 30.601 34.954 11.294 1.00 25.84 73 LEU B O 1
ATOM 2743 N N . PHE B 1 55 ? 29.987 35.739 13.315 1.00 24.43 74 PHE B N 1
ATOM 2744 C CA . PHE B 1 55 ? 30.920 34.867 14.030 1.00 23.07 74 PHE B CA 1
ATOM 2745 C C . PHE B 1 55 ? 30.255 34.039 15.079 1.00 28.42 74 PHE B C 1
ATOM 2746 O O . PHE B 1 55 ? 29.315 34.493 15.731 1.00 29.13 74 PHE B O 1
ATOM 2754 N N . ARG B 1 56 ? 30.786 32.838 15.291 1.00 25.62 75 ARG B N 1
ATOM 2755 C CA . ARG B 1 56 ? 30.313 31.913 16.330 1.00 25.45 75 ARG B CA 1
ATOM 2756 C C . ARG B 1 56 ? 30.950 32.313 17.687 1.00 30.06 75 ARG B C 1
ATOM 2757 O O . ARG B 1 56 ? 31.814 33.203 17.723 1.00 28.99 75 ARG B O 1
ATOM 2765 N N . GLU B 1 57 ? 30.541 31.639 18.786 1.00 30.82 76 GLU B N 1
ATOM 2766 C CA A GLU B 1 57 ? 31.041 31.924 20.133 0.60 30.07 76 GLU B CA 1
ATOM 2767 C CA B GLU B 1 57 ? 31.038 31.934 20.133 0.40 30.19 76 GLU B CA 1
ATOM 2768 C C . GLU B 1 57 ? 32.576 31.918 20.186 1.00 32.73 76 GLU B C 1
ATOM 2769 O O . GLU B 1 57 ? 33.175 32.823 20.773 1.00 33.84 76 GLU B O 1
ATOM 2780 N N . GLY B 1 58 ? 33.192 30.915 19.563 1.00 30.24 77 GLY B N 1
ATOM 2781 C CA . GLY B 1 58 ? 34.650 30.780 19.542 1.00 30.27 77 GLY B CA 1
ATOM 2782 C C . GLY B 1 58 ? 35.400 31.595 18.500 1.00 31.70 77 GLY B C 1
ATOM 2783 O O . GLY B 1 58 ? 36.587 31.339 18.275 1.00 31.17 77 GLY B O 1
ATOM 2784 N N . GLY B 1 59 ? 34.717 32.546 17.848 1.00 26.50 78 GLY B N 1
ATOM 2785 C CA . GLY B 1 59 ? 35.338 33.431 16.872 1.00 24.87 78 GLY B CA 1
ATOM 2786 C C . GLY B 1 59 ? 35.387 32.922 15.441 1.00 28.14 78 GLY B C 1
ATOM 2787 O O . GLY B 1 59 ? 35.837 33.657 14.575 1.00 28.41 78 GLY B O 1
ATOM 2788 N N . ALA B 1 60 ? 34.947 31.670 15.157 1.00 25.94 79 ALA B N 1
ATOM 2789 C CA . ALA B 1 60 ? 34.965 31.192 13.762 1.00 24.70 79 ALA B CA 1
ATOM 2790 C C . ALA B 1 60 ? 33.906 31.874 12.949 1.00 25.77 79 ALA B C 1
ATOM 2791 O O . ALA B 1 60 ? 32.839 32.204 13.495 1.00 25.76 79 ALA B O 1
ATOM 2793 N N . LEU B 1 61 ? 34.156 32.057 11.643 1.00 23.88 80 LEU B N 1
ATOM 2794 C CA . LEU B 1 61 ? 33.113 32.567 10.743 1.00 24.05 80 LEU B CA 1
ATOM 2795 C C . LEU B 1 61 ? 31.935 31.571 10.713 1.00 25.68 80 LEU B C 1
ATOM 2796 O O . LEU B 1 61 ? 32.116 30.341 10.667 1.00 25.52 80 LEU B O 1
ATOM 2801 N N . ASP B 1 62 ? 30.715 32.100 10.794 1.00 25.12 81 ASP B N 1
ATOM 2802 C CA . ASP B 1 62 ? 29.533 31.232 10.769 1.00 25.56 81 ASP B CA 1
ATOM 2803 C C . ASP B 1 62 ? 29.177 30.870 9.308 1.00 30.86 81 ASP B C 1
ATOM 2804 O O . ASP B 1 62 ? 28.507 29.868 9.030 1.00 30.18 81 ASP B O 1
ATOM 2809 N N . CYS B 1 63 ? 29.687 31.668 8.386 1.00 27.90 82 CYS B N 1
ATOM 2810 C CA . CYS B 1 63 ? 29.529 31.552 6.932 1.00 29.94 82 CYS B CA 1
ATOM 2811 C C . CYS B 1 63 ? 30.466 32.556 6.275 1.00 30.50 82 CYS B C 1
ATOM 2812 O O . CYS B 1 63 ? 30.986 33.454 6.951 1.00 26.49 82 CYS B O 1
ATOM 2815 N N . ALA B 1 64 ? 30.630 32.450 4.937 1.00 28.41 83 ALA B N 1
ATOM 2816 C CA . ALA B 1 64 ? 31.427 33.420 4.183 1.00 27.45 83 ALA B CA 1
ATOM 2817 C C . ALA B 1 64 ? 30.794 34.833 4.336 1.00 30.46 83 ALA B C 1
ATOM 2818 O O . ALA B 1 64 ? 29.577 34.946 4.519 1.00 29.85 83 ALA B O 1
ATOM 2820 N N . PRO B 1 65 ? 31.600 35.918 4.325 1.00 26.32 84 PRO B N 1
ATOM 2821 C CA . PRO B 1 65 ? 31.029 37.261 4.529 1.00 25.16 84 PRO B CA 1
ATOM 2822 C C . PRO B 1 65 ? 29.995 37.625 3.472 1.00 29.85 84 PRO B C 1
ATOM 2823 O O . PRO B 1 65 ? 30.120 37.215 2.304 1.00 31.41 84 PRO B O 1
ATOM 2827 N N . TYR B 1 66 ? 28.953 38.348 3.893 1.00 24.91 85 TYR B N 1
ATOM 2828 C CA . TYR B 1 66 ? 27.879 38.762 2.984 1.00 25.10 85 TYR B CA 1
ATOM 2829 C C . TYR B 1 66 ? 28.272 40.054 2.286 1.00 28.80 85 TYR B C 1
ATOM 2830 O O . TYR B 1 66 ? 28.669 41.031 2.961 1.00 26.31 85 TYR B O 1
ATOM 2839 N N . GLU B 1 67 ? 28.107 40.096 0.938 1.00 26.10 86 GLU B N 1
ATOM 2840 C CA . GLU B 1 67 ? 28.439 41.317 0.214 1.00 25.76 86 GLU B CA 1
ATOM 2841 C C . GLU B 1 67 ? 27.161 42.039 -0.111 1.00 33.74 86 GLU B C 1
ATOM 2842 O O . GLU B 1 67 ? 26.366 41.545 -0.909 1.00 35.41 86 GLU B O 1
ATOM 2848 N N . GLY B 1 68 ? 26.943 43.165 0.542 1.00 29.84 87 GLY B N 1
ATOM 2849 C CA . GLY B 1 68 ? 25.766 43.990 0.312 1.00 30.56 87 GLY B CA 1
ATOM 2850 C C . GLY B 1 68 ? 26.016 45.110 -0.669 1.00 35.24 87 GLY B C 1
ATOM 2851 O O . GLY B 1 68 ? 27.156 45.567 -0.842 1.00 32.21 87 GLY B O 1
ATOM 2852 N N . SER B 1 69 ? 24.916 45.542 -1.308 1.00 37.26 88 SER B N 1
ATOM 2853 C CA A SER B 1 69 ? 24.944 46.634 -2.278 0.34 38.30 88 SER B CA 1
ATOM 2854 C CA B SER B 1 69 ? 24.905 46.623 -2.287 0.33 38.20 88 SER B CA 1
ATOM 2855 C CA C SER B 1 69 ? 24.932 46.630 -2.281 0.33 37.91 88 SER B CA 1
ATOM 2856 C C . SER B 1 69 ? 24.491 47.934 -1.594 1.00 42.70 88 SER B C 1
ATOM 2857 O O . SER B 1 69 ? 24.708 48.090 -0.377 1.00 41.94 88 SER B O 1
ATOM 2864 N N . SER B 1 70 ? 23.920 48.895 -2.347 1.00 42.94 89 SER B N 1
ATOM 2865 C CA . SER B 1 70 ? 23.491 50.187 -1.804 1.00 43.29 89 SER B CA 1
ATOM 2866 C C . SER B 1 70 ? 22.125 50.090 -1.128 1.00 50.30 89 SER B C 1
ATOM 2867 O O . SER B 1 70 ? 21.088 50.379 -1.745 1.00 52.78 89 SER B O 1
ATOM 2870 N N . ASN B 1 71 ? 22.126 49.663 0.139 1.00 45.27 90 ASN B N 1
ATOM 2871 C CA . ASN B 1 71 ? 20.898 49.490 0.930 1.00 45.63 90 ASN B CA 1
ATOM 2872 C C . ASN B 1 71 ? 21.233 49.464 2.428 1.00 47.58 90 ASN B C 1
ATOM 2873 O O . ASN B 1 71 ? 22.415 49.512 2.796 1.00 47.07 90 ASN B O 1
ATOM 2878 N N . ALA B 1 72 ? 20.201 49.403 3.284 1.00 42.19 91 ALA B N 1
ATOM 2879 C CA . ALA B 1 72 ? 20.379 49.369 4.738 1.00 41.24 91 ALA B CA 1
ATOM 2880 C C . ALA B 1 72 ? 19.657 48.161 5.366 1.00 43.50 91 ALA B C 1
ATOM 2881 O O . ALA B 1 72 ? 19.339 48.186 6.555 1.00 40.91 91 ALA B O 1
ATOM 2883 N N . ALA B 1 73 ? 19.407 47.103 4.562 1.00 43.30 92 ALA B N 1
ATOM 2884 C CA . ALA B 1 73 ? 18.756 45.869 5.017 1.00 44.22 92 ALA B CA 1
ATOM 2885 C C . ALA B 1 73 ? 19.218 44.644 4.206 1.00 48.98 92 ALA B C 1
ATOM 2886 O O . ALA B 1 73 ? 19.079 44.628 2.984 1.00 50.10 92 ALA B O 1
ATOM 2888 N N . ALA B 1 74 ? 19.804 43.641 4.888 1.00 43.69 93 ALA B N 1
ATOM 2889 C CA . ALA B 1 74 ? 20.253 42.384 4.275 1.00 41.89 93 ALA B CA 1
ATOM 2890 C C . ALA B 1 74 ? 19.514 41.222 4.855 1.00 42.65 93 ALA B C 1
ATOM 2891 O O . ALA B 1 74 ? 19.226 41.211 6.052 1.00 41.55 93 ALA B O 1
ATOM 2893 N N . THR B 1 75 ? 19.235 40.223 4.014 1.00 37.09 94 THR B N 1
ATOM 2894 C CA . THR B 1 75 ? 18.630 38.981 4.438 1.00 36.23 94 THR B CA 1
ATOM 2895 C C . THR B 1 75 ? 19.693 37.928 4.190 1.00 38.54 94 THR B C 1
ATOM 2896 O O . THR B 1 75 ? 19.976 37.615 3.033 1.00 39.57 94 THR B O 1
ATOM 2900 N N . ILE B 1 76 ? 20.328 37.431 5.255 1.00 31.68 95 ILE B N 1
ATOM 2901 C CA . ILE B 1 76 ? 21.385 36.438 5.138 1.00 30.00 95 ILE B CA 1
ATOM 2902 C C . ILE B 1 76 ? 20.798 35.066 5.406 1.00 32.76 95 ILE B C 1
ATOM 2903 O O . ILE B 1 76 ? 20.277 34.836 6.496 1.00 31.89 95 ILE B O 1
ATOM 2908 N N . THR B 1 77 ? 20.924 34.144 4.428 1.00 28.85 96 THR B N 1
ATOM 2909 C CA . THR B 1 77 ? 20.374 32.789 4.537 1.00 29.81 96 THR B CA 1
ATOM 2910 C C . THR B 1 77 ? 21.485 31.726 4.562 1.00 34.58 96 THR B C 1
ATOM 2911 O O . THR B 1 77 ? 21.191 30.545 4.639 1.00 36.15 96 THR B O 1
ATOM 2915 N N . THR B 1 78 ? 22.756 32.144 4.511 1.00 33.20 97 THR B N 1
ATOM 2916 C CA . THR B 1 78 ? 23.894 31.216 4.444 1.00 32.98 97 THR B CA 1
ATOM 2917 C C . THR B 1 78 ? 24.445 30.808 5.825 1.00 36.72 97 THR B C 1
ATOM 2918 O O . THR B 1 78 ? 25.306 29.930 5.909 1.00 35.66 97 THR B O 1
ATOM 2922 N N . GLY B 1 79 ? 23.952 31.456 6.874 1.00 32.94 98 GLY B N 1
ATOM 2923 C CA . GLY B 1 79 ? 24.400 31.247 8.243 1.00 31.41 98 GLY B CA 1
ATOM 2924 C C . GLY B 1 79 ? 23.618 30.236 9.039 1.00 35.47 98 GLY B C 1
ATOM 2925 O O . GLY B 1 79 ? 22.733 29.547 8.506 1.00 36.23 98 GLY B O 1
ATOM 2926 N N . THR B 1 80 ? 23.960 30.126 10.329 1.00 29.24 99 THR B N 1
ATOM 2927 C CA . THR B 1 80 ? 23.343 29.119 11.206 1.00 30.11 99 THR B CA 1
ATOM 2928 C C . THR B 1 80 ? 22.938 29.732 12.532 1.00 31.68 99 THR B C 1
ATOM 2929 O O . THR B 1 80 ? 23.223 30.893 12.796 1.00 30.32 99 THR B O 1
ATOM 2933 N N . THR B 1 81 ? 22.298 28.932 13.387 1.00 32.56 100 THR B N 1
ATOM 2934 C CA . THR B 1 81 ? 21.876 29.391 14.717 1.00 33.22 100 THR B CA 1
ATOM 2935 C C . THR B 1 81 ? 23.064 29.486 15.674 1.00 36.95 100 THR B C 1
ATOM 2936 O O . THR B 1 81 ? 22.895 29.905 16.821 1.00 37.65 100 THR B O 1
ATOM 2940 N N . ALA B 1 82 ? 24.272 29.169 15.184 1.00 31.94 101 ALA B N 1
ATOM 2941 C CA . ALA B 1 82 ? 25.505 29.314 15.955 1.00 31.09 101 ALA B CA 1
ATOM 2942 C C . ALA B 1 82 ? 26.064 30.752 15.884 1.00 33.37 101 ALA B C 1
ATOM 2943 O O . ALA B 1 82 ? 26.950 31.081 16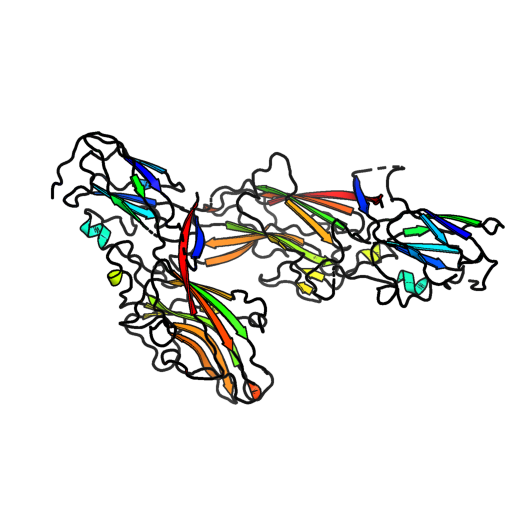.670 1.00 32.86 101 ALA B O 1
ATOM 2945 N N . ALA B 1 83 ? 25.525 31.622 14.993 1.00 30.28 102 ALA B N 1
ATOM 2946 C CA . ALA B 1 83 ? 25.986 33.015 14.911 1.00 29.49 102 ALA B CA 1
ATOM 2947 C C . ALA B 1 83 ? 25.726 33.752 16.239 1.00 33.29 102 ALA B C 1
ATOM 2948 O O . ALA B 1 83 ? 24.623 33.645 16.786 1.00 33.36 102 ALA B O 1
ATOM 2950 N N . LYS B 1 84 ? 26.754 34.439 16.778 1.00 29.32 103 LYS B N 1
ATOM 2951 C CA . LYS B 1 84 ? 26.670 35.171 18.057 1.00 28.30 103 LYS B CA 1
ATOM 2952 C C . LYS B 1 84 ? 26.946 36.676 17.921 1.00 31.24 103 LYS B C 1
ATOM 2953 O O . LYS B 1 84 ? 26.494 37.458 18.754 1.00 29.90 103 LYS B O 1
ATOM 2959 N N . LYS B 1 85 ? 27.741 37.070 16.922 1.00 26.98 104 LYS B N 1
ATOM 2960 C CA . LYS B 1 85 ? 28.120 38.461 16.699 1.00 26.23 104 LYS B CA 1
ATOM 2961 C C . LYS B 1 85 ? 28.060 38.783 15.224 1.00 28.00 104 LYS B C 1
ATOM 2962 O O . LYS B 1 85 ? 28.412 37.934 14.393 1.00 28.45 104 LYS B O 1
ATOM 2968 N N . ALA B 1 86 ? 27.568 39.981 14.900 1.00 24.18 105 ALA B N 1
ATOM 2969 C CA . ALA B 1 86 ? 27.553 40.514 13.546 1.00 25.18 105 ALA B CA 1
ATOM 2970 C C . ALA B 1 86 ? 28.379 41.768 13.517 1.00 27.41 105 ALA B C 1
ATOM 2971 O O . ALA B 1 86 ? 28.195 42.644 14.369 1.00 28.27 105 ALA B O 1
ATOM 2973 N N . TYR B 1 87 ? 29.310 41.856 12.554 1.00 21.91 106 TYR B N 1
ATOM 2974 C CA . TYR B 1 87 ? 30.122 43.055 12.312 1.00 20.73 106 TYR B CA 1
ATOM 2975 C C . TYR B 1 87 ? 29.822 43.539 10.936 1.00 24.26 106 TYR B C 1
ATOM 2976 O O . TYR B 1 87 ? 29.682 42.718 10.034 1.00 24.17 106 TYR B O 1
ATOM 2985 N N . VAL B 1 88 ? 29.706 44.857 10.772 1.00 20.43 107 VAL B N 1
ATOM 2986 C CA . VAL B 1 88 ? 29.399 45.486 9.494 1.00 20.69 107 VAL B CA 1
ATOM 2987 C C . VAL B 1 88 ? 30.444 46.536 9.184 1.00 24.25 107 VAL B C 1
ATOM 2988 O O . VAL B 1 88 ? 30.783 47.351 10.045 1.00 23.18 107 VAL B O 1
ATOM 2992 N N . VAL B 1 89 ? 30.960 46.512 7.949 1.00 21.24 108 VAL B N 1
ATOM 2993 C CA . VAL B 1 89 ? 31.871 47.524 7.427 1.00 21.23 108 VAL B CA 1
ATOM 2994 C C . VAL B 1 89 ? 31.267 48.011 6.134 1.00 23.26 108 VAL B C 1
ATOM 2995 O O . VAL B 1 89 ? 30.984 47.197 5.253 1.00 23.55 108 VAL B O 1
ATOM 2999 N N . ALA B 1 90 ? 31.031 49.319 6.014 1.00 21.71 109 ALA B N 1
ATOM 3000 C CA . ALA B 1 90 ? 30.458 49.893 4.798 1.00 23.22 109 ALA B CA 1
ATOM 3001 C C . ALA B 1 90 ? 31.489 50.656 3.996 1.00 24.91 109 ALA B C 1
ATOM 3002 O O . ALA B 1 90 ? 32.401 51.260 4.579 1.00 23.46 109 ALA B O 1
ATOM 3004 N N . ASN B 1 91 ? 31.300 50.672 2.657 1.00 23.53 110 ASN B N 1
ATOM 3005 C CA . ASN B 1 91 ? 32.022 51.503 1.676 1.00 23.38 110 ASN B CA 1
ATOM 3006 C C . ASN B 1 91 ? 33.504 51.167 1.503 1.00 25.83 110 ASN B C 1
ATOM 3007 O O . ASN B 1 91 ? 34.269 52.016 1.052 1.00 24.82 110 ASN B O 1
ATOM 3012 N N . THR B 1 92 ? 33.882 49.880 1.683 1.00 23.62 111 THR B N 1
ATOM 3013 C CA . THR B 1 92 ? 35.261 49.489 1.361 1.00 23.40 111 THR B CA 1
ATOM 3014 C C . THR B 1 92 ? 35.292 48.704 0.026 1.00 27.15 111 THR B C 1
ATOM 3015 O O . THR B 1 92 ? 36.366 48.310 -0.417 1.00 27.03 111 THR B O 1
ATOM 3019 N N . GLY B 1 93 ? 34.129 48.538 -0.610 1.00 24.83 112 GLY B N 1
ATOM 3020 C CA . GLY B 1 93 ? 34.010 47.836 -1.888 1.00 26.36 112 GLY B CA 1
ATOM 3021 C C . GLY B 1 93 ? 34.005 46.324 -1.806 1.00 31.80 112 GLY B C 1
ATOM 3022 O O . GLY B 1 93 ? 33.758 45.755 -0.748 1.00 30.27 112 GLY B O 1
ATOM 3023 N N . ALA B 1 94 ? 34.240 45.659 -2.960 1.00 30.61 113 ALA B N 1
ATOM 3024 C CA . ALA B 1 94 ? 34.228 44.216 -3.107 1.00 30.48 113 ALA B CA 1
ATOM 3025 C C . ALA B 1 94 ? 35.066 43.493 -2.048 1.00 31.66 113 ALA B C 1
ATOM 3026 O O . ALA B 1 94 ? 36.133 43.969 -1.656 1.00 30.37 113 ALA B O 1
ATOM 3028 N N . LEU B 1 95 ? 34.579 42.332 -1.604 1.00 27.95 114 LEU B N 1
ATOM 3029 C CA . LEU B 1 95 ? 35.309 41.508 -0.654 1.00 26.32 114 LEU B CA 1
ATOM 3030 C C . LEU B 1 95 ? 36.639 41.020 -1.270 1.00 30.49 114 LEU B C 1
ATOM 3031 O O . LEU B 1 95 ? 37.687 41.221 -0.663 1.00 28.41 114 LEU B O 1
ATOM 3036 N N . ALA B 1 96 ? 36.595 40.380 -2.471 1.00 31.32 115 ALA B N 1
ATOM 3037 C CA . ALA B 1 96 ? 37.775 39.826 -3.162 1.00 32.59 115 ALA B CA 1
ATOM 3038 C C . ALA B 1 96 ? 38.799 40.899 -3.483 1.00 36.11 115 ALA B C 1
ATOM 3039 O O . ALA B 1 96 ? 38.451 41.955 -4.012 1.00 35.75 115 ALA B O 1
ATOM 3041 N N . GLY B 1 97 ? 40.039 40.655 -3.071 1.00 34.14 116 GLY B N 1
ATOM 3042 C CA . GLY B 1 97 ? 41.139 41.590 -3.275 1.00 34.10 116 GLY B CA 1
ATOM 3043 C C . GLY B 1 97 ? 41.111 42.808 -2.373 1.00 37.38 116 GLY B C 1
ATOM 3044 O O . GLY B 1 97 ? 41.973 43.683 -2.496 1.00 39.82 116 GLY B O 1
ATOM 3045 N N . GLY B 1 98 ? 40.124 42.875 -1.482 1.00 29.43 117 GLY B N 1
ATOM 3046 C CA . GLY B 1 98 ? 39.988 43.998 -0.562 1.00 28.83 117 GLY B CA 1
ATOM 3047 C C . GLY B 1 98 ? 40.658 43.775 0.781 1.00 30.05 117 GLY B C 1
ATOM 3048 O O . GLY B 1 98 ? 41.270 42.729 1.020 1.00 30.80 117 GLY B O 1
ATOM 3049 N N . LEU B 1 99 ? 40.480 44.744 1.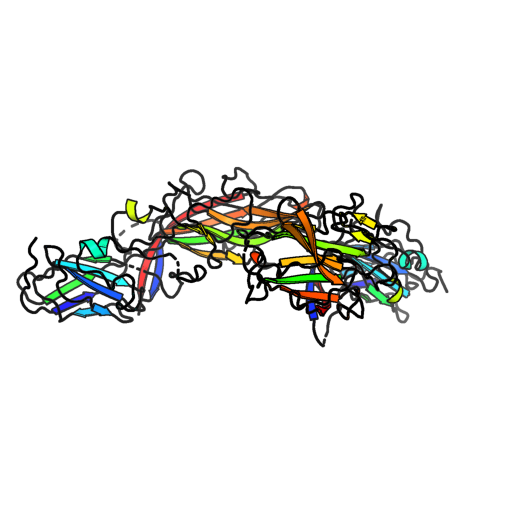704 1.00 25.93 118 LEU B N 1
ATOM 3050 C CA . LEU B 1 99 ? 41.072 44.711 3.046 1.00 24.42 118 LEU B CA 1
ATOM 3051 C C . LEU B 1 99 ? 40.647 43.525 3.895 1.00 27.28 118 LEU B C 1
ATOM 3052 O O . LEU B 1 99 ? 41.338 43.203 4.875 1.00 25.86 118 LEU B O 1
ATOM 3057 N N . PHE B 1 100 ? 39.510 42.901 3.571 1.00 23.14 119 PHE B N 1
ATOM 3058 C CA . PHE B 1 100 ? 38.933 41.841 4.408 1.00 22.12 119 PHE B CA 1
ATOM 3059 C C . PHE B 1 100 ? 38.959 40.458 3.792 1.00 27.74 119 PHE B C 1
ATOM 3060 O O . PHE B 1 100 ? 38.424 39.507 4.379 1.00 25.45 119 PHE B O 1
ATOM 3068 N N . ALA B 1 101 ? 39.584 40.342 2.608 1.00 28.52 120 ALA B N 1
ATOM 3069 C CA . ALA B 1 101 ? 39.665 39.082 1.855 1.00 29.32 120 ALA B CA 1
ATOM 3070 C C . ALA B 1 101 ? 40.348 37.956 2.642 1.00 34.40 120 ALA B C 1
ATOM 3071 O O . ALA B 1 101 ? 40.021 36.792 2.398 1.00 36.05 120 ALA B O 1
ATOM 3073 N N . THR B 1 102 ? 41.271 38.271 3.583 1.00 30.22 121 THR B N 1
ATOM 3074 C CA . THR B 1 102 ? 41.970 37.212 4.333 1.00 29.87 121 THR B CA 1
ATOM 3075 C C . THR B 1 102 ? 41.369 36.938 5.726 1.00 30.46 121 THR B C 1
ATOM 3076 O O . THR B 1 102 ? 41.938 36.141 6.476 1.00 31.43 121 THR B O 1
ATOM 3080 N N . VAL B 1 103 ? 40.264 37.614 6.099 1.00 25.56 122 VAL B N 1
ATOM 3081 C CA . VAL B 1 103 ? 39.643 37.432 7.420 1.00 22.84 122 VAL B CA 1
ATOM 3082 C C . VAL B 1 103 ? 39.093 36.008 7.513 1.00 24.72 122 VAL B C 1
ATOM 3083 O O . VAL B 1 103 ? 38.287 35.613 6.685 1.00 24.06 122 VAL B O 1
ATOM 3087 N N . LYS B 1 104 ? 39.540 35.266 8.521 1.00 23.09 123 LYS B N 1
ATOM 3088 C CA . LYS B 1 104 ? 39.080 33.884 8.752 1.00 23.22 123 LYS B CA 1
ATOM 3089 C C . LYS B 1 104 ? 38.343 33.772 10.084 1.00 28.31 123 LYS B C 1
ATOM 3090 O O . LYS B 1 104 ? 37.573 32.823 10.286 1.00 28.20 123 LYS B O 1
ATOM 3096 N N . THR B 1 105 ? 38.674 34.676 11.030 1.00 23.84 124 THR B N 1
ATOM 3097 C CA . THR B 1 105 ? 38.158 34.685 12.400 1.00 24.28 124 THR B CA 1
ATOM 3098 C C . THR B 1 105 ? 37.853 36.095 12.910 1.00 25.84 124 THR B C 1
ATOM 3099 O O . THR B 1 105 ? 38.264 37.087 12.309 1.00 24.78 124 THR B O 1
ATOM 3103 N N . GLU B 1 106 ? 37.164 36.170 14.057 1.00 24.68 125 GLU B N 1
ATOM 3104 C CA . GLU B 1 106 ? 36.813 37.416 14.713 1.00 24.01 125 GLU B CA 1
ATOM 3105 C C . GLU B 1 106 ? 38.082 38.193 15.077 1.00 28.68 125 GLU B C 1
ATOM 3106 O O . GLU B 1 106 ? 38.157 39.391 14.824 1.00 27.67 125 GLU B O 1
ATOM 3112 N N . THR B 1 107 ? 39.109 37.484 15.583 1.00 28.81 126 THR B N 1
ATOM 3113 C CA . THR B 1 107 ? 40.407 38.068 15.921 1.00 28.48 126 THR B CA 1
ATOM 3114 C C . THR B 1 107 ? 41.011 38.727 14.674 1.00 29.41 126 THR B C 1
ATOM 3115 O O . THR B 1 107 ? 41.489 39.852 14.775 1.00 27.46 126 THR B O 1
ATOM 3119 N N . ASP B 1 108 ? 40.919 38.073 13.500 1.00 26.81 127 ASP B N 1
ATOM 3120 C CA . ASP B 1 108 ? 41.423 38.656 12.247 1.00 24.72 127 ASP B CA 1
ATOM 3121 C C . ASP B 1 108 ? 40.717 39.924 11.895 1.00 26.86 127 ASP B C 1
ATOM 3122 O O . ASP B 1 108 ? 41.359 40.920 11.535 1.00 26.63 127 ASP B O 1
ATOM 3127 N N . LEU B 1 109 ? 39.380 39.896 11.939 1.00 23.27 128 LEU B N 1
ATOM 3128 C CA . LEU B 1 109 ? 38.601 41.070 11.564 1.00 22.48 128 LEU B CA 1
ATOM 3129 C C . LEU B 1 109 ? 38.951 42.286 12.446 1.00 25.86 128 LEU B C 1
ATOM 3130 O O . LEU B 1 109 ? 39.096 43.412 11.946 1.00 26.10 128 LEU B O 1
ATOM 3135 N N . LEU B 1 110 ? 39.071 42.043 13.755 1.00 23.68 129 LEU B N 1
ATOM 3136 C CA . LEU B 1 110 ? 39.315 43.109 14.727 1.00 24.36 129 LEU B CA 1
ATOM 3137 C C . LEU B 1 110 ? 40.654 43.820 14.492 1.00 29.18 129 LEU B C 1
ATOM 3138 O O . LEU B 1 110 ? 40.802 44.952 14.925 1.00 31.07 129 LEU B O 1
ATOM 3143 N N . ALA B 1 111 ? 41.605 43.159 13.818 1.00 26.09 130 ALA B N 1
ATOM 3144 C CA . ALA B 1 111 ? 42.932 43.704 13.533 1.00 27.21 130 ALA B CA 1
ATOM 3145 C C . ALA B 1 111 ? 43.023 44.449 12.190 1.00 30.80 130 ALA B C 1
ATOM 3146 O O . ALA B 1 111 ? 44.047 45.076 11.933 1.00 29.98 130 ALA B O 1
ATOM 3148 N N . VAL B 1 112 ? 41.999 44.362 11.329 1.00 25.12 131 VAL B N 1
ATOM 3149 C CA . VAL B 1 112 ? 42.061 44.950 9.974 1.00 24.07 131 VAL B CA 1
ATOM 3150 C C . VAL B 1 112 ? 42.159 46.476 10.047 1.00 24.62 131 VAL B C 1
ATOM 3151 O O . VAL B 1 112 ? 41.379 47.110 10.740 1.00 24.62 131 VAL B O 1
ATOM 3155 N N . THR B 1 113 ? 43.101 47.053 9.289 1.00 21.80 132 THR B N 1
ATOM 3156 C CA . THR B 1 113 ? 43.266 48.504 9.173 1.00 21.36 132 THR B CA 1
ATOM 3157 C C . THR B 1 113 ? 43.237 48.858 7.687 1.00 26.17 132 THR B C 1
ATOM 3158 O O . THR B 1 113 ? 43.625 48.058 6.820 1.00 26.91 132 THR B O 1
ATOM 3162 N N . GLY B 1 114 ? 42.796 50.062 7.405 1.00 22.95 133 GLY B N 1
ATOM 3163 C CA . GLY B 1 114 ? 42.771 50.612 6.053 1.00 21.36 133 GLY B CA 1
ATOM 3164 C C . GLY B 1 114 ? 43.631 51.858 6.025 1.00 26.61 133 GLY B C 1
ATOM 3165 O O . GLY B 1 114 ? 43.948 52.397 7.089 1.00 28.12 133 GLY B O 1
ATOM 3166 N N . SER B 1 115 ? 44.047 52.309 4.829 1.00 22.97 134 SER B N 1
ATOM 3167 C CA A SER B 1 115 ? 44.870 53.518 4.734 0.50 22.45 134 SER B CA 1
ATOM 3168 C CA B SER B 1 115 ? 44.875 53.504 4.672 0.50 22.68 134 SER B CA 1
ATOM 3169 C C . SER B 1 115 ? 44.026 54.722 4.331 1.00 24.64 134 SER B C 1
ATOM 3170 O O . SER B 1 115 ? 42.987 54.584 3.675 1.00 23.24 134 SER B O 1
ATOM 3175 N N . LEU B 1 116 ? 44.478 55.917 4.721 1.00 19.74 135 LEU B N 1
ATOM 3176 C CA . LEU B 1 116 ? 43.738 57.131 4.394 1.00 19.34 135 LEU B CA 1
ATOM 3177 C C . LEU B 1 116 ? 43.778 57.413 2.904 1.00 23.01 135 LEU B C 1
ATOM 3178 O O . LEU B 1 116 ? 42.833 58.024 2.396 1.00 22.31 135 LEU B O 1
ATOM 3191 N N . ASP B 1 118 ? 44.743 55.951 -1.258 1.00 25.28 137 ASP B N 1
ATOM 3192 C CA . ASP B 1 118 ? 44.873 54.745 -2.071 1.00 26.78 137 ASP B CA 1
ATOM 3193 C C . ASP B 1 118 ? 46.380 54.552 -2.401 1.00 29.98 137 ASP B C 1
ATOM 3194 O O . ASP B 1 118 ? 47.212 55.330 -1.925 1.00 27.00 137 ASP B O 1
ATOM 3199 N N . ASN B 1 119 ? 46.728 53.548 -3.239 1.00 30.56 138 ASN B N 1
ATOM 3200 C CA A ASN B 1 119 ? 48.110 53.220 -3.611 0.50 31.89 138 ASN B CA 1
ATOM 3201 C CA B ASN B 1 119 ? 48.132 53.254 -3.553 0.50 31.62 138 ASN B CA 1
ATOM 3202 C C . ASN B 1 119 ? 48.870 54.355 -4.335 1.00 34.60 138 ASN B C 1
ATOM 3203 O O . ASN B 1 119 ? 50.103 54.286 -4.430 1.00 35.54 138 ASN B O 1
ATOM 3212 N N . THR B 1 120 ? 48.168 55.400 -4.849 1.00 28.33 139 THR B N 1
ATOM 3213 C CA . THR B 1 120 ? 48.856 56.510 -5.539 1.00 30.09 139 THR B CA 1
ATOM 3214 C C . THR B 1 120 ? 49.361 57.540 -4.529 1.00 33.16 139 THR B C 1
ATOM 3215 O O . THR B 1 120 ? 50.166 58.413 -4.873 1.00 32.90 139 THR B O 1
ATOM 3219 N N . ASP B 1 121 ? 48.821 57.461 -3.290 1.00 30.30 140 ASP B N 1
ATOM 3220 C CA . ASP B 1 121 ? 49.055 58.339 -2.120 1.00 29.51 140 ASP B CA 1
ATOM 3221 C C . ASP B 1 121 ? 48.375 59.704 -2.272 1.00 29.84 140 ASP B C 1
ATOM 3222 O O . ASP B 1 121 ? 48.392 60.470 -1.326 1.00 27.57 140 ASP B O 1
ATOM 3227 N N . ASN B 1 122 ? 47.780 60.004 -3.434 1.00 26.76 141 ASN B N 1
ATOM 3228 C CA . ASN B 1 122 ? 47.229 61.330 -3.733 1.00 26.71 141 ASN B CA 1
ATOM 3229 C C . ASN B 1 122 ? 45.715 61.382 -3.850 1.00 29.00 141 ASN B C 1
ATOM 3230 O O . ASN B 1 122 ? 45.153 62.446 -4.122 1.00 29.03 141 ASN B O 1
ATOM 3235 N N . ALA B 1 123 ? 45.061 60.249 -3.675 1.00 25.41 142 ALA B N 1
ATOM 3236 C CA . ALA B 1 123 ? 43.598 60.159 -3.663 1.00 26.32 142 ALA B CA 1
ATOM 3237 C C . ALA B 1 123 ? 43.179 59.557 -2.327 1.00 27.26 142 ALA B C 1
ATOM 3238 O O . ALA B 1 123 ? 43.733 58.537 -1.934 1.00 26.00 142 ALA B O 1
ATOM 3240 N N . SER B 1 124 ? 42.235 60.188 -1.627 1.00 24.75 143 SER B N 1
ATOM 3241 C CA . SER B 1 124 ? 41.779 59.660 -0.338 1.00 24.07 143 SER B CA 1
ATOM 3242 C C . SER B 1 124 ? 40.780 58.524 -0.513 1.00 26.13 143 SER B C 1
ATOM 3243 O O . SER B 1 124 ? 39.990 58.521 -1.454 1.00 25.94 143 SER B O 1
ATOM 3246 N N . THR B 1 125 ? 40.775 57.589 0.446 1.00 22.64 144 THR B N 1
ATOM 3247 C CA . THR B 1 125 ? 39.773 56.526 0.470 1.00 22.46 144 THR B CA 1
ATOM 3248 C C . THR B 1 125 ? 38.446 57.110 0.971 1.00 25.79 144 THR B C 1
ATOM 3249 O O . THR B 1 125 ? 37.388 56.528 0.745 1.00 25.97 144 THR B O 1
ATOM 3253 N N . GLN B 1 126 ? 38.515 58.273 1.654 1.00 22.61 145 GLN B N 1
ATOM 3254 C CA . GLN B 1 126 ? 37.378 58.998 2.225 1.00 22.53 145 GLN B CA 1
ATOM 3255 C C . GLN B 1 126 ? 37.006 60.189 1.334 1.00 27.31 145 GLN B C 1
ATOM 3256 O O . GLN B 1 126 ? 37.819 61.101 1.108 1.00 26.89 145 GLN B O 1
ATOM 3262 N N . THR B 1 127 ? 35.793 60.159 0.800 1.00 26.45 146 THR B N 1
ATOM 3263 C CA . THR B 1 127 ? 35.258 61.224 -0.064 1.00 27.55 146 THR B CA 1
ATOM 3264 C C . THR B 1 127 ? 33.845 61.532 0.406 1.00 31.17 146 THR B C 1
ATOM 3265 O O . THR B 1 127 ? 33.229 60.677 1.067 1.00 28.57 146 THR B O 1
ATOM 3269 N N . 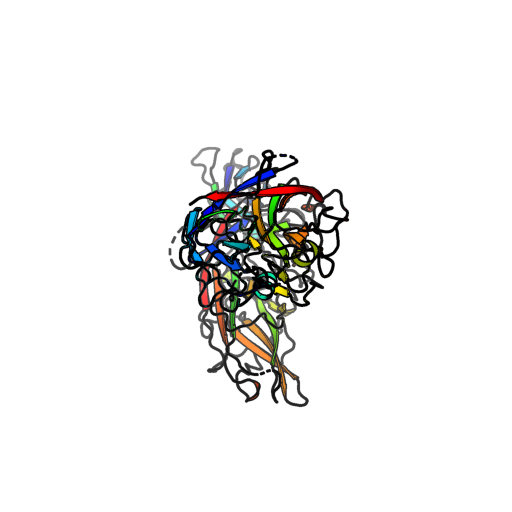LYS B 1 128 ? 33.305 62.718 0.043 1.00 28.86 147 LYS B N 1
ATOM 3270 C CA . LYS B 1 128 ? 31.931 63.086 0.436 1.00 29.56 147 LYS B CA 1
ATOM 3271 C C . LYS B 1 128 ? 30.907 62.025 0.037 1.00 34.63 147 LYS B C 1
ATOM 3272 O O . LYS B 1 128 ? 29.874 61.920 0.687 1.00 35.61 147 LYS B O 1
ATOM 3278 N N . THR B 1 129 ? 31.157 61.282 -1.052 1.00 30.60 148 THR B N 1
ATOM 3279 C CA . THR B 1 129 ? 30.210 60.273 -1.509 1.00 30.33 148 THR B CA 1
ATOM 3280 C C . THR B 1 129 ? 30.627 58.857 -1.078 1.00 31.38 148 THR B C 1
ATOM 3281 O O . THR B 1 129 ? 29.973 57.906 -1.487 1.00 30.57 148 THR B O 1
ATOM 3285 N N . ASN B 1 130 ? 31.713 58.713 -0.307 1.00 25.31 149 ASN B N 1
ATOM 3286 C CA . ASN B 1 130 ? 32.172 57.389 0.123 1.00 24.65 149 ASN B CA 1
ATOM 3287 C C . ASN B 1 130 ? 32.941 57.491 1.407 1.00 26.00 149 ASN B C 1
ATOM 3288 O O . ASN B 1 130 ? 34.157 57.695 1.386 1.00 25.24 149 ASN B O 1
ATOM 3293 N N . LEU B 1 131 ? 32.249 57.288 2.541 1.00 21.47 150 LEU B N 1
ATOM 3294 C CA . LEU B 1 131 ? 32.906 57.337 3.850 1.00 20.47 150 LEU B CA 1
ATOM 3295 C C . LEU B 1 131 ? 32.860 55.983 4.503 1.00 23.06 150 LEU B C 1
ATOM 3296 O O . LEU B 1 131 ? 31.780 55.400 4.578 1.00 22.89 150 LEU B O 1
ATOM 3301 N N . TRP B 1 132 ? 34.010 55.478 4.976 1.00 21.05 151 TRP B N 1
ATOM 3302 C CA . TRP B 1 132 ? 34.002 54.182 5.669 1.00 21.83 151 TRP B CA 1
ATOM 3303 C C . TRP B 1 132 ? 33.220 54.276 6.955 1.00 23.59 151 TRP B C 1
ATOM 3304 O O . TRP B 1 132 ? 33.333 55.285 7.672 1.00 22.33 151 TRP B O 1
ATOM 3323 N N . SER B 1 134 ? 31.569 51.612 10.299 1.00 19.96 153 SER B N 1
ATOM 3324 C CA . SER B 1 134 ? 31.607 50.267 10.873 1.00 20.05 153 SER B CA 1
ATOM 3325 C C . SER B 1 134 ? 30.758 50.188 12.126 1.00 23.06 153 SER B C 1
ATOM 3326 O O . SER B 1 134 ? 30.415 51.195 12.733 1.00 22.73 153 SER B O 1
ATOM 3329 N N . GLY B 1 135 ? 30.409 48.975 12.490 1.00 19.31 154 GLY B N 1
ATOM 3330 C CA . GLY B 1 135 ? 29.594 48.743 13.667 1.00 19.79 154 GLY B CA 1
ATOM 3331 C C . GLY B 1 135 ? 29.463 47.271 13.957 1.00 23.58 154 GLY B C 1
ATOM 3332 O O . GLY B 1 135 ? 29.844 46.424 13.136 1.00 22.34 154 GLY B O 1
ATOM 3333 N N . GLU B 1 136 ? 28.909 46.955 15.141 1.00 22.39 155 GLU B N 1
ATOM 3334 C CA . GLU B 1 136 ? 28.745 45.559 15.534 1.00 23.65 155 GLU B CA 1
ATOM 3335 C C . GLU B 1 136 ? 27.575 45.358 16.454 1.00 28.05 155 GLU B C 1
ATOM 3336 O O . GLU B 1 136 ? 27.179 46.279 17.161 1.00 28.85 155 GLU B O 1
ATOM 3342 N N . SER B 1 137 ? 27.032 44.135 16.456 1.00 26.46 156 SER B N 1
ATOM 3343 C CA . SER B 1 137 ? 25.918 43.805 17.320 1.00 27.86 156 SER B CA 1
ATOM 3344 C C . SER B 1 137 ? 25.924 42.356 17.715 1.00 30.45 156 SER B C 1
ATOM 3345 O O . SER B 1 137 ? 26.465 41.507 16.997 1.00 28.41 156 SER B O 1
ATOM 3348 N N A GLU B 1 138 ? 25.302 42.057 18.862 0.50 29.51 157 GLU B N 1
ATOM 3349 N N B GLU B 1 138 ? 25.310 42.056 18.868 0.50 29.26 157 GLU B N 1
ATOM 3350 C CA A GLU B 1 138 ? 25.133 40.677 19.299 0.50 30.66 157 GLU B CA 1
ATOM 3351 C CA B GLU B 1 138 ? 25.146 40.672 19.293 0.50 30.30 157 GLU B CA 1
ATOM 3352 C C A GLU B 1 138 ? 23.991 40.072 18.482 0.50 34.44 157 GLU B C 1
ATOM 3353 C C B GLU B 1 138 ? 24.000 40.071 18.467 0.50 34.21 157 GLU B C 1
ATOM 3354 O O A GLU B 1 138 ? 23.100 40.810 18.046 0.50 34.19 157 GLU B O 1
ATOM 3355 O O B GLU B 1 138 ? 23.124 40.814 18.009 0.50 33.87 157 GLU B O 1
ATOM 3366 N N . VAL B 1 139 ? 24.026 38.750 18.247 1.00 30.30 158 VAL B N 1
ATOM 3367 C CA . VAL B 1 139 ? 23.002 38.042 17.483 1.00 30.33 158 VAL B CA 1
ATOM 3368 C C . VAL B 1 139 ? 22.238 37.180 18.475 1.00 37.54 158 VAL B C 1
ATOM 3369 O O . VAL B 1 139 ? 22.870 36.405 19.196 1.00 35.74 158 VAL B O 1
ATOM 3373 N N . LYS B 1 140 ? 20.895 37.331 18.542 1.00 37.27 159 LYS B N 1
ATOM 3374 C CA . LYS B 1 140 ? 20.061 36.533 19.456 1.00 39.53 159 LYS B CA 1
ATOM 3375 C C . LYS B 1 140 ? 18.957 35.836 18.678 1.00 44.20 159 LYS B C 1
ATOM 3376 O O . LYS B 1 140 ? 18.246 36.476 17.904 1.00 45.03 159 LYS B O 1
ATOM 3382 N N . PHE B 1 141 ? 18.826 34.528 18.876 1.00 41.86 160 PHE B N 1
ATOM 3383 C CA . PHE B 1 141 ? 17.797 33.713 18.223 1.00 41.60 160 PHE B CA 1
ATOM 3384 C C . PHE B 1 141 ? 16.655 33.336 19.184 1.00 53.60 160 PHE B C 1
ATOM 3385 O O . PHE B 1 141 ? 15.544 33.069 18.713 1.00 55.79 160 PHE B O 1
ATOM 3393 N N . ASN B 1 142 ? 16.943 33.263 20.513 1.00 52.93 161 ASN B N 1
ATOM 3394 C CA . ASN B 1 142 ? 16.010 32.861 21.591 1.00 55.10 161 ASN B CA 1
ATOM 3395 C C . ASN B 1 142 ? 15.279 31.535 21.254 1.00 60.24 161 ASN B C 1
ATOM 3396 O O . ASN B 1 142 ? 14.042 31.466 21.301 1.00 62.06 161 ASN B O 1
ATOM 3398 N N . GLY B 1 143 ? 16.060 30.509 20.905 1.00 54.84 162 GLY B N 1
ATOM 3399 C CA . GLY B 1 143 ? 15.554 29.185 20.564 1.00 54.59 162 GLY B CA 1
ATOM 3400 C C . GLY B 1 143 ? 15.026 28.988 19.152 1.00 57.04 162 GLY B C 1
ATOM 3401 O O . GLY B 1 143 ? 14.760 27.848 18.753 1.00 57.25 162 GLY B O 1
ATOM 3402 N N . GLY B 1 144 ? 14.876 30.080 18.403 1.00 51.51 163 GLY B N 1
ATOM 3403 C CA . GLY B 1 144 ? 14.374 30.045 17.030 1.00 50.89 163 GLY B CA 1
ATOM 3404 C C . GLY B 1 144 ? 15.441 29.938 15.951 1.00 51.05 163 GLY B C 1
ATOM 3405 O O . GLY B 1 144 ? 16.627 29.807 16.254 1.00 48.42 163 GLY B O 1
ATOM 3406 N N . THR B 1 145 ? 15.014 29.963 14.672 1.00 46.70 164 THR B N 1
ATOM 3407 C CA . THR B 1 145 ? 15.911 29.884 13.505 1.00 44.44 164 THR B CA 1
ATOM 3408 C C . THR B 1 145 ? 15.935 31.239 12.753 1.00 43.73 164 THR B C 1
ATOM 3409 O O . THR B 1 145 ? 16.489 31.337 11.657 1.00 42.14 164 THR B O 1
ATOM 3413 N N . ASN B 1 146 ? 15.332 32.272 13.348 1.00 38.76 165 ASN B N 1
ATOM 3414 C CA . ASN B 1 146 ? 15.247 33.606 12.771 1.00 38.14 165 ASN B CA 1
ATOM 3415 C C . ASN B 1 146 ? 15.765 34.633 13.739 1.00 41.86 165 ASN B C 1
ATOM 3416 O O . ASN B 1 146 ? 15.443 34.588 14.926 1.00 42.51 165 ASN B O 1
ATOM 3421 N N . ALA B 1 147 ? 16.592 35.546 13.243 1.00 36.80 166 ALA B N 1
ATOM 3422 C CA . ALA B 1 147 ? 17.109 36.614 14.081 1.00 37.29 166 ALA B CA 1
ATOM 3423 C C . ALA B 1 147 ? 16.987 37.935 13.376 1.00 39.73 166 ALA B C 1
ATOM 3424 O O . ALA B 1 147 ? 17.160 38.012 12.156 1.00 37.69 166 ALA B O 1
ATOM 3426 N N . GLN B 1 148 ? 16.671 38.977 14.146 1.00 37.55 167 GLN B N 1
ATOM 3427 C CA . GLN B 1 148 ? 16.620 40.352 13.681 1.00 37.87 167 GLN B CA 1
ATOM 3428 C C . GLN B 1 148 ? 17.781 41.052 14.366 1.00 39.91 167 GLN B C 1
ATOM 3429 O O . GLN B 1 148 ? 17.914 40.980 15.594 1.00 39.35 167 GLN B O 1
ATOM 3435 N N . VAL B 1 149 ? 18.686 41.630 13.572 1.00 33.81 168 VAL B N 1
ATOM 3436 C CA . VAL B 1 149 ? 19.877 42.282 14.104 1.00 32.22 168 VAL B CA 1
ATOM 3437 C C . VAL B 1 149 ? 19.906 43.732 13.603 1.00 36.69 168 VAL B C 1
ATOM 3438 O O . VAL B 1 149 ? 19.803 43.973 12.396 1.00 36.25 168 VAL B O 1
ATOM 3442 N N . THR B 1 150 ? 20.037 44.693 14.526 1.00 32.66 169 THR B N 1
ATOM 3443 C CA . THR B 1 150 ? 20.168 46.111 14.190 1.00 30.88 169 THR B CA 1
ATOM 3444 C C . THR B 1 150 ? 21.623 46.506 14.456 1.00 32.82 169 THR B C 1
ATOM 3445 O O . THR B 1 150 ? 22.141 46.243 15.542 1.00 32.66 169 THR B O 1
ATOM 3449 N N . VAL B 1 151 ? 22.289 47.103 13.463 1.00 28.11 170 VAL B N 1
ATOM 3450 C CA . VAL B 1 151 ? 23.693 47.491 13.634 1.00 26.82 170 VAL B CA 1
ATOM 3451 C C . VAL B 1 151 ? 23.807 48.997 13.417 1.00 28.70 170 VAL B C 1
ATOM 3452 O O . VAL B 1 151 ? 23.433 49.489 12.343 1.00 29.18 170 VAL B O 1
ATOM 3456 N N . SER B 1 152 ? 24.338 49.698 14.449 1.00 24.39 171 SER B N 1
ATOM 3457 C CA A SER B 1 152 ? 24.572 51.141 14.408 0.34 24.00 171 SER B CA 1
ATOM 3458 C CA B SER B 1 152 ? 24.566 51.138 14.410 0.33 24.43 171 SER B CA 1
ATOM 3459 C CA C SER B 1 152 ? 24.563 51.132 14.415 0.33 23.80 171 SER B CA 1
ATOM 3460 C C . SER B 1 152 ? 25.953 51.408 13.838 1.00 27.38 171 SER B C 1
ATOM 3461 O O . SER B 1 152 ? 26.962 50.928 14.388 1.00 26.74 171 SER B O 1
ATOM 3468 N N . LEU B 1 153 ? 26.001 52.121 12.722 1.00 23.41 172 LEU B N 1
ATOM 3469 C CA . LEU B 1 153 ? 27.258 52.431 12.063 1.00 22.53 172 LEU B CA 1
ATOM 3470 C C . LEU B 1 153 ? 27.821 53.769 12.512 1.00 25.67 172 LEU B C 1
ATOM 3471 O O . LEU B 1 153 ? 27.077 54.742 12.660 1.00 25.65 172 LEU B O 1
ATOM 3476 N N . SER B 1 154 ? 29.151 53.820 12.661 1.00 22.49 173 SER B N 1
ATOM 3477 C CA . SER B 1 154 ? 29.859 55.055 12.996 1.00 22.12 173 SER B CA 1
ATOM 3478 C C . SER B 1 154 ? 30.960 55.306 11.988 1.00 25.24 173 SER B C 1
ATOM 3479 O O . SER B 1 154 ? 31.496 54.351 11.447 1.00 23.37 173 SER B O 1
ATOM 3482 N N . PHE B 1 155 ? 31.318 56.588 11.733 1.00 21.48 174 PHE B N 1
ATOM 3483 C CA . PHE B 1 155 ? 32.411 56.878 10.812 1.00 19.76 174 PHE B CA 1
ATOM 3484 C C . PHE B 1 155 ? 33.743 56.410 11.362 1.00 23.59 174 PHE B C 1
ATOM 3485 O O . PHE B 1 155 ? 34.011 56.533 12.555 1.00 25.08 174 PHE B O 1
ATOM 3493 N N . VAL B 1 156 ? 34.599 55.881 10.479 1.00 18.97 175 VAL B N 1
ATOM 3494 C CA . VAL B 1 156 ? 35.930 55.465 10.871 1.00 19.03 175 VAL B CA 1
ATOM 3495 C C . VAL B 1 156 ? 36.829 56.713 10.959 1.00 22.30 175 VAL B C 1
ATOM 3496 O O . VAL B 1 156 ? 37.785 56.724 11.742 1.00 22.89 175 VAL B O 1
ATOM 3500 N N . ALA B 1 157 ? 36.574 57.703 10.084 1.00 18.60 176 ALA B N 1
ATOM 3501 C CA . ALA B 1 157 ? 37.353 58.938 10.011 1.00 18.22 176 ALA B CA 1
ATOM 3502 C C . ALA B 1 157 ? 36.778 60.030 10.932 1.00 20.83 176 ALA B C 1
ATOM 3503 O O . ALA B 1 157 ? 35.717 59.891 11.551 1.00 21.16 176 ALA B O 1
ATOM 3505 N N . ALA B 1 158 ? 37.506 61.132 10.978 1.00 19.63 177 ALA B N 1
ATOM 3506 C CA . ALA B 1 158 ? 37.147 62.401 11.587 1.00 18.73 177 ALA B CA 1
ATOM 3507 C C . ALA B 1 158 ? 37.085 63.427 10.443 1.00 20.82 177 ALA B C 1
ATOM 3508 O O . ALA B 1 158 ? 37.686 63.219 9.381 1.00 19.21 177 ALA B O 1
ATOM 3510 N N . LYS B 1 159 ? 36.370 64.539 10.662 1.00 18.17 178 LYS B N 1
ATOM 3511 C CA . LYS B 1 159 ? 36.259 65.585 9.653 1.00 16.73 178 LYS B CA 1
ATOM 3512 C C . LYS B 1 159 ? 36.769 66.898 10.256 1.00 20.29 178 LYS B C 1
ATOM 3513 O O . LYS B 1 159 ? 36.513 67.169 11.435 1.00 19.08 178 LYS B O 1
ATOM 3519 N N . ILE B 1 160 ? 37.547 67.648 9.479 1.00 18.64 179 ILE B N 1
ATOM 3520 C CA . ILE B 1 160 ? 38.082 68.943 9.921 1.00 17.73 179 ILE B CA 1
ATOM 3521 C C . ILE B 1 160 ? 37.609 69.976 8.934 1.00 21.28 179 ILE B C 1
ATOM 3522 O O . ILE B 1 160 ? 37.915 69.847 7.755 1.00 20.88 179 ILE B O 1
ATOM 3527 N N . GLN B 1 161 ? 36.930 71.043 9.424 1.00 17.49 180 GLN B N 1
ATOM 3528 C CA . GLN B 1 161 ? 36.446 72.130 8.583 1.00 19.81 180 GLN B CA 1
ATOM 3529 C C . GLN B 1 161 ? 37.184 73.396 8.950 1.00 21.87 180 GLN B C 1
ATOM 3530 O O . GLN B 1 161 ? 37.386 73.647 10.147 1.00 19.60 180 GLN B O 1
ATOM 3536 N N . LEU B 1 162 ? 37.518 74.228 7.960 1.00 19.31 181 LEU B N 1
ATOM 3537 C CA . LEU B 1 162 ? 38.191 75.511 8.210 1.00 19.09 181 LEU B CA 1
ATOM 3538 C C . LEU B 1 162 ? 37.307 76.688 7.851 1.00 22.47 181 LEU B C 1
ATOM 3539 O O . LEU B 1 162 ? 36.730 76.712 6.757 1.00 22.98 181 LEU B O 1
ATOM 3544 N N . ILE B 1 163 ? 37.222 77.673 8.782 1.00 18.64 182 ILE B N 1
ATOM 3545 C CA . ILE B 1 163 ? 36.552 78.976 8.568 1.00 18.24 182 ILE B CA 1
ATOM 3546 C C . ILE B 1 163 ? 37.621 80.043 8.733 1.00 22.48 182 ILE B C 1
ATOM 3547 O O . ILE B 1 163 ? 38.257 80.107 9.796 1.00 21.51 182 ILE B O 1
ATOM 3552 N N . VAL B 1 164 ? 37.819 80.888 7.694 1.00 20.12 183 VAL B N 1
ATOM 3553 C CA . VAL B 1 164 ? 38.815 81.941 7.790 1.00 20.39 183 VAL B CA 1
ATOM 3554 C C . VAL B 1 164 ? 38.113 83.293 7.880 1.00 23.11 183 VAL B C 1
ATOM 3555 O O . VAL B 1 164 ? 37.264 83.600 7.048 1.00 22.77 183 VAL B O 1
ATOM 3559 N N . LYS B 1 165 ? 38.472 84.089 8.886 1.00 20.68 184 LYS B N 1
ATOM 3560 C CA . LYS B 1 165 ? 38.016 85.464 9.013 1.00 20.10 184 LYS B CA 1
ATOM 3561 C C . LYS B 1 165 ? 39.236 86.297 8.824 1.00 24.31 184 LYS B C 1
ATOM 3562 O O . LYS B 1 165 ? 40.112 86.320 9.691 1.00 23.99 184 LYS B O 1
ATOM 3568 N N . ASP B 1 166 ? 39.362 86.927 7.640 1.00 20.32 185 ASP B N 1
ATOM 3569 C CA . ASP B 1 166 ? 40.603 87.594 7.333 1.00 20.48 185 ASP B CA 1
ATOM 3570 C C . ASP B 1 166 ? 40.496 89.103 7.543 1.00 27.07 185 ASP B C 1
ATOM 3571 O O . ASP B 1 166 ? 39.849 89.803 6.762 1.00 25.81 185 ASP B O 1
ATOM 3576 N N . ASN B 1 167 ? 41.195 89.599 8.581 1.00 24.07 186 ASN B N 1
ATOM 3577 C CA . ASN B 1 167 ? 41.225 91.004 8.936 1.00 22.98 186 ASN B CA 1
ATOM 3578 C C . ASN B 1 167 ? 42.606 91.608 8.726 1.00 25.91 186 ASN B C 1
ATOM 3579 O O . ASN B 1 167 ? 42.879 92.703 9.222 1.00 25.71 186 ASN B O 1
ATOM 3584 N N . ARG B 1 168 ? 43.464 90.913 7.968 1.00 21.61 187 ARG B N 1
ATOM 3585 C CA . ARG B 1 168 ? 44.775 91.471 7.661 1.00 22.17 187 ARG B CA 1
ATOM 3586 C C . ARG B 1 168 ? 44.581 92.639 6.694 1.00 28.79 187 ARG B C 1
ATOM 3587 O O . ARG B 1 168 ? 43.670 92.587 5.854 1.00 30.27 187 ARG B O 1
ATOM 3595 N N . LYS B 1 169 ? 45.432 93.658 6.786 1.00 26.13 188 LYS B N 1
ATOM 3596 C CA . LYS B 1 169 ? 45.360 94.817 5.916 1.00 26.19 188 LYS B CA 1
ATOM 3597 C C . LYS B 1 169 ? 46.632 94.925 5.110 1.00 28.94 188 LYS B C 1
ATOM 3598 O O . LYS B 1 169 ? 47.686 94.443 5.539 1.00 26.29 188 LYS B O 1
ATOM 3604 N N . ASN B 1 170 ? 46.542 95.591 3.953 1.00 29.05 189 ASN B N 1
ATOM 3605 C CA . ASN B 1 170 ? 47.687 95.904 3.118 1.00 29.89 189 ASN B CA 1
ATOM 3606 C C . ASN B 1 170 ? 48.552 94.666 2.840 1.00 30.10 189 ASN B C 1
ATOM 3607 O O . ASN B 1 170 ? 49.763 94.700 3.054 1.00 29.35 189 ASN B O 1
ATOM 3625 N N . THR B 1 172 ? 49.144 93.493 -0.066 1.00 28.23 191 THR B N 1
ATOM 3626 C CA . THR B 1 172 ? 49.881 93.840 -1.290 1.00 29.00 191 THR B CA 1
ATOM 3627 C C . THR B 1 172 ? 50.198 95.356 -1.338 1.00 33.87 191 THR B C 1
ATOM 3628 O O . THR B 1 172 ? 49.555 96.157 -0.641 1.00 32.47 191 THR B O 1
ATOM 3632 N N . GLY B 1 173 ? 51.199 95.728 -2.142 1.00 31.93 192 GLY B N 1
ATOM 3633 C CA . GLY B 1 173 ? 51.558 97.123 -2.380 1.00 33.21 192 GLY B CA 1
ATOM 3634 C C . GLY B 1 173 ? 52.627 97.742 -1.500 1.00 37.83 192 GLY B C 1
ATOM 3635 O O . GLY B 1 173 ? 53.075 98.867 -1.777 1.00 39.05 192 GLY B O 1
ATOM 3636 N N . GLY B 1 174 ? 53.002 97.042 -0.424 1.00 33.63 193 GLY B N 1
ATOM 3637 C CA . GLY B 1 174 ? 54.016 97.539 0.500 1.00 33.02 193 GLY B CA 1
ATOM 3638 C C . GLY B 1 174 ? 55.324 96.773 0.463 1.00 37.03 193 GLY B C 1
ATOM 3639 O O . GLY B 1 174 ? 55.559 95.954 -0.440 1.00 34.54 193 GLY B O 1
ATOM 3640 N N . THR B 1 175 ? 56.176 97.024 1.485 1.00 35.17 194 THR B N 1
ATOM 3641 C CA . THR B 1 175 ? 57.502 96.401 1.668 1.00 34.97 194 THR B CA 1
ATOM 3642 C C . THR B 1 175 ? 57.390 94.879 1.778 1.00 35.28 194 THR B C 1
ATOM 3643 O O . THR B 1 175 ? 58.207 94.150 1.198 1.00 33.97 194 THR B O 1
ATOM 3647 N N . ILE B 1 176 ? 56.408 94.409 2.563 1.00 28.20 195 ILE B N 1
ATOM 3648 C CA . ILE B 1 176 ? 56.163 92.990 2.741 1.00 27.99 195 ILE B CA 1
ATOM 3649 C C . ILE B 1 176 ? 54.858 92.681 2.069 1.00 31.72 195 ILE B C 1
ATOM 3650 O O . ILE B 1 176 ? 53.868 93.414 2.262 1.00 31.45 195 ILE B O 1
ATOM 3655 N N . THR B 1 177 ? 54.854 91.599 1.288 1.00 26.37 196 THR B N 1
ATOM 3656 C CA A THR B 1 177 ? 53.625 91.161 0.652 0.50 26.26 196 THR B CA 1
ATOM 3657 C CA B THR B 1 177 ? 53.669 91.122 0.586 0.50 25.57 196 THR B CA 1
ATOM 3658 C C . THR B 1 177 ? 53.385 89.692 1.007 1.00 29.18 196 THR B C 1
ATOM 3659 O O . THR B 1 177 ? 54.325 88.888 1.135 1.00 26.83 196 THR B O 1
ATOM 3666 N N . ILE B 1 178 ? 52.108 89.355 1.204 1.00 24.16 197 ILE B N 1
ATOM 3667 C CA . ILE B 1 178 ? 51.719 87.997 1.505 1.00 23.96 197 ILE B CA 1
ATOM 3668 C C . ILE B 1 178 ? 50.634 87.622 0.524 1.00 29.08 197 ILE B C 1
ATOM 3669 O O . ILE B 1 178 ? 49.685 88.384 0.318 1.00 28.87 197 ILE B O 1
ATOM 3674 N N . THR B 1 179 ? 50.802 86.461 -0.096 1.00 26.43 198 THR B N 1
ATOM 3675 C CA . THR B 1 179 ? 49.824 85.862 -0.982 1.00 26.48 198 THR B CA 1
ATOM 3676 C C . THR B 1 179 ? 49.480 84.506 -0.374 1.00 28.84 198 THR B C 1
ATOM 3677 O O . THR B 1 179 ? 50.371 83.673 -0.167 1.00 26.23 198 THR B O 1
ATOM 3681 N N . ASP B 1 180 ? 48.194 84.269 -0.076 1.00 24.07 199 ASP B N 1
ATOM 3682 C CA . ASP B 1 180 ? 47.822 82.960 0.474 1.00 23.08 199 ASP B CA 1
ATOM 3683 C C . ASP B 1 180 ? 47.787 81.930 -0.644 1.00 29.30 199 ASP B C 1
ATOM 3684 O O . ASP B 1 180 ? 47.241 82.221 -1.712 1.00 31.34 199 ASP B O 1
ATOM 3689 N N . ASP B 1 181 ? 48.330 80.710 -0.397 1.00 25.12 200 ASP B N 1
ATOM 3690 C CA . ASP B 1 181 ? 48.410 79.688 -1.452 1.00 25.12 200 ASP B CA 1
ATOM 3691 C C . ASP B 1 181 ? 47.460 78.510 -1.247 1.00 26.25 200 ASP B C 1
ATOM 3692 O O . ASP B 1 181 ? 46.813 78.085 -2.207 1.00 24.94 200 ASP B O 1
ATOM 3697 N N . ALA B 1 182 ? 47.386 77.983 -0.021 1.00 22.27 201 ALA B N 1
ATOM 3698 C CA . ALA B 1 182 ? 46.568 76.779 0.194 1.00 21.51 201 ALA B CA 1
ATOM 3699 C C . ALA B 1 182 ? 46.184 76.567 1.632 1.00 22.63 201 ALA B C 1
ATOM 3700 O O . ALA B 1 182 ? 46.823 77.095 2.544 1.00 23.31 201 ALA B O 1
ATOM 3702 N N . ALA B 1 183 ? 45.118 75.817 1.831 1.00 20.00 202 ALA B N 1
ATOM 3703 C CA . ALA B 1 183 ? 44.753 75.310 3.153 1.00 19.37 202 ALA B CA 1
ATOM 3704 C C . ALA B 1 183 ? 45.280 73.902 3.133 1.00 22.12 202 ALA B C 1
ATOM 3705 O O . ALA B 1 183 ? 44.984 73.161 2.177 1.00 21.23 202 ALA B O 1
ATOM 3707 N N . VAL B 1 184 ? 46.170 73.563 4.082 1.00 18.95 203 VAL B N 1
ATOM 3708 C CA . VAL B 1 184 ? 46.850 72.267 4.066 1.00 17.80 203 VAL B CA 1
ATOM 3709 C C . VAL B 1 184 ? 46.632 71.470 5.386 1.00 20.94 203 VAL B C 1
ATOM 3710 O O . VAL B 1 184 ? 46.489 72.062 6.458 1.00 19.22 203 VAL B O 1
ATOM 3714 N N . LEU B 1 185 ? 46.634 70.128 5.296 1.00 18.98 204 LEU B N 1
ATOM 3715 C CA . LEU B 1 185 ? 46.569 69.274 6.470 1.00 17.39 204 LEU B CA 1
ATOM 3716 C C . LEU B 1 185 ? 47.921 68.585 6.561 1.00 20.26 204 LEU B C 1
ATOM 3717 O O . LEU B 1 185 ? 48.358 67.921 5.605 1.00 20.84 204 LEU B O 1
ATOM 3722 N N . LEU B 1 186 ? 48.615 68.795 7.667 1.00 18.24 205 LEU B N 1
ATOM 3723 C CA . LEU B 1 186 ? 49.925 68.181 7.864 1.00 18.61 205 LEU B CA 1
ATOM 3724 C C . LEU B 1 186 ? 49.823 67.030 8.842 1.00 21.52 205 LEU B C 1
ATOM 3725 O O . LEU B 1 186 ? 49.179 67.159 9.884 1.00 19.37 205 LEU B O 1
ATOM 3730 N N . PHE B 1 187 ? 50.458 65.899 8.518 1.00 19.19 206 PHE B N 1
ATOM 3731 C CA . PHE B 1 187 ? 50.503 64.720 9.403 1.00 18.40 206 PHE B CA 1
ATOM 3732 C C . PHE B 1 187 ? 49.119 64.174 9.728 1.00 21.30 206 PHE B C 1
ATOM 3733 O O . PHE B 1 187 ? 48.746 63.967 10.891 1.00 21.76 206 PHE B O 1
ATOM 3741 N N . ALA B 1 188 ? 48.372 63.889 8.669 1.00 18.84 207 ALA B N 1
ATOM 3742 C CA . ALA B 1 188 ? 47.116 63.146 8.804 1.00 18.71 207 ALA B CA 1
ATOM 3743 C C . ALA B 1 188 ? 47.473 61.693 9.127 1.00 20.90 207 ALA B C 1
ATOM 3744 O O . ALA B 1 188 ? 48.336 61.130 8.446 1.00 21.83 207 ALA B O 1
ATOM 3746 N N . GLY B 1 189 ? 46.830 61.094 10.137 1.00 17.44 208 GLY B N 1
ATOM 3747 C CA . GLY B 1 189 ? 47.091 59.699 10.488 1.00 18.73 208 GLY B CA 1
ATOM 3748 C C . GLY B 1 189 ? 46.845 58.754 9.312 1.00 22.33 208 GLY B C 1
ATOM 3749 O O . GLY B 1 189 ? 45.807 58.833 8.656 1.00 18.88 208 GLY B O 1
ATOM 3750 N N . LYS B 1 190 ? 47.817 57.885 9.009 1.00 21.52 209 LYS B N 1
ATOM 3751 C CA . LYS B 1 190 ? 47.656 56.964 7.864 1.00 21.66 209 LYS B CA 1
ATOM 3752 C C . LYS B 1 190 ? 46.617 55.832 8.118 1.00 23.34 209 LYS B C 1
ATOM 3753 O O . LYS B 1 190 ? 45.862 55.491 7.206 1.00 22.43 209 LYS B O 1
ATOM 3759 N N . LYS B 1 191 ? 46.607 55.255 9.347 1.00 21.51 210 LYS B N 1
ATOM 3760 C CA . LYS B 1 191 ? 45.853 54.038 9.688 1.00 23.08 210 LYS B CA 1
ATOM 3761 C C . LYS B 1 191 ? 44.428 54.275 10.159 1.00 24.47 210 LYS B C 1
ATOM 3762 O O . LYS B 1 191 ? 44.214 54.982 11.132 1.00 23.82 210 LYS B O 1
ATOM 3768 N N . GLY B 1 192 ? 43.483 53.626 9.506 1.00 20.68 211 GLY B N 1
ATOM 3769 C CA . GLY B 1 192 ? 42.070 53.674 9.879 1.00 20.44 211 GLY B CA 1
ATOM 3770 C C . GLY B 1 192 ? 41.675 52.321 10.429 1.00 25.58 211 GLY B C 1
ATOM 3771 O O . GLY B 1 192 ? 41.637 51.338 9.694 1.00 25.85 211 GLY B O 1
ATOM 3772 N N . ARG B 1 193 ? 41.383 52.275 11.727 1.00 21.99 212 ARG B N 1
ATOM 3773 C CA A ARG B 1 193 ? 40.995 51.039 12.396 0.50 22.12 212 ARG B CA 1
ATOM 3774 C CA B ARG B 1 193 ? 41.002 51.026 12.360 0.50 21.53 212 ARG B CA 1
ATOM 3775 C C . ARG B 1 193 ? 39.495 50.908 12.367 1.00 25.74 212 ARG B C 1
ATOM 3776 O O . ARG B 1 193 ? 38.802 51.806 12.835 1.00 25.19 212 ARG B O 1
ATOM 3791 N N . PHE B 1 194 ? 38.978 49.807 11.816 1.00 20.91 213 PHE B N 1
ATOM 3792 C CA . PHE B 1 194 ? 37.529 49.634 11.799 1.00 19.63 213 PHE B CA 1
ATOM 3793 C C . PHE B 1 194 ? 36.961 49.262 13.176 1.00 22.74 213 PHE B C 1
ATOM 3794 O O . PHE B 1 194 ? 35.844 49.654 13.493 1.00 23.33 213 PHE B O 1
ATOM 3802 N N . PHE B 1 195 ? 37.693 48.450 13.959 1.00 22.25 214 PHE B N 1
ATOM 3803 C CA . PHE B 1 195 ? 37.236 47.975 15.256 1.00 22.72 214 PHE B CA 1
ATOM 3804 C C . PHE B 1 195 ? 38.386 48.108 16.269 1.00 32.30 214 PHE B C 1
ATOM 3805 O O . PHE B 1 195 ? 39.453 48.599 15.922 1.00 33.63 214 PHE B O 1
ATOM 3813 N N . GLY B 1 196 ? 38.150 47.737 17.511 1.00 33.40 215 GLY B N 1
ATOM 3814 C CA . GLY B 1 196 ? 39.215 47.837 18.506 1.00 33.50 215 GLY B CA 1
ATOM 3815 C C . GLY B 1 196 ? 38.996 48.944 19.496 1.00 33.84 215 GLY B C 1
ATOM 3816 O O . GLY B 1 196 ? 38.009 49.673 19.405 1.00 31.08 215 GLY B O 1
ATOM 3817 N N . SER B 1 197 ? 39.915 49.067 20.456 1.00 30.95 216 SER B N 1
ATOM 3818 C CA . SER B 1 197 ? 39.816 50.054 21.528 1.00 30.19 216 SER B CA 1
ATOM 3819 C C . SER B 1 197 ? 39.949 51.473 21.010 1.00 33.19 216 SER B C 1
ATOM 3820 O O . SER B 1 197 ? 40.538 51.699 19.947 1.00 31.25 216 SER B O 1
ATOM 3823 N N . ALA B 1 198 ? 39.431 52.426 21.804 1.00 31.29 217 ALA B N 1
ATOM 3824 C CA . ALA B 1 198 ? 39.519 53.851 21.517 1.00 31.00 217 ALA B CA 1
ATOM 3825 C C . ALA B 1 198 ? 40.992 54.270 21.391 1.00 32.44 217 ALA B C 1
ATOM 3826 O O . ALA B 1 198 ? 41.319 55.014 20.462 1.00 29.25 217 ALA B O 1
ATOM 3828 N N . ALA B 1 199 ? 41.890 53.733 22.258 1.00 29.12 218 ALA B N 1
ATOM 3829 C CA . ALA B 1 199 ? 43.319 54.055 22.224 1.00 29.33 218 ALA B CA 1
ATOM 3830 C C . ALA B 1 199 ? 43.997 53.545 20.954 1.00 31.06 218 ALA B C 1
ATOM 3831 O O . ALA B 1 199 ? 44.838 54.260 20.391 1.00 30.79 218 ALA B O 1
ATOM 3833 N N . GLU B 1 200 ? 43.633 52.332 20.484 1.00 25.88 219 GLU B N 1
ATOM 3834 C CA . GLU B 1 200 ? 44.209 51.784 19.250 1.00 26.31 219 GLU B CA 1
ATOM 3835 C C . GLU B 1 200 ? 43.825 52.668 18.051 1.00 27.19 219 GLU B C 1
ATOM 3836 O O . GLU B 1 200 ? 44.661 52.927 17.196 1.00 25.86 219 GLU B O 1
ATOM 3842 N N . LYS B 1 201 ? 42.571 53.166 18.026 1.00 23.28 220 LYS B N 1
ATOM 3843 C CA . LYS B 1 201 ? 42.026 53.969 16.912 1.00 23.47 220 LYS B CA 1
ATOM 3844 C C . LYS B 1 201 ? 42.739 55.300 16.716 1.00 26.53 220 LYS B C 1
ATOM 3845 O O . LYS B 1 201 ? 42.682 55.836 15.609 1.00 25.74 220 LYS B O 1
ATOM 3851 N N . VAL B 1 202 ? 43.443 55.817 17.753 1.00 23.80 221 VAL B N 1
ATOM 3852 C CA . VAL B 1 202 ? 44.128 57.124 17.671 1.00 22.18 221 VAL B CA 1
ATOM 3853 C C . VAL B 1 202 ? 45.666 56.963 17.735 1.00 25.23 221 VAL B C 1
ATOM 3854 O O . VAL B 1 202 ? 46.379 57.954 17.902 1.00 23.67 221 VAL B O 1
ATOM 3858 N N . THR B 1 203 ? 46.172 55.709 17.602 1.00 21.30 222 THR B N 1
ATOM 3859 C CA . THR B 1 203 ? 47.624 55.500 17.621 1.00 22.52 222 THR B CA 1
ATOM 3860 C C . THR B 1 203 ? 48.148 55.564 16.204 1.00 26.17 222 THR B C 1
ATOM 3861 O O . THR B 1 203 ? 47.672 54.800 15.350 1.00 25.48 222 THR B O 1
ATOM 3865 N N . GLN B 1 204 ? 49.134 56.440 15.944 1.00 24.75 223 GLN B N 1
ATOM 3866 C CA . GLN B 1 204 ? 49.697 56.539 14.598 1.00 23.34 223 GLN B CA 1
ATOM 3867 C C . GLN B 1 204 ? 51.200 56.578 14.634 1.00 27.58 223 GLN B C 1
ATOM 3868 O O . GLN B 1 204 ? 51.769 57.278 15.459 1.00 28.22 223 GLN B O 1
ATOM 3874 N N . ASN B 1 205 ? 51.841 55.931 13.673 1.00 25.46 224 ASN B N 1
ATOM 3875 C CA . ASN B 1 205 ? 53.293 56.023 13.531 1.00 25.82 224 ASN B CA 1
ATOM 3876 C C . ASN B 1 205 ? 53.672 56.286 12.044 1.00 28.82 224 ASN B C 1
ATOM 3877 O O . ASN B 1 205 ? 54.857 56.380 11.717 1.00 29.78 224 ASN B O 1
ATOM 3882 N N . GLU B 1 206 ? 52.650 56.393 11.160 1.00 23.22 225 GLU B N 1
ATOM 3883 C CA . GLU B 1 206 ? 52.783 56.745 9.734 1.00 22.74 225 GLU B CA 1
ATOM 3884 C C . GLU B 1 206 ? 51.759 57.811 9.410 1.00 23.22 225 GLU B C 1
ATOM 3885 O O . GLU B 1 206 ? 50.669 57.826 10.000 1.00 21.79 225 GLU B O 1
ATOM 3891 N N . PHE B 1 207 ? 52.118 58.716 8.504 1.00 20.76 226 PHE B N 1
ATOM 3892 C CA . PHE B 1 207 ? 51.300 59.869 8.185 1.00 20.85 226 PHE B CA 1
ATOM 3893 C C . PHE B 1 207 ? 51.331 60.262 6.712 1.00 24.14 226 PHE B C 1
ATOM 3894 O O . PHE B 1 207 ? 52.298 59.977 5.997 1.00 24.96 226 PHE B O 1
ATOM 3902 N N . TYR B 1 208 ? 50.354 61.065 6.326 1.00 20.76 227 TYR B N 1
ATOM 3903 C CA . TYR B 1 208 ? 50.345 61.760 5.050 1.00 21.54 227 TYR B CA 1
ATOM 3904 C C . TYR B 1 208 ? 50.450 63.248 5.343 1.00 23.90 227 TYR B C 1
ATOM 3905 O O . TYR B 1 208 ? 49.975 63.689 6.391 1.00 23.69 227 TYR B O 1
ATOM 3914 N N . THR B 1 209 ? 51.022 64.046 4.433 1.00 18.67 228 THR B N 1
ATOM 3915 C CA . THR B 1 209 ? 51.129 65.492 4.666 1.00 20.69 228 THR B CA 1
ATOM 3916 C C . THR B 1 209 ? 50.851 66.251 3.340 1.00 25.01 228 THR B C 1
ATOM 3917 O O . THR B 1 209 ? 51.230 65.778 2.272 1.00 25.26 228 THR B O 1
ATOM 3921 N N . GLY B 1 210 ? 50.145 67.370 3.419 1.00 20.93 229 GLY B N 1
ATOM 3922 C CA . GLY B 1 210 ? 49.811 68.131 2.211 1.00 21.31 229 GLY B CA 1
ATOM 3923 C C . GLY B 1 210 ? 50.885 69.090 1.713 1.00 26.71 229 GLY B C 1
ATOM 3924 O O . GLY B 1 210 ? 50.795 69.619 0.593 1.00 25.29 229 GLY B O 1
ATOM 3925 N N . PHE B 1 211 ? 51.890 69.361 2.554 1.00 24.33 230 PHE B N 1
ATOM 3926 C CA . PHE B 1 211 ? 52.994 70.265 2.207 1.00 23.31 230 PHE B CA 1
ATOM 3927 C C . PHE B 1 211 ? 54.193 69.925 3.055 1.00 27.27 230 PHE B C 1
ATOM 3928 O O . PHE B 1 211 ? 54.035 69.754 4.261 1.00 26.62 230 PHE B O 1
ATOM 3936 N N . ASN B 1 212 ? 55.396 69.825 2.457 1.00 25.75 231 ASN B N 1
ATOM 3937 C CA . ASN B 1 212 ? 56.564 69.515 3.285 1.00 25.73 231 ASN B CA 1
ATOM 3938 C C . ASN B 1 212 ? 57.812 70.330 2.904 1.00 30.83 231 ASN B C 1
ATOM 3939 O O . ASN B 1 212 ? 58.901 69.980 3.359 1.00 30.90 231 ASN B O 1
ATOM 3944 N N . GLN B 1 213 ? 57.654 71.398 2.070 1.00 29.31 232 GLN B N 1
ATOM 3945 C CA A GLN B 1 213 ? 58.767 72.220 1.598 0.70 29.74 232 GLN B CA 1
ATOM 3946 C CA B GLN B 1 213 ? 58.766 72.222 1.589 0.30 29.92 232 GLN B CA 1
ATOM 3947 C C . GLN B 1 213 ? 59.016 73.419 2.534 1.00 33.08 232 GLN B C 1
ATOM 3948 O O . GLN B 1 213 ? 58.880 74.591 2.153 1.00 31.84 232 GLN B O 1
ATOM 3959 N N . TYR B 1 214 ? 59.378 73.111 3.790 1.00 29.85 233 TYR B N 1
ATOM 3960 C CA . TYR B 1 214 ? 59.703 74.063 4.867 1.00 28.61 233 TYR B CA 1
ATOM 3961 C C . TYR B 1 214 ? 60.824 73.420 5.691 1.00 34.36 233 TYR B C 1
ATOM 3962 O O . TYR B 1 214 ? 60.924 72.188 5.711 1.00 32.82 233 TYR B O 1
ATOM 3971 N N . THR B 1 215 ? 61.682 74.248 6.327 1.00 33.27 234 THR B N 1
ATOM 3972 C CA A THR B 1 215 ? 62.839 73.791 7.099 0.50 33.40 234 THR B CA 1
ATOM 3973 C CA B THR B 1 215 ? 62.834 73.731 7.064 0.50 34.07 234 THR B CA 1
ATOM 3974 C C . THR B 1 215 ? 62.420 72.950 8.314 1.00 37.49 234 THR B C 1
ATOM 3975 O O . THR B 1 215 ? 61.476 73.319 9.020 1.00 35.84 234 THR B O 1
ATOM 3982 N N . GLY B 1 216 ? 63.143 71.849 8.533 1.00 35.65 235 GLY B N 1
ATOM 3983 C CA . GLY B 1 216 ? 63.010 70.923 9.647 1.00 34.43 235 GLY B CA 1
ATOM 3984 C C . GLY B 1 216 ? 61.762 70.072 9.689 1.00 33.42 235 GLY B C 1
ATOM 3985 O O . GLY B 1 216 ? 61.450 69.528 10.743 1.00 31.71 235 GLY B O 1
ATOM 3986 N N . ALA B 1 217 ? 61.058 69.935 8.562 1.00 29.28 236 ALA B N 1
ATOM 3987 C CA . ALA B 1 217 ? 59.808 69.171 8.495 1.00 29.08 236 ALA B CA 1
ATOM 3988 C C . ALA B 1 217 ? 59.993 67.744 8.987 1.00 34.99 236 ALA B C 1
ATOM 3989 O O . ALA B 1 217 ? 60.941 67.063 8.568 1.00 36.30 236 ALA B O 1
ATOM 3991 N N . PHE B 1 218 ? 59.118 67.313 9.922 1.00 28.70 237 PHE B N 1
ATOM 3992 C CA . PHE B 1 218 ? 59.092 65.953 10.454 1.00 27.28 237 PHE B CA 1
ATOM 3993 C C . PHE B 1 218 ? 58.856 65.006 9.281 1.00 32.49 237 PHE B C 1
ATOM 3994 O O . PHE B 1 218 ? 57.941 65.243 8.486 1.00 31.01 237 PHE B O 1
ATOM 4002 N N . ASP B 1 219 ? 59.701 63.971 9.146 1.00 31.25 238 ASP B N 1
ATOM 4003 C CA . ASP B 1 219 ? 59.654 63.103 7.976 1.00 33.55 238 ASP B CA 1
ATOM 4004 C C . ASP B 1 219 ? 59.628 61.592 8.265 1.00 39.14 238 ASP B C 1
ATOM 4005 O O . ASP B 1 219 ? 59.599 60.815 7.311 1.00 41.44 238 ASP B O 1
ATOM 4010 N N . SER B 1 220 ? 59.592 61.172 9.539 1.00 33.61 239 SER B N 1
ATOM 4011 C CA . SER B 1 220 ? 59.571 59.754 9.890 1.00 32.95 239 SER B CA 1
ATOM 4012 C C . SER B 1 220 ? 58.234 59.145 9.546 1.00 35.43 239 SER B C 1
ATOM 4013 O O . SER B 1 220 ? 57.212 59.493 10.146 1.00 33.04 239 SER B O 1
ATOM 4016 N N . GLY B 1 221 ? 58.249 58.243 8.565 1.00 32.28 240 GLY B N 1
ATOM 4017 C CA . GLY B 1 221 ? 57.046 57.555 8.102 1.00 30.43 240 GLY B CA 1
ATOM 4018 C C . GLY B 1 221 ? 56.022 58.490 7.492 1.00 29.33 240 GLY B C 1
ATOM 4019 O O . GLY B 1 221 ? 54.820 58.240 7.603 1.00 27.01 240 GLY B O 1
ATOM 4020 N N . VAL B 1 222 ? 56.485 59.550 6.820 1.00 26.09 241 VAL B N 1
ATOM 4021 C CA . VAL B 1 222 ? 55.600 60.564 6.227 1.00 25.24 241 VAL B CA 1
ATOM 4022 C C . VAL B 1 222 ? 55.590 60.456 4.699 1.00 29.81 241 VAL B C 1
ATOM 4023 O O . VAL B 1 222 ? 56.654 60.342 4.090 1.00 30.80 241 VAL B O 1
ATOM 4027 N N . THR B 1 223 ? 54.382 60.530 4.096 1.00 25.90 242 THR B N 1
ATOM 4028 C CA . THR B 1 223 ? 54.191 60.523 2.638 1.00 25.54 242 THR B CA 1
ATOM 4029 C C . THR B 1 223 ? 53.437 61.792 2.209 1.00 28.49 242 THR B C 1
ATOM 4030 O O . THR B 1 223 ? 52.464 62.165 2.847 1.00 26.64 242 THR B O 1
ATOM 4034 N N . THR B 1 224 ? 53.854 62.445 1.108 1.00 26.23 243 THR B N 1
ATOM 4035 C CA . THR B 1 224 ? 53.115 63.626 0.654 1.00 26.23 243 THR B CA 1
ATOM 4036 C C . THR B 1 224 ? 51.821 63.191 -0.029 1.00 29.84 243 THR B C 1
ATOM 4037 O O . THR B 1 224 ? 51.777 62.135 -0.668 1.00 29.07 243 THR B O 1
ATOM 4041 N N . SER B 1 225 ? 50.778 64.015 0.096 1.00 26.04 244 SER B N 1
ATOM 4042 C CA . SER B 1 225 ? 49.513 63.741 -0.573 1.00 25.08 244 SER B CA 1
ATOM 4043 C C . SER B 1 225 ? 48.910 65.041 -1.044 1.00 25.16 244 SER B C 1
ATOM 4044 O O . SER B 1 225 ? 48.630 65.915 -0.215 1.00 24.70 244 SER B O 1
ATOM 4047 N N . THR B 1 226 ? 48.610 65.131 -2.360 1.00 23.57 245 THR B N 1
ATOM 4048 C CA . THR B 1 226 ? 48.011 66.344 -2.914 1.00 22.29 245 THR B CA 1
ATOM 4049 C C . THR B 1 226 ? 46.571 66.454 -2.460 1.00 25.39 245 THR B C 1
ATOM 4050 O O . THR B 1 226 ? 46.018 67.549 -2.512 1.00 25.70 245 THR B O 1
ATOM 4054 N N . ALA B 1 227 ? 45.971 65.355 -1.935 1.00 22.23 246 ALA B N 1
ATOM 4055 C CA . ALA B 1 227 ? 44.595 65.426 -1.431 1.00 22.12 246 ALA B CA 1
ATOM 4056 C C . ALA B 1 227 ? 44.524 66.296 -0.158 1.00 26.65 246 ALA B C 1
ATOM 4057 O O . ALA B 1 227 ? 43.428 66.691 0.265 1.00 27.81 246 ALA B O 1
ATOM 4059 N N . LEU B 1 228 ? 45.690 66.589 0.447 1.00 22.02 247 LEU B N 1
ATOM 4060 C CA . LEU B 1 228 ? 45.737 67.337 1.710 1.00 20.55 247 LEU B CA 1
ATOM 4061 C C . LEU B 1 228 ? 46.167 68.793 1.496 1.00 22.32 247 LEU B C 1
ATOM 4062 O O . LEU B 1 228 ? 46.656 69.447 2.419 1.00 20.07 247 LEU B O 1
ATOM 4067 N N . SER B 1 229 ? 45.899 69.316 0.297 1.00 19.28 248 SER B N 1
ATOM 4068 C CA . SER B 1 229 ? 46.172 70.724 -0.032 1.00 19.94 248 SER B CA 1
ATOM 4069 C C . SER B 1 229 ? 45.062 71.267 -0.916 1.00 25.46 248 SER B C 1
ATOM 4070 O O . SER B 1 229 ? 44.809 70.697 -1.983 1.00 26.36 248 SER B O 1
ATOM 4073 N N . ASP B 1 230 ? 44.359 72.324 -0.470 1.00 21.18 249 ASP B N 1
ATOM 4074 C CA . ASP B 1 230 ? 43.298 72.942 -1.272 1.00 20.50 249 ASP B CA 1
ATOM 4075 C C . ASP B 1 230 ? 43.693 74.359 -1.585 1.00 25.06 249 ASP B C 1
ATOM 4076 O O . ASP B 1 230 ? 43.868 75.151 -0.671 1.00 24.14 249 ASP B O 1
ATOM 4081 N N . ALA B 1 231 ? 43.882 74.657 -2.864 1.00 22.65 250 ALA B N 1
ATOM 4082 C CA . ALA B 1 231 ? 44.339 75.969 -3.314 1.00 22.93 250 ALA B CA 1
ATOM 4083 C C . ALA B 1 231 ? 43.403 77.086 -2.935 1.00 25.92 250 ALA B C 1
ATOM 4084 O O . ALA B 1 231 ? 42.182 76.941 -3.001 1.00 26.21 250 ALA B O 1
ATOM 4086 N N . VAL B 1 232 ? 43.996 78.226 -2.574 1.00 25.43 251 VAL B N 1
ATOM 4087 C CA . VAL B 1 232 ? 43.287 79.459 -2.249 1.00 26.12 251 VAL B CA 1
ATOM 4088 C C . VAL B 1 232 ? 43.327 80.377 -3.476 1.00 31.69 251 VAL B C 1
ATOM 4089 O O . VAL B 1 232 ? 44.396 80.616 -4.028 1.00 28.81 251 VAL B O 1
ATOM 4093 N N . SER B 1 233 ? 42.162 80.871 -3.903 1.00 31.45 252 SER B N 1
ATOM 4094 C CA . SER B 1 233 ? 42.090 81.794 -5.050 1.00 32.33 252 SER B CA 1
ATOM 4095 C C . SER B 1 233 ? 41.901 83.227 -4.563 1.00 37.73 252 SER B C 1
ATOM 4096 O O . SER B 1 233 ? 41.372 83.423 -3.465 1.00 34.06 252 SER B O 1
ATOM 4099 N N . PRO B 1 234 ? 42.279 84.264 -5.355 1.00 37.79 253 PRO B N 1
ATOM 4100 C CA . PRO B 1 234 ? 42.035 85.645 -4.891 1.00 38.13 253 PRO B CA 1
ATOM 4101 C C . PRO B 1 234 ? 40.537 85.825 -4.641 1.00 40.92 253 PRO B C 1
ATOM 4102 O O . PRO B 1 234 ? 39.719 85.302 -5.401 1.00 39.51 253 PRO B O 1
ATOM 4106 N N . GLY B 1 235 ? 40.194 86.416 -3.512 1.00 37.60 254 GLY B N 1
ATOM 4107 C CA . GLY B 1 235 ? 38.789 86.602 -3.164 1.00 38.25 254 GLY B CA 1
ATOM 4108 C C . GLY B 1 235 ? 38.168 85.547 -2.273 1.00 40.73 254 GLY B C 1
ATOM 4109 O O . GLY B 1 235 ? 37.082 85.785 -1.735 1.00 41.48 254 GLY B O 1
ATOM 4110 N N . ASP B 1 236 ? 38.806 84.353 -2.141 1.00 34.21 255 ASP B N 1
ATOM 4111 C CA . ASP B 1 236 ? 38.309 83.284 -1.269 1.00 32.16 255 ASP B CA 1
ATOM 4112 C C . ASP B 1 236 ? 38.318 83.705 0.202 1.00 34.95 255 ASP B C 1
ATOM 4113 O O . ASP B 1 236 ? 37.400 83.354 0.944 1.00 35.82 255 ASP B O 1
ATOM 4118 N N . PHE B 1 237 ? 39.372 84.408 0.629 1.00 28.71 256 PHE B N 1
ATOM 4119 C CA . PHE B 1 237 ? 39.475 84.854 2.032 1.00 27.32 256 PHE B CA 1
ATOM 4120 C C . PHE B 1 237 ? 39.053 86.298 2.185 1.00 31.13 256 PHE B C 1
ATOM 4121 O O . PHE B 1 237 ? 39.621 87.176 1.540 1.00 32.12 256 PHE B O 1
ATOM 4129 N N . THR B 1 238 ? 38.027 86.546 3.011 1.00 27.61 257 THR B N 1
ATOM 4130 C CA . THR B 1 238 ? 37.498 87.898 3.281 1.00 27.08 257 THR B CA 1
ATOM 4131 C C . THR B 1 238 ? 37.217 88.038 4.783 1.00 27.37 257 THR B C 1
ATOM 4132 O O . THR B 1 238 ? 37.490 87.121 5.525 1.00 24.41 257 THR B O 1
ATOM 4136 N N . ILE B 1 239 ? 36.591 89.145 5.213 1.00 26.57 258 ILE B N 1
ATOM 4137 C CA . ILE B 1 239 ? 36.200 89.340 6.619 1.00 25.08 258 ILE B CA 1
ATOM 4138 C C . ILE B 1 239 ? 35.241 88.191 7.027 1.00 28.16 258 ILE B C 1
ATOM 4139 O O . ILE B 1 239 ? 35.210 87.798 8.195 1.00 27.75 258 ILE B O 1
ATOM 4144 N N . ASN B 1 240 ? 34.515 87.621 6.027 1.00 24.98 259 ASN B N 1
ATOM 4145 C CA . ASN B 1 240 ? 33.661 86.455 6.153 1.00 24.94 259 ASN B CA 1
ATOM 4146 C C . ASN B 1 240 ? 32.700 86.629 7.333 1.00 30.00 259 ASN B C 1
ATOM 4147 O O . ASN B 1 240 ? 32.745 85.862 8.296 1.00 27.49 259 ASN B O 1
ATOM 4152 N N . ALA B 1 241 ? 31.883 87.696 7.280 1.00 30.21 260 ALA B N 1
ATOM 4153 C CA . ALA B 1 241 ? 30.938 88.007 8.363 1.00 30.97 260 ALA B CA 1
ATOM 4154 C C . ALA B 1 241 ? 29.944 86.863 8.624 1.00 33.55 260 ALA B C 1
ATOM 4155 O O . ALA B 1 241 ? 29.524 86.691 9.764 1.00 32.51 260 ALA B O 1
ATOM 4157 N N . GLY B 1 242 ? 29.638 86.073 7.595 1.00 31.09 261 GLY B N 1
ATOM 4158 C CA . GLY B 1 242 ? 28.733 84.924 7.689 1.00 30.41 261 GLY B CA 1
ATOM 4159 C C . GLY B 1 242 ? 29.339 83.621 8.188 1.00 31.70 261 GLY B C 1
ATOM 4160 O O . GLY B 1 242 ? 28.610 82.647 8.366 1.00 32.80 261 GLY B O 1
ATOM 4161 N N . SER B 1 243 ? 30.675 83.571 8.416 1.00 26.41 262 SER B N 1
ATOM 4162 C CA . SER B 1 243 ? 31.418 82.385 8.910 1.00 25.27 262 SER B CA 1
ATOM 4163 C C . SER B 1 243 ? 31.239 81.158 7.974 1.00 28.98 262 SER B C 1
ATOM 4164 O O . SER B 1 243 ? 31.011 80.014 8.425 1.00 27.04 262 SER B O 1
ATOM 4167 N N . THR B 1 244 ? 31.334 81.418 6.658 1.00 26.92 263 THR B N 1
ATOM 4168 C CA . THR B 1 244 ? 31.246 80.338 5.670 1.00 26.61 263 THR B CA 1
ATOM 4169 C C . THR B 1 244 ? 32.522 79.486 5.746 1.00 27.08 263 THR B C 1
ATOM 4170 O O . THR B 1 244 ? 33.619 79.997 6.006 1.00 27.80 263 THR B O 1
ATOM 4174 N N . VAL B 1 245 ? 32.372 78.181 5.482 1.00 24.28 264 VAL B N 1
ATOM 4175 C CA . VAL B 1 245 ? 33.482 77.233 5.542 1.00 23.57 264 VAL B CA 1
ATOM 4176 C C . VAL B 1 245 ? 34.249 77.287 4.226 1.00 28.68 264 VAL B C 1
ATOM 4177 O O . VAL B 1 245 ? 33.641 77.262 3.147 1.00 30.32 264 VAL B O 1
ATOM 4181 N N . PHE B 1 246 ? 35.579 77.329 4.307 1.00 21.99 265 PHE B N 1
ATOM 4182 C CA . PHE B 1 246 ? 36.421 77.362 3.122 1.00 21.57 265 PHE B CA 1
ATOM 4183 C C . PHE B 1 246 ? 36.576 75.942 2.529 1.00 26.17 265 PHE B C 1
ATOM 4184 O O . PHE B 1 246 ? 36.482 75.769 1.322 1.00 26.82 265 PHE B O 1
ATOM 4192 N N . ASN B 1 247 ? 36.887 74.959 3.369 1.00 21.53 266 ASN B N 1
ATOM 4193 C CA . ASN B 1 247 ? 37.079 73.572 2.910 1.00 21.81 266 ASN B CA 1
ATOM 4194 C C . ASN B 1 247 ? 36.958 72.631 4.066 1.00 23.98 266 ASN B C 1
ATOM 4195 O O . ASN B 1 247 ? 36.799 73.058 5.215 1.00 23.80 266 ASN B O 1
ATOM 4200 N N . HIS B 1 248 ? 37.157 71.334 3.778 1.00 21.15 267 HIS B N 1
ATOM 4201 C CA . HIS B 1 248 ? 37.191 70.321 4.817 1.00 21.51 267 HIS B CA 1
ATOM 4202 C C . HIS B 1 248 ? 38.126 69.211 4.386 1.00 23.31 267 HIS B C 1
ATOM 4203 O O . HIS B 1 248 ? 38.344 69.022 3.184 1.00 22.49 267 HIS B O 1
ATOM 4210 N N . PHE B 1 249 ? 38.671 68.494 5.367 1.00 20.31 268 PHE B N 1
ATOM 4211 C CA . PHE B 1 249 ? 39.500 67.332 5.151 1.00 18.39 268 PHE B CA 1
ATOM 4212 C C . PHE B 1 249 ? 38.980 66.169 5.958 1.00 20.86 268 PHE B C 1
ATOM 4213 O O . PHE B 1 249 ? 38.459 66.377 7.064 1.00 19.50 268 PHE B O 1
ATOM 4221 N N . TYR B 1 250 ? 39.155 64.934 5.426 1.00 19.67 269 TYR B N 1
ATOM 4222 C CA . TYR B 1 250 ? 38.851 63.741 6.225 1.00 18.08 269 TYR B CA 1
ATOM 4223 C C . TYR B 1 250 ? 40.171 63.183 6.673 1.00 20.35 269 TYR B C 1
ATOM 4224 O O . TYR B 1 250 ? 41.120 63.165 5.874 1.00 20.63 269 TYR B O 1
ATOM 4233 N N . THR B 1 251 ? 40.246 62.673 7.891 1.00 19.37 270 THR B N 1
ATOM 4234 C CA . THR B 1 251 ? 41.511 62.153 8.393 1.00 18.52 270 THR B CA 1
ATOM 4235 C C . THR B 1 251 ? 41.254 61.078 9.439 1.00 21.58 270 THR B C 1
ATOM 4236 O O . THR B 1 251 ? 40.118 60.902 9.855 1.00 21.21 270 THR B O 1
ATOM 4240 N N . PHE B 1 252 ? 42.296 60.375 9.856 1.00 18.16 271 PHE B N 1
ATOM 4241 C CA . PHE B 1 252 ? 42.086 59.350 10.857 1.00 18.56 271 PHE B CA 1
ATOM 4242 C C . PHE B 1 252 ? 42.550 59.798 12.252 1.00 19.78 271 PHE B C 1
ATOM 4243 O O . PHE B 1 252 ? 43.209 60.839 12.417 1.00 20.82 271 PHE B O 1
ATOM 4251 N N . GLY B 1 253 ? 42.105 59.067 13.263 1.00 19.31 272 GLY B N 1
ATOM 4252 C CA . GLY B 1 253 ? 42.414 59.379 14.656 1.00 19.45 272 GLY B CA 1
ATOM 4253 C C . GLY B 1 253 ? 43.892 59.573 14.901 1.00 21.88 272 GLY B C 1
ATOM 4254 O O . GLY B 1 253 ? 44.723 58.900 14.293 1.00 21.70 272 GLY B O 1
ATOM 4255 N N . ASN B 1 254 ? 44.244 60.569 15.720 1.00 18.43 273 ASN B N 1
ATOM 4256 C CA . ASN B 1 254 ? 45.649 60.836 16.007 1.00 19.57 273 ASN B CA 1
ATOM 4257 C C . ASN B 1 254 ? 45.772 61.543 17.355 1.00 21.63 273 ASN B C 1
ATOM 4258 O O . ASN B 1 254 ? 45.502 62.737 17.419 1.00 20.56 273 ASN B O 1
ATOM 4263 N N . ASP B 1 255 ? 46.220 60.820 18.413 1.00 18.80 274 ASP B N 1
ATOM 4264 C CA . ASP B 1 255 ? 46.424 61.422 19.747 1.00 19.34 274 ASP B CA 1
ATOM 4265 C C . ASP B 1 255 ? 47.716 62.296 19.818 1.00 22.48 274 ASP B C 1
ATOM 4266 O O . ASP B 1 255 ? 48.026 62.905 20.846 1.00 23.15 274 ASP B O 1
ATOM 4271 N N . GLY B 1 256 ? 48.483 62.281 18.740 1.00 20.32 275 GLY B N 1
ATOM 4272 C CA . GLY B 1 256 ? 49.697 63.066 18.593 1.00 20.99 275 GLY B CA 1
ATOM 4273 C C . GLY B 1 256 ? 50.877 62.651 19.435 1.00 24.48 275 GLY B C 1
ATOM 4274 O O . GLY B 1 256 ? 51.812 63.431 19.590 1.00 25.15 275 GLY B O 1
ATOM 4275 N N . THR B 1 257 ? 50.862 61.432 19.958 1.00 21.52 276 THR B N 1
ATOM 4276 C CA . THR B 1 257 ? 51.957 60.973 20.831 1.00 22.76 276 THR B CA 1
ATOM 4277 C C . THR B 1 257 ? 53.203 60.663 19.983 1.00 26.93 276 THR B C 1
ATOM 4278 O O . THR B 1 257 ? 54.290 60.572 20.544 1.00 27.38 276 THR B O 1
ATOM 4282 N N . THR B 1 258 ? 53.064 60.605 18.629 1.00 23.46 277 THR B N 1
ATOM 4283 C CA . THR B 1 258 ? 54.222 60.510 17.733 1.00 23.72 277 THR B CA 1
ATOM 4284 C C . THR B 1 258 ? 54.380 61.843 17.034 1.00 25.89 277 THR B C 1
ATOM 4285 O O . THR B 1 258 ? 55.445 62.457 17.090 1.00 26.89 277 THR B O 1
ATOM 4289 N N . GLN B 1 259 ? 53.311 62.292 16.347 1.00 22.34 278 GLN B N 1
ATOM 4290 C CA . GLN B 1 259 ? 53.316 63.586 15.711 1.00 22.38 278 GLN B CA 1
ATOM 4291 C C . GLN B 1 259 ? 51.892 64.051 15.633 1.00 23.05 278 GLN B C 1
ATOM 4292 O O . GLN B 1 259 ? 51.079 63.337 15.037 1.00 20.83 278 GLN B O 1
ATOM 4298 N N . PRO B 1 260 ? 51.548 65.235 16.177 1.00 20.44 279 PRO B N 1
ATOM 4299 C CA . PRO B 1 260 ? 50.155 65.662 16.066 1.00 18.48 279 PRO B CA 1
ATOM 4300 C C . PRO B 1 260 ? 49.803 66.121 14.658 1.00 20.94 279 PRO B C 1
ATOM 4301 O O . PRO B 1 260 ? 50.663 66.597 13.896 1.00 20.39 279 PRO B O 1
ATOM 4305 N N . THR B 1 261 ? 48.517 66.018 14.332 1.00 18.94 280 THR B N 1
ATOM 4306 C CA . THR B 1 261 ? 48.003 66.542 13.056 1.00 18.56 280 THR B CA 1
ATOM 4307 C C . THR B 1 261 ? 47.966 68.093 13.148 1.00 20.34 280 THR B C 1
ATOM 4308 O O . THR B 1 261 ? 47.723 68.650 14.231 1.00 19.25 280 THR B O 1
ATOM 4312 N N . ILE B 1 262 ? 48.251 68.789 12.033 1.00 16.26 281 ILE B N 1
ATOM 4313 C CA . ILE B 1 262 ? 48.269 70.264 12.006 1.00 15.97 281 ILE B CA 1
ATOM 4314 C C . ILE B 1 262 ? 47.447 70.755 10.821 1.00 21.05 281 ILE B C 1
ATOM 4315 O O . ILE B 1 262 ? 47.680 70.306 9.691 1.00 20.52 281 ILE B O 1
ATOM 4320 N N . LEU B 1 263 ? 46.494 71.651 11.068 1.00 19.24 282 LEU B N 1
ATOM 4321 C CA . LEU B 1 263 ? 45.782 72.332 10.006 1.00 19.51 282 LEU B CA 1
ATOM 4322 C C . LEU B 1 263 ? 46.483 73.692 9.802 1.00 22.55 282 LEU B C 1
ATOM 4323 O O . LEU B 1 263 ? 46.732 74.402 10.783 1.00 21.11 282 LEU B O 1
ATOM 4328 N N . ALA B 1 264 ? 46.740 74.093 8.557 1.00 18.83 283 ALA B N 1
ATOM 4329 C CA . ALA B 1 264 ? 47.364 75.401 8.394 1.00 18.99 283 ALA B CA 1
ATOM 4330 C C . ALA B 1 264 ? 46.936 76.081 7.096 1.00 21.33 283 ALA B C 1
ATOM 4331 O O . ALA B 1 264 ? 46.584 75.400 6.128 1.00 21.52 283 ALA B O 1
ATOM 4333 N N . ILE B 1 265 ? 47.030 77.411 7.079 1.00 20.24 284 ILE B N 1
ATOM 4334 C CA . ILE B 1 265 ? 46.990 78.225 5.856 1.00 20.10 284 ILE B CA 1
ATOM 4335 C C . ILE B 1 265 ? 48.444 78.364 5.483 1.00 24.90 284 ILE B C 1
ATOM 4336 O O . ILE B 1 265 ? 49.234 78.797 6.312 1.00 25.37 284 ILE B O 1
ATOM 4341 N N . LYS B 1 266 ? 48.815 77.945 4.287 1.00 23.06 285 LYS B N 1
ATOM 4342 C CA . LYS B 1 266 ? 50.174 78.086 3.788 1.00 23.62 285 LYS B CA 1
ATOM 4343 C C . LYS B 1 266 ? 50.154 79.273 2.817 1.00 26.19 285 LYS B C 1
ATOM 4344 O O . LYS B 1 266 ? 49.291 79.326 1.935 1.00 23.34 285 LYS B O 1
ATOM 4350 N N . SER B 1 267 ? 51.072 80.234 3.016 1.00 23.68 286 SER B N 1
ATOM 4351 C CA . SER B 1 267 ? 51.141 81.438 2.212 1.00 24.33 286 SER B CA 1
ATOM 4352 C C . SER B 1 267 ? 52.558 81.689 1.757 1.00 27.07 286 SER B C 1
ATOM 4353 O O . SER B 1 267 ? 53.479 80.990 2.187 1.00 25.71 286 SER B O 1
ATOM 4356 N N . THR B 1 268 ? 52.726 82.669 0.854 1.00 25.41 287 THR B N 1
ATOM 4357 C CA . THR B 1 268 ? 54.033 83.091 0.369 1.00 25.49 287 THR B CA 1
ATOM 4358 C C . THR B 1 268 ? 54.272 84.519 0.813 1.00 29.06 287 THR B C 1
ATOM 4359 O O . THR B 1 268 ? 53.506 85.422 0.451 1.00 26.97 287 THR B O 1
ATOM 4363 N N . LYS B 1 269 ? 55.371 84.726 1.544 1.00 25.72 288 LYS B N 1
ATOM 4364 C CA . LYS B 1 269 ? 55.781 86.079 1.963 1.00 25.18 288 LYS B CA 1
ATOM 4365 C C . LYS B 1 269 ? 56.912 86.570 1.046 1.00 29.23 288 LYS B C 1
ATOM 4366 O O . LYS B 1 269 ? 57.841 85.806 0.783 1.00 29.11 288 LYS B O 1
ATOM 4372 N N . THR B 1 270 ? 56.805 87.815 0.524 1.00 23.74 289 THR B N 1
ATOM 4373 C CA . THR B 1 270 ? 57.825 88.393 -0.355 1.00 25.53 289 THR B CA 1
ATOM 4374 C C . THR B 1 270 ? 58.308 89.690 0.258 1.00 30.87 289 THR B C 1
ATOM 4375 O O . THR B 1 270 ? 57.497 90.558 0.599 1.00 29.59 289 THR B O 1
ATOM 4379 N N . VAL B 1 271 ? 59.629 89.828 0.404 1.00 29.32 290 VAL B N 1
ATOM 4380 C CA . VAL B 1 271 ? 60.254 91.028 0.981 1.00 29.29 290 VAL B CA 1
ATOM 4381 C C . VAL B 1 271 ? 61.682 91.070 0.467 1.00 35.73 290 VAL B C 1
ATOM 4382 O O . VAL B 1 271 ? 62.337 90.023 0.377 1.00 35.32 290 VAL B O 1
ATOM 4386 N N . GLY B 1 272 ? 62.139 92.261 0.117 1.00 35.44 291 GLY B N 1
ATOM 4387 C CA . GLY B 1 272 ? 63.482 92.453 -0.405 1.00 37.69 291 GLY B CA 1
ATOM 4388 C C . GLY B 1 272 ? 63.788 91.575 -1.605 1.00 42.04 291 GLY B C 1
ATOM 4389 O O . GLY B 1 272 ? 64.912 91.088 -1.737 1.00 42.23 291 GLY B O 1
ATOM 4390 N N . GLY B 1 273 ? 62.763 91.317 -2.421 1.00 37.35 292 GLY B N 1
ATOM 4391 C CA . GLY B 1 273 ? 62.882 90.574 -3.669 1.00 38.34 292 GLY B CA 1
ATOM 4392 C C . GLY B 1 273 ? 62.919 89.068 -3.561 1.00 41.02 292 GLY B C 1
ATOM 4393 O O . GLY B 1 273 ? 63.129 88.383 -4.570 1.00 41.18 292 GLY B O 1
ATOM 4394 N N . THR B 1 274 ? 62.732 88.536 -2.354 1.00 35.50 293 THR B N 1
ATOM 4395 C CA . THR B 1 274 ? 62.761 87.084 -2.175 1.00 36.30 293 THR B CA 1
ATOM 4396 C C . THR B 1 274 ? 61.453 86.603 -1.600 1.00 39.21 293 THR B C 1
ATOM 4397 O O . THR B 1 274 ? 60.893 87.264 -0.729 1.00 36.26 293 THR B O 1
ATOM 4401 N N . SER B 1 275 ? 60.983 85.434 -2.078 1.00 36.50 294 SER B N 1
ATOM 4402 C CA . SER B 1 275 ? 59.745 84.804 -1.616 1.00 35.35 294 SER B CA 1
ATOM 4403 C C . SER B 1 275 ? 60.062 83.578 -0.766 1.00 39.28 294 SER B C 1
ATOM 4404 O O . SER B 1 275 ? 60.946 82.790 -1.123 1.00 38.23 294 SER B O 1
ATOM 4407 N N . SER B 1 276 ? 59.311 83.398 0.337 1.00 34.15 295 SER B N 1
ATOM 4408 C CA . SER B 1 276 ? 59.506 82.259 1.231 1.00 33.00 295 SER B CA 1
ATOM 4409 C C . SER B 1 276 ? 58.162 81.812 1.835 1.00 34.26 295 SER B C 1
ATOM 4410 O O . SER B 1 276 ? 57.234 82.636 1.938 1.00 31.85 295 SER B O 1
ATOM 4413 N N . PRO B 1 277 ? 58.022 80.510 2.196 1.00 31.01 296 PRO B N 1
ATOM 4414 C CA . PRO B 1 277 ? 56.729 80.047 2.718 1.00 29.53 296 PRO B CA 1
ATOM 4415 C C . PRO B 1 277 ? 56.513 80.430 4.185 1.00 31.17 296 PRO B C 1
ATOM 4416 O O . PRO B 1 277 ? 57.440 80.379 4.993 1.00 31.50 296 PRO B O 1
ATOM 4420 N N . ILE B 1 278 ? 55.271 80.799 4.524 1.00 26.21 297 ILE B N 1
ATOM 4421 C CA . ILE B 1 278 ? 54.853 81.129 5.906 1.00 24.76 297 ILE B CA 1
ATOM 4422 C C . ILE B 1 278 ? 53.563 80.367 6.165 1.00 26.67 297 ILE B C 1
ATOM 4423 O O . ILE B 1 278 ? 52.902 79.948 5.208 1.00 26.13 297 ILE B O 1
ATOM 4428 N N . PHE B 1 279 ? 53.230 80.178 7.444 1.00 20.76 298 PHE B N 1
ATOM 4429 C CA . PHE B 1 279 ? 52.067 79.392 7.873 1.00 21.30 298 PHE B CA 1
ATOM 4430 C C . PHE B 1 279 ? 51.260 80.062 8.943 1.00 25.23 298 PHE B C 1
ATOM 4431 O O . PHE B 1 279 ? 51.804 80.806 9.744 1.00 25.52 298 PHE B O 1
ATOM 4439 N N . TYR B 1 280 ? 49.949 79.790 8.965 1.00 21.17 299 TYR B N 1
ATOM 4440 C CA . TYR B 1 280 ? 49.047 80.206 10.025 1.00 19.91 299 TYR B CA 1
ATOM 4441 C C . TYR B 1 280 ? 48.504 78.876 10.541 1.00 22.37 299 TYR B C 1
ATOM 4442 O O . TYR B 1 280 ? 47.588 78.334 9.947 1.00 21.78 299 TYR B O 1
ATOM 4451 N N . PRO B 1 281 ? 49.179 78.248 11.516 1.00 21.73 300 PRO B N 1
ATOM 4452 C CA . PRO B 1 281 ? 48.826 76.862 11.863 1.00 20.22 300 PRO B CA 1
ATOM 4453 C C . PRO B 1 281 ? 48.070 76.668 13.165 1.00 21.88 300 PRO B C 1
ATOM 4454 O O . PRO B 1 281 ? 48.025 77.545 14.042 1.00 21.65 300 PRO B O 1
ATOM 4458 N N . ILE B 1 282 ? 47.489 75.463 13.287 1.00 20.08 301 ILE B N 1
ATOM 4459 C CA A ILE B 1 282 ? 46.853 75.041 14.534 0.50 19.50 301 ILE B CA 1
ATOM 4460 C CA B ILE B 1 282 ? 46.709 75.003 14.438 0.50 19.22 301 ILE B CA 1
ATOM 4461 C C . ILE B 1 282 ? 47.176 73.579 14.727 1.00 22.56 301 ILE B C 1
ATOM 4462 O O . ILE B 1 282 ? 46.924 72.730 13.872 1.00 20.74 301 ILE B O 1
ATOM 4471 N N . LEU B 1 283 ? 47.878 73.314 15.835 1.00 19.43 302 LEU B N 1
ATOM 4472 C CA . LEU B 1 283 ? 48.288 71.944 16.142 1.00 19.73 302 LEU B CA 1
ATOM 4473 C C . LEU B 1 283 ? 47.165 71.265 16.896 1.00 20.59 302 LEU B C 1
ATOM 4474 O O . LEU B 1 283 ? 46.636 71.862 17.839 1.00 19.59 302 LEU B O 1
ATOM 4479 N N . PHE B 1 284 ? 46.830 70.022 16.531 1.00 18.55 303 PHE B N 1
ATOM 4480 C CA . PHE B 1 284 ? 45.787 69.248 17.230 1.00 18.75 303 PHE B CA 1
ATOM 4481 C C . PHE B 1 284 ? 46.436 68.515 18.414 1.00 19.79 303 PHE B C 1
ATOM 4482 O O . PHE B 1 284 ? 46.657 67.305 18.387 1.00 18.23 303 PHE B O 1
ATOM 4490 N N . THR B 1 285 ? 46.732 69.306 19.442 1.00 21.09 304 THR B N 1
ATOM 4491 C CA . THR B 1 285 ? 47.284 68.879 20.719 1.00 22.32 304 THR B CA 1
ATOM 4492 C C . THR B 1 285 ? 46.389 69.413 21.819 1.00 23.68 304 THR B C 1
ATOM 4493 O O . THR B 1 285 ? 45.640 70.362 21.598 1.00 20.85 304 THR B O 1
ATOM 4497 N N . ASN B 1 286 ? 46.525 68.866 23.033 1.00 20.89 305 ASN B N 1
ATOM 4498 C CA . ASN B 1 286 ? 45.739 69.372 24.144 1.00 21.66 305 ASN B CA 1
ATOM 4499 C C . ASN B 1 286 ? 46.119 70.809 24.557 1.00 28.13 305 ASN B C 1
ATOM 4500 O O . ASN B 1 286 ? 45.340 71.438 25.266 1.00 29.97 305 ASN B O 1
ATOM 4505 N N . THR B 1 287 ? 47.291 71.335 24.157 1.00 25.74 306 THR B N 1
ATOM 4506 C CA . THR B 1 287 ? 47.679 72.695 24.577 1.00 26.71 306 THR B CA 1
ATOM 4507 C C . THR B 1 287 ? 47.423 73.739 23.491 1.00 30.09 306 THR B C 1
ATOM 4508 O O . THR B 1 287 ? 47.324 74.917 23.829 1.00 30.39 306 THR B O 1
ATOM 4512 N N . ASP B 1 288 ? 47.361 73.345 22.188 1.00 24.18 307 ASP B N 1
ATOM 4513 C CA . ASP B 1 288 ? 47.197 74.361 21.121 1.00 24.81 307 ASP B CA 1
ATOM 4514 C C . ASP B 1 288 ? 45.720 74.412 20.685 1.00 27.44 307 ASP B C 1
ATOM 4515 O O . ASP B 1 288 ? 45.002 75.277 21.175 1.00 26.49 307 ASP B O 1
ATOM 4520 N N . ALA B 1 289 ? 45.242 73.464 19.835 1.00 23.16 308 ALA B N 1
ATOM 4521 C CA . ALA B 1 289 ? 43.811 73.400 19.462 1.00 21.08 308 ALA B CA 1
ATOM 4522 C C . ALA B 1 289 ? 42.953 73.104 20.680 1.00 22.56 308 ALA B C 1
ATOM 4523 O O . ALA B 1 289 ? 41.772 73.449 20.694 1.00 24.03 308 ALA B O 1
ATOM 4525 N N . ARG B 1 290 ? 43.547 72.437 21.699 1.00 19.64 309 ARG B N 1
ATOM 4526 C CA . ARG B 1 290 ? 42.926 71.928 22.951 1.00 20.31 309 ARG B CA 1
ATOM 4527 C C . ARG B 1 290 ? 42.037 70.681 22.625 1.00 23.67 309 ARG B C 1
ATOM 4528 O O . ARG B 1 290 ? 41.160 70.293 23.380 1.00 24.19 309 ARG B O 1
ATOM 4536 N N . HIS B 1 291 ? 42.361 70.023 21.509 1.00 21.37 310 HIS B N 1
ATOM 4537 C CA . HIS B 1 291 ? 41.782 68.788 21.015 1.00 22.29 310 HIS B CA 1
ATOM 4538 C C . HIS B 1 291 ? 42.780 68.028 20.226 1.00 22.58 310 HIS B C 1
ATOM 4539 O O . HIS B 1 291 ? 43.504 68.617 19.429 1.00 22.19 310 HIS B O 1
ATOM 4546 N N . THR B 1 292 ? 42.798 66.716 20.406 1.00 20.49 311 THR B N 1
ATOM 4547 C CA . THR B 1 292 ? 43.536 65.833 19.485 1.00 20.15 311 THR B CA 1
ATOM 4548 C C . THR B 1 292 ? 42.468 65.310 18.531 1.00 24.24 311 THR B C 1
ATOM 4549 O O . THR B 1 292 ? 41.296 65.700 18.658 1.00 25.17 311 THR B O 1
ATOM 4553 N N . ILE B 1 293 ? 42.831 64.462 17.570 1.00 19.32 312 ILE B N 1
ATOM 4554 C CA . ILE B 1 293 ? 41.842 63.965 16.620 1.00 18.69 312 ILE B CA 1
ATOM 4555 C C . ILE B 1 293 ? 41.293 62.587 17.044 1.00 22.28 312 ILE B C 1
ATOM 4556 O O . ILE B 1 293 ? 42.064 61.652 17.185 1.00 21.91 312 ILE B O 1
ATOM 4561 N N . GLU B 1 294 ? 39.964 62.465 17.154 1.00 21.94 313 GLU B N 1
ATOM 4562 C CA . GLU B 1 294 ? 39.261 61.202 17.470 1.00 22.99 313 GLU B CA 1
ATOM 4563 C C . GLU B 1 294 ? 38.372 60.802 16.307 1.00 25.01 313 GLU B C 1
ATOM 4564 O O . GLU B 1 294 ? 37.723 61.674 15.720 1.00 24.03 313 GLU B O 1
ATOM 4570 N N . PRO B 1 295 ? 38.227 59.500 15.999 1.00 22.75 314 PRO B N 1
ATOM 4571 C CA . PRO B 1 295 ? 37.291 59.107 14.937 1.00 21.46 314 PRO B CA 1
ATOM 4572 C C . PRO B 1 295 ? 35.886 59.501 15.317 1.00 23.50 314 PRO B C 1
ATOM 4573 O O . PRO B 1 295 ? 35.591 59.573 16.499 1.00 25.15 314 PRO B O 1
ATOM 4577 N N . GLY B 1 296 ? 35.044 59.746 14.331 1.00 21.75 315 GLY B N 1
ATOM 4578 C CA . GLY B 1 296 ? 33.651 60.087 14.572 1.00 22.84 315 GLY B CA 1
ATOM 4579 C C . GLY B 1 296 ? 33.413 61.443 15.203 1.00 25.51 315 GLY B C 1
ATOM 4580 O O . GLY B 1 296 ? 32.373 61.674 15.832 1.00 26.03 315 GLY B O 1
ATOM 4581 N N . LYS B 1 297 ? 34.391 62.338 15.079 1.00 21.87 316 LYS B N 1
ATOM 4582 C CA . LYS B 1 297 ? 34.231 63.714 15.539 1.00 20.86 316 LYS B CA 1
ATOM 4583 C C . LYS B 1 297 ? 34.380 64.647 14.356 1.00 22.91 316 LYS B C 1
ATOM 4584 O O . LYS B 1 297 ? 35.108 64.350 13.407 1.00 22.04 316 LYS B O 1
ATOM 4590 N N . SER B 1 298 ? 33.708 65.794 14.431 1.00 18.61 317 SER B N 1
ATOM 4591 C CA . SER B 1 298 ? 33.723 66.811 13.406 1.00 18.12 317 SER B CA 1
ATOM 4592 C C . SER B 1 298 ? 34.294 68.088 14.050 1.00 22.10 317 SER B C 1
ATOM 4593 O O . SER B 1 298 ? 33.692 68.606 14.985 1.00 23.39 317 SER B O 1
ATOM 4596 N N . TYR B 1 299 ? 35.452 68.559 13.584 1.00 18.90 318 TYR B N 1
ATOM 4597 C CA . TYR B 1 299 ? 36.117 69.721 14.183 1.00 18.00 318 TYR B CA 1
ATOM 4598 C C . TYR B 1 299 ? 35.922 70.907 13.296 1.00 23.36 318 TYR B C 1
ATOM 4599 O O . TYR B 1 299 ? 36.145 70.820 12.095 1.00 22.40 318 TYR B O 1
ATOM 4608 N N . THR B 1 300 ? 35.531 72.017 13.892 1.00 21.77 319 THR B N 1
ATOM 4609 C CA . THR B 1 300 ? 35.394 73.286 13.172 1.00 21.76 319 THR B CA 1
ATOM 4610 C C . THR B 1 300 ? 36.472 74.208 13.693 1.00 22.58 319 THR B C 1
ATOM 4611 O O . THR B 1 300 ? 36.465 74.526 14.884 1.00 22.14 319 THR B O 1
ATOM 4615 N N . VAL B 1 301 ? 37.408 74.595 12.817 1.00 19.48 320 VAL B N 1
ATOM 4616 C CA . VAL B 1 301 ? 38.520 75.478 13.145 1.00 20.30 320 VAL B CA 1
ATOM 4617 C C . VAL B 1 301 ? 38.228 76.867 12.576 1.00 21.75 320 VAL B C 1
ATOM 4618 O O . VAL B 1 301 ? 38.126 76.996 11.360 1.00 20.16 320 VAL B O 1
ATOM 4622 N N . THR B 1 302 ? 38.079 77.889 13.444 1.00 19.30 321 THR B N 1
ATOM 4623 C CA . THR B 1 302 ? 37.853 79.270 12.992 1.00 19.29 321 THR B CA 1
ATOM 4624 C C . THR B 1 302 ? 39.132 80.010 13.242 1.00 25.20 321 THR B C 1
ATOM 4625 O O . THR B 1 302 ? 39.617 80.055 14.377 1.00 24.27 321 THR B O 1
ATOM 4629 N N . VAL B 1 303 ? 39.697 80.578 12.184 1.00 22.26 322 VAL B N 1
ATOM 4630 C CA . VAL B 1 303 ? 40.947 81.309 12.280 1.00 23.13 322 VAL B CA 1
ATOM 4631 C C . VAL B 1 303 ? 40.652 82.774 11.922 1.00 23.99 322 VAL B C 1
ATOM 4632 O O . VAL B 1 303 ? 40.176 83.041 10.819 1.00 21.83 322 VAL B O 1
ATOM 4636 N N . THR B 1 304 ? 40.905 83.696 12.859 1.00 21.74 323 THR B N 1
ATOM 4637 C CA . THR B 1 304 ? 40.753 85.138 12.631 1.00 21.11 323 THR B CA 1
ATOM 4638 C C . THR B 1 304 ? 42.153 85.679 12.526 1.00 25.87 323 THR B C 1
ATOM 4639 O O . THR B 1 304 ? 42.914 85.580 13.492 1.00 25.13 323 THR B O 1
ATOM 4643 N N . LEU B 1 305 ? 42.500 86.249 11.361 1.00 22.30 324 LEU B N 1
ATOM 4644 C CA . LEU B 1 305 ? 43.835 86.791 11.136 1.00 21.46 324 LEU B CA 1
ATOM 4645 C C . LEU B 1 305 ? 43.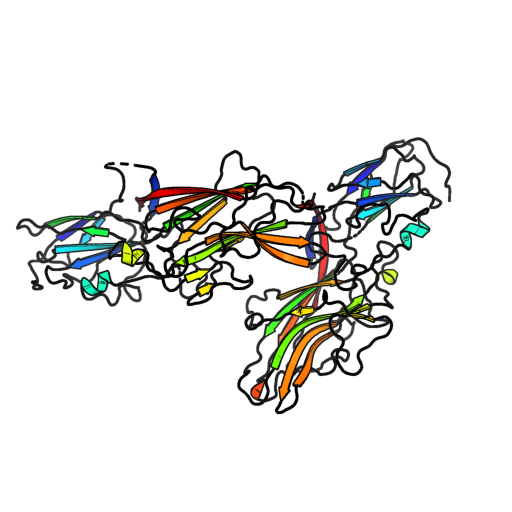827 88.289 11.142 1.00 26.05 324 LEU B C 1
ATOM 4646 O O . LEU B 1 305 ? 42.893 88.879 10.614 1.00 25.73 324 LEU B O 1
ATOM 4651 N N . ASN B 1 306 ? 44.854 88.926 11.720 1.00 21.34 325 ASN B N 1
ATOM 4652 C CA . ASN B 1 306 ? 44.872 90.386 11.630 1.00 20.77 325 ASN B CA 1
ATOM 4653 C C . ASN B 1 306 ? 46.297 90.875 11.542 1.00 24.67 325 ASN B C 1
ATOM 4654 O O . ASN B 1 306 ? 47.231 90.071 11.550 1.00 24.49 325 ASN B O 1
ATOM 4659 N N . GLY B 1 307 ? 46.448 92.188 11.421 1.00 22.34 326 GLY B N 1
ATOM 4660 C CA . GLY B 1 307 ? 47.752 92.820 11.309 1.00 24.81 326 GLY B CA 1
ATOM 4661 C C . GLY B 1 307 ? 47.931 93.560 10.008 1.00 29.41 326 GLY B C 1
ATOM 4662 O O . GLY B 1 307 ? 47.328 93.196 8.994 1.00 28.46 326 GLY B O 1
ATOM 4663 N N . ASP B 1 308 ? 48.771 94.607 10.034 1.00 26.63 327 ASP B N 1
ATOM 4664 C CA . ASP B 1 308 ? 49.107 95.386 8.835 1.00 26.65 327 ASP B CA 1
ATOM 4665 C C . ASP B 1 308 ? 50.317 94.699 8.204 1.00 30.37 327 ASP B C 1
ATOM 4666 O O . ASP B 1 308 ? 51.440 94.817 8.700 1.00 31.51 327 ASP B O 1
ATOM 4671 N N . VAL B 1 309 ? 50.073 93.913 7.150 1.00 25.94 328 VAL B N 1
ATOM 4672 C CA . VAL B 1 309 ? 51.107 93.094 6.527 1.00 24.99 328 VAL B CA 1
ATOM 4673 C C . VAL B 1 309 ? 52.263 93.945 5.964 1.00 30.87 328 VAL B C 1
ATOM 4674 O O . VAL B 1 309 ? 53.428 93.593 6.195 1.00 29.80 328 VAL B O 1
ATOM 4678 N N . ALA B 1 310 ? 51.944 95.042 5.250 1.00 30.15 329 ALA B N 1
ATOM 4679 C CA . ALA B 1 310 ? 52.960 95.928 4.672 1.00 32.12 329 ALA B CA 1
ATOM 4680 C C . ALA B 1 310 ? 53.934 96.418 5.749 1.00 39.40 329 ALA B C 1
ATOM 4681 O O . ALA B 1 310 ? 55.137 96.470 5.497 1.00 39.42 329 ALA B O 1
ATOM 4683 N N . ALA B 1 311 ? 53.413 96.675 6.969 1.00 37.20 330 ALA B N 1
ATOM 4684 C CA . ALA B 1 311 ? 54.153 97.193 8.118 1.00 37.55 330 ALA B CA 1
ATOM 4685 C C . ALA B 1 311 ? 54.818 96.103 8.990 1.00 39.55 330 ALA B C 1
ATOM 4686 O O . ALA B 1 311 ? 55.451 96.446 9.986 1.00 40.00 330 ALA B O 1
ATOM 4688 N N . GLY B 1 312 ? 54.705 94.824 8.619 1.00 33.95 331 GLY B N 1
ATOM 4689 C CA . GLY B 1 312 ? 55.330 93.748 9.386 1.00 33.39 331 GLY B CA 1
ATOM 4690 C C . GLY B 1 312 ? 54.427 92.944 10.305 1.00 34.85 331 GLY B C 1
ATOM 4691 O O . GLY B 1 312 ? 54.898 92.037 10.991 1.00 34.54 331 GLY B O 1
ATOM 4692 N N . GLY B 1 313 ? 53.143 93.265 10.316 1.00 30.55 332 GLY B N 1
ATOM 4693 C CA . GLY B 1 313 ? 52.161 92.539 11.124 1.00 29.66 332 GLY B CA 1
ATOM 4694 C C . GLY B 1 313 ? 51.573 91.374 10.341 1.00 29.94 332 GLY B C 1
ATOM 4695 O O . GLY B 1 313 ? 51.860 91.230 9.153 1.00 28.99 332 GLY B O 1
ATOM 4696 N N . GLY B 1 314 ? 50.765 90.536 10.988 1.00 27.69 333 GLY B N 1
ATOM 4697 C CA . GLY B 1 314 ? 50.110 89.391 10.347 1.00 27.00 333 GLY B CA 1
ATOM 4698 C C . GLY B 1 314 ? 50.973 88.462 9.501 1.00 30.94 333 GLY B C 1
ATOM 4699 O O . GLY B 1 314 ? 50.493 87.915 8.505 1.00 31.10 333 GLY B O 1
ATOM 4700 N N . GLY B 1 315 ? 52.213 88.227 9.943 1.00 28.76 334 GLY B N 1
ATOM 4701 C CA . GLY B 1 315 ? 53.226 87.453 9.225 1.00 28.48 334 GLY B CA 1
ATOM 4702 C C . GLY B 1 315 ? 53.293 85.949 9.411 1.00 33.29 334 GLY B C 1
ATOM 4703 O O . GLY B 1 315 ? 54.148 85.289 8.803 1.00 33.85 334 GLY B O 1
ATOM 4704 N N . GLY B 1 316 ? 52.437 85.406 10.274 1.00 29.34 335 GLY B N 1
ATOM 4705 C CA . GLY B 1 316 ? 52.430 83.970 10.560 1.00 28.39 335 GLY B CA 1
ATOM 4706 C C . GLY B 1 316 ? 53.772 83.463 11.067 1.00 31.10 335 GLY B C 1
ATOM 4707 O O . GLY B 1 316 ? 54.513 84.200 11.726 1.00 31.51 335 GLY B O 1
ATOM 4708 N N . THR B 1 317 ? 54.094 82.209 10.763 1.00 25.82 336 THR B N 1
ATOM 4709 C CA . THR B 1 317 ? 55.347 81.585 11.196 1.00 26.04 336 THR B CA 1
ATOM 4710 C C . THR B 1 317 ? 56.027 80.826 10.064 1.00 29.88 336 THR B C 1
ATOM 4711 O O . THR B 1 317 ? 55.361 80.307 9.168 1.00 27.94 336 THR B O 1
ATOM 4715 N N . THR B 1 318 ? 57.364 80.702 10.149 1.00 28.72 337 THR B N 1
ATOM 4716 C CA . THR B 1 318 ? 58.129 79.917 9.181 1.00 29.75 337 THR B CA 1
ATOM 4717 C C . THR B 1 318 ? 58.068 78.431 9.540 1.00 32.40 337 THR B C 1
ATOM 4718 O O . THR B 1 318 ? 58.381 77.600 8.696 1.00 31.02 337 THR B O 1
ATOM 4722 N N . ASP B 1 319 ? 57.747 78.097 10.815 1.00 29.01 338 ASP B N 1
ATOM 4723 C CA . ASP B 1 319 ? 57.690 76.706 11.292 1.00 28.40 338 ASP B CA 1
ATOM 4724 C C . ASP B 1 319 ? 56.272 76.337 11.778 1.00 28.44 338 ASP B C 1
ATOM 4725 O O . ASP B 1 319 ? 55.893 76.669 12.914 1.00 27.48 338 ASP B O 1
ATOM 4730 N N . PRO B 1 320 ? 55.502 75.596 10.950 1.00 24.73 339 PRO B N 1
ATOM 4731 C CA . PRO B 1 320 ? 54.138 75.248 11.352 1.00 23.92 339 PRO B CA 1
ATOM 4732 C C . PRO B 1 320 ? 54.083 74.165 12.422 1.00 25.97 339 PRO B C 1
ATOM 4733 O O . PRO B 1 320 ? 53.014 73.917 12.969 1.00 24.17 339 PRO B O 1
ATOM 4737 N N . GLU B 1 321 ? 55.221 73.517 12.714 1.00 23.27 340 GLU B N 1
ATOM 4738 C CA . GLU B 1 321 ? 55.278 72.443 13.707 1.00 22.98 340 GLU B CA 1
ATOM 4739 C C . GLU B 1 321 ? 55.507 72.954 15.139 1.00 27.25 340 GLU B C 1
ATOM 4740 O O . GLU B 1 321 ? 55.461 72.158 16.090 1.00 26.63 340 GLU B O 1
ATOM 4746 N N . GLU B 1 322 ? 55.784 74.256 15.274 1.00 26.84 341 GLU B N 1
ATOM 4747 C CA . GLU B 1 322 ? 55.964 74.907 16.572 1.00 28.76 341 GLU B CA 1
ATOM 4748 C C . GLU B 1 322 ? 54.774 75.806 16.844 1.00 31.82 341 GLU B C 1
ATOM 4749 O O . GLU B 1 322 ? 54.448 76.641 15.993 1.00 29.91 341 GLU B O 1
ATOM 4755 N N . PRO B 1 323 ? 54.085 75.638 18.000 1.00 30.25 342 PRO B N 1
ATOM 4756 C CA . PRO B 1 323 ? 52.888 76.457 18.253 1.00 30.76 342 PRO B CA 1
ATOM 4757 C C . PRO B 1 323 ? 53.185 77.949 18.234 1.00 33.01 342 PRO B C 1
ATOM 4758 O O . PRO B 1 323 ? 54.258 78.379 18.634 1.00 32.23 342 PRO B O 1
ATOM 4762 N N . VAL B 1 324 ? 52.245 78.714 17.699 1.00 31.03 343 VAL B N 1
ATOM 4763 C CA . VAL B 1 324 ? 52.352 80.176 17.583 1.00 31.59 343 VAL B CA 1
ATOM 4764 C C . VAL B 1 324 ? 51.609 80.805 18.733 1.00 37.95 343 VAL B C 1
ATOM 4765 O O . VAL B 1 324 ? 50.482 80.402 19.028 1.00 38.69 343 VAL B O 1
ATOM 4769 N N . VAL B 1 325 ? 52.242 81.785 19.381 1.00 34.81 344 VAL B N 1
ATOM 4770 C CA . VAL B 1 325 ? 51.651 82.554 20.471 1.00 36.47 344 VAL B CA 1
ATOM 4771 C C . VAL B 1 325 ? 51.639 83.999 19.995 1.00 41.79 344 VAL B C 1
ATOM 4772 O O . VAL B 1 325 ? 52.689 84.650 20.030 1.00 42.88 344 VAL B O 1
ATOM 4776 N N . SER B 1 326 ? 50.461 84.477 19.501 1.00 37.82 345 SER B N 1
ATOM 4777 C CA A SER B 1 326 ? 50.297 85.850 18.995 0.50 37.82 345 SER B CA 1
ATOM 4778 C CA B SER B 1 326 ? 50.296 85.841 18.971 0.50 37.49 345 SER B CA 1
ATOM 4779 C C . SER B 1 326 ? 48.829 86.235 18.868 1.00 40.52 345 SER B C 1
ATOM 4780 O O . SER B 1 326 ? 47.991 85.390 18.559 1.00 40.34 345 SER B O 1
ATOM 4785 N N . SER B 1 327 ? 48.534 87.536 19.073 1.00 38.07 346 SER B N 1
ATOM 4786 C CA . SER B 1 327 ? 47.190 88.105 18.944 1.00 38.88 346 SER B CA 1
ATOM 4787 C C . SER B 1 327 ? 46.781 88.163 17.434 1.00 41.92 346 SER B C 1
ATOM 4788 O O . SER B 1 327 ? 45.585 88.221 17.124 1.00 43.26 346 SER B O 1
ATOM 4791 N N . SER B 1 328 ? 47.784 88.095 16.517 1.00 35.17 347 SER B N 1
ATOM 4792 C CA . SER B 1 328 ? 47.625 88.119 15.051 1.00 33.21 347 SER B CA 1
ATOM 4793 C C . SER B 1 328 ? 46.898 86.877 14.505 1.00 33.75 347 SER B C 1
ATOM 4794 O O . SER B 1 328 ? 46.375 86.905 13.386 1.00 31.57 347 SER B O 1
ATOM 4797 N N . ILE B 1 329 ? 46.911 85.771 15.265 1.00 28.95 348 ILE B N 1
ATOM 4798 C CA . ILE B 1 329 ? 46.238 84.520 14.888 1.00 28.57 348 ILE B CA 1
ATOM 4799 C C . ILE B 1 329 ? 45.345 84.126 16.045 1.00 32.25 348 ILE B C 1
ATOM 4800 O O . ILE B 1 329 ? 45.849 83.656 17.062 1.00 34.83 348 ILE B O 1
ATOM 4805 N N . GLU B 1 330 ? 44.037 84.350 15.917 1.00 25.89 349 GLU B N 1
ATOM 4806 C CA . GLU B 1 330 ? 43.055 84.006 16.939 1.00 26.06 349 GLU B CA 1
ATOM 4807 C C . GLU B 1 330 ? 42.355 82.754 16.436 1.00 29.65 349 GLU B C 1
ATOM 4808 O O . GLU B 1 330 ? 41.761 82.774 15.358 1.00 28.00 349 GLU B O 1
ATOM 4814 N N . VAL B 1 331 ? 42.475 81.644 17.186 1.00 27.52 350 VAL B N 1
ATOM 4815 C CA . VAL B 1 331 ? 41.898 80.376 16.747 1.00 26.39 350 VAL B CA 1
ATOM 4816 C C . VAL B 1 331 ? 40.904 79.849 17.756 1.00 31.23 350 VAL B C 1
ATOM 4817 O O . VAL B 1 331 ? 41.171 79.905 18.955 1.00 32.52 350 VAL B O 1
ATOM 4821 N N . THR B 1 332 ? 39.759 79.342 17.267 1.00 24.85 351 THR B N 1
ATOM 4822 C CA . THR B 1 332 ? 38.782 78.608 18.079 1.00 25.47 351 THR B CA 1
ATOM 4823 C C . THR B 1 332 ? 38.615 77.262 17.434 1.00 27.94 351 THR B C 1
ATOM 4824 O O . THR B 1 332 ? 38.466 77.191 16.215 1.00 25.22 351 THR B O 1
ATOM 4828 N N . VAL B 1 333 ? 38.645 76.182 18.234 1.00 23.89 352 VAL B N 1
ATOM 4829 C CA . VAL B 1 333 ? 38.409 74.837 17.688 1.00 21.90 352 VAL B CA 1
ATOM 4830 C C . VAL B 1 333 ? 37.276 74.248 18.467 1.00 26.65 352 VAL B C 1
ATOM 4831 O O . VAL B 1 333 ? 37.336 74.218 19.699 1.00 28.60 352 VAL B O 1
ATOM 4835 N N . THR B 1 334 ? 36.206 73.853 17.790 1.00 24.25 353 THR B N 1
ATOM 4836 C CA . THR B 1 334 ? 35.109 73.196 18.492 1.00 25.70 353 THR B CA 1
ATOM 4837 C C . THR B 1 334 ? 34.987 71.796 17.939 1.00 28.85 353 THR B C 1
ATOM 4838 O O . THR B 1 334 ? 35.285 71.561 16.760 1.00 27.00 353 THR B O 1
ATOM 4842 N N . ALA B 1 335 ? 34.611 70.853 18.806 1.00 25.04 354 ALA B N 1
ATOM 4843 C CA . ALA B 1 335 ? 34.446 69.468 18.374 1.00 25.07 354 ALA B CA 1
ATOM 4844 C C . ALA B 1 335 ? 33.013 69.069 18.584 1.00 30.20 354 ALA B C 1
ATOM 4845 O O . ALA B 1 335 ? 32.451 69.371 19.644 1.00 31.35 354 ALA B O 1
ATOM 4847 N N . ALA B 1 336 ? 32.404 68.424 17.572 1.00 26.72 355 ALA B N 1
ATOM 4848 C CA . ALA B 1 336 ? 31.030 67.934 17.642 1.00 26.07 355 ALA B CA 1
ATOM 4849 C C . ALA B 1 336 ? 31.016 66.462 17.281 1.00 28.27 355 ALA B C 1
ATOM 4850 O O . ALA B 1 336 ? 31.927 65.999 16.607 1.00 25.51 355 ALA B O 1
ATOM 4852 N N . GLN B 1 337 ? 30.027 65.715 17.784 1.00 27.81 356 GLN B N 1
ATOM 4853 C CA . GLN B 1 337 ? 29.890 64.312 17.393 1.00 27.38 356 GLN B CA 1
ATOM 4854 C C . GLN B 1 337 ? 29.555 64.284 15.903 1.00 29.88 356 GLN B C 1
ATOM 4855 O O . GLN B 1 337 ? 28.677 65.023 15.455 1.00 30.65 356 GLN B O 1
ATOM 4861 N N . TRP B 1 338 ? 30.287 63.501 15.126 1.00 23.74 357 TRP B N 1
ATOM 4862 C CA . TRP B 1 338 ? 30.019 63.379 13.697 1.00 24.07 357 TRP B CA 1
ATOM 4863 C C . TRP B 1 338 ? 29.130 62.143 13.577 1.00 27.76 357 TRP B C 1
ATOM 4864 O O . TRP B 1 338 ? 29.591 61.033 13.797 1.00 26.70 357 TRP B O 1
ATOM 4875 N N . VAL B 1 339 ? 27.831 62.364 13.378 1.00 25.65 358 VAL B N 1
ATOM 4876 C CA . VAL B 1 339 ? 26.790 61.355 13.381 1.00 26.39 358 VAL B CA 1
ATOM 4877 C C . VAL B 1 339 ? 26.460 60.890 11.963 1.00 31.46 358 VAL B C 1
ATOM 4878 O O . VAL B 1 339 ? 26.212 61.693 11.076 1.00 30.45 358 VAL B O 1
ATOM 4882 N N . THR B 1 340 ? 26.421 59.573 11.775 1.00 29.36 359 THR B N 1
ATOM 4883 C CA . THR B 1 340 ? 26.019 58.984 10.509 1.00 28.75 359 THR B CA 1
ATOM 4884 C C . THR B 1 340 ? 24.493 59.002 10.386 1.00 34.72 359 THR B C 1
ATOM 4885 O O . THR B 1 340 ? 23.776 58.742 11.365 1.00 34.23 359 THR B O 1
ATOM 4889 N N . GLN B 1 341 ? 24.007 59.260 9.183 1.00 34.35 360 GLN B N 1
ATOM 4890 C CA . GLN B 1 341 ? 22.598 59.110 8.822 1.00 35.96 360 GLN B CA 1
ATOM 4891 C C . GLN B 1 341 ? 22.628 58.263 7.537 1.00 41.19 360 GLN B C 1
ATOM 4892 O O . GLN B 1 341 ? 22.552 58.817 6.443 1.00 40.97 360 GLN B O 1
ATOM 4898 N N . PRO B 1 342 ? 22.867 56.928 7.649 1.00 39.55 361 PRO B N 1
ATOM 4899 C CA . PRO B 1 342 ? 22.992 56.076 6.444 1.00 40.20 361 PRO B CA 1
ATOM 4900 C C . PRO B 1 342 ? 21.783 56.121 5.506 1.00 45.78 361 PRO B C 1
ATOM 4901 O O . PRO B 1 342 ? 20.634 55.994 5.945 1.00 46.15 361 PRO B O 1
ATOM 4905 N N . VAL B 1 343 ? 22.056 56.361 4.209 1.00 42.73 362 VAL B N 1
ATOM 4906 C CA . VAL B 1 343 ? 21.039 56.442 3.148 1.00 42.83 362 VAL B CA 1
ATOM 4907 C C . VAL B 1 343 ? 21.436 55.552 1.943 1.00 43.17 362 VAL B C 1
ATOM 4908 O O . VAL B 1 343 ? 22.606 55.184 1.802 1.00 37.65 362 VAL B O 1
ATOM 4912 N N . ASP B 1 344 ? 20.438 55.188 1.090 1.00 42.47 363 ASP B N 1
ATOM 4913 C CA . ASP B 1 344 ? 20.648 54.355 -0.101 1.00 75.92 363 ASP B CA 1
ATOM 4914 C C . ASP B 1 344 ? 20.711 55.215 -1.364 1.00 107.05 363 ASP B C 1
ATOM 4915 O O . ASP B 1 344 ? 21.436 56.209 -1.403 1.00 69.52 363 ASP B O 1
#